Protein AF-0000000076613599 (afdb_homodimer)

pLDDT: mean 86.73, std 16.21, range [24.34, 98.69]

Solvent-accessible surface area (backbone atoms only — not comparable to full-atom values): 26512 Å² total; per-residue (Å²): 117,64,63,64,49,51,55,52,66,65,51,54,57,51,92,56,50,59,56,46,56,51,48,60,63,42,9,60,60,39,42,51,48,50,55,50,49,52,50,52,46,51,45,44,41,64,72,54,43,46,64,71,45,45,89,42,59,68,59,34,51,50,51,47,54,52,49,53,49,36,51,47,37,26,52,50,19,43,52,46,28,48,69,38,67,20,45,59,61,67,59,78,52,81,51,58,34,89,84,76,66,28,18,43,46,77,58,40,42,74,36,78,70,77,68,45,51,23,22,45,34,36,49,77,37,42,67,46,56,38,55,36,10,53,66,16,40,43,27,45,53,48,19,40,50,32,44,27,49,42,20,44,51,50,30,62,67,36,49,64,48,64,75,69,44,79,79,47,70,67,52,48,39,42,38,46,52,23,46,52,47,23,56,51,31,50,56,55,35,45,48,54,50,50,32,38,31,34,25,29,39,62,42,33,51,69,48,54,76,43,68,56,31,44,78,37,37,54,47,17,37,18,63,47,42,41,44,67,47,64,68,63,66,71,44,82,68,89,68,63,61,77,58,88,56,76,64,71,70,57,49,79,68,74,114,120,64,62,62,50,52,56,51,66,65,50,54,56,51,91,56,50,60,56,45,57,52,49,61,63,44,9,61,60,38,41,51,48,49,53,51,50,51,49,51,46,50,46,41,40,63,73,53,43,45,65,72,46,45,90,41,60,66,59,34,51,51,51,48,52,51,51,51,49,38,50,48,37,26,52,50,20,44,52,46,29,47,69,38,66,20,47,59,61,67,59,79,52,82,51,59,34,88,84,77,66,27,18,42,46,77,61,39,42,74,36,79,70,78,67,44,51,23,21,46,35,34,49,76,36,42,68,46,54,40,56,37,11,53,65,16,40,41,26,46,54,48,18,39,52,33,43,28,51,42,20,44,49,50,30,62,67,35,50,64,48,64,74,70,43,79,79,45,71,68,53,47,39,43,40,45,51,23,46,52,47,24,56,51,31,50,54,56,37,44,48,55,51,51,30,38,31,34,25,32,39,61,42,32,50,69,48,54,76,43,68,56,32,44,78,38,37,54,47,16,38,19,63,46,43,41,45,68,48,64,69,62,67,71,44,80,67,89,69,61,61,76,56,87,56,76,63,71,69,57,50,77,74,67,126

InterPro domains:
  IPR001594 Palmitoyltransferase, DHHC domain [PF01529] (95-206)
  IPR039859 Palmitoyltransferase PFA4/ZDHHC16/ZDHHC20/ERF2-like [PTHR12246] (20-251)

Foldseek 3Di:
DVVVVVVVVVCPDPVPHPPLVVLLVLQVVLLVVVVVLLVLLLCCCPVQLLVVVPVDVVVSVVLVVLLVQLSCQQVLLLVLLLPDAQDADAAQDPPADPQPNGHAAPLWDADPNVRGIGQNWQAQDSNSSHTHHQFSLLSVLSNLVSLLVNLVSSLVSLVVVCVPDPHDPSSVVSNVVSVVSNVVSCVVSVVSLVCLLQQHGNCCVPPVVDTQGLPGSLVSVCQRQVHSDPVVSNRSDHGDHDDNSNDGNRVPPPD/DPVVVVVVVVQPDPVPHPPLVVLLVLQVVLQVVVVVLLVLLLCCCPVALLVVVPVDVVVSVVLVVLLVQLSCQQVLLLVLLLPDAQDADAAQDPPADPQPNGHAAPLWDADPNVRGIGQNWQAQDSNSSHTHHQFSLLSVLSNLVSLLVNLVSSLVSLVVVCVPDPHDPSSVVSNVVSVVSNVVSCVVSVVSLVCLLQQHGNCCVPPVVDTQGLPGSLVSVCQRQVHSDPVVSNRSDHGDHDDNSRDGNRVPPPD

Nearest PDB structures (foldseek):
  6bms-assembly2_D  TM=8.655E-01  e=2.707E-13  Danio rerio
  6bmn-assembly1_A  TM=8.556E-01  e=4.936E-13  Homo sapiens
  6bmm-assembly1_B  TM=8.509E-01  e=6.340E-13  Homo sapiens
  7khm-assembly1_B  TM=8.683E-01  e=2.848E-12  Homo sapiens
  8hfc-assembly1_A  TM=8.370E-01  e=4.261E-08  Saccharomyces cerevisiae S288C

Sequence (510 aa):
MTLAIYIAGLIPSPKNFPTKELMQSLGIPLIILFYLLVGFITYSYFAIVLPWHIENKILSGTMTSIGIFILYAIVFSYTKCITTQPGSPSGTNEPLCNKCKVSKPSRSHHCSVCDKCVLKMDHHCPWINNCLGMRNHCYFLLFLLYLDIGCFFFTTVSFPVVLSIPKNGILITSLTLCGVFSIVLLGFGGWHWFLAFRGTTTIEYFCEDKTFSAGSWRKNLEVIFGTSSLTKILIPTSYKLLSDGTYWPNTLHSIMTLAIYIAGLIPSPKNFPTKELMQSLGIPLIILFYLLVGFITYSYFAIVLPWHIENKILSGTMTSIGIFILYAIVFSYTKCITTQPGSPSGTNEPLCNKCKVSKPSRSHHCSVCDKCVLKMDHHCPWINNCLGMRNHCYFLLFLLYLDIGCFFFTTVSFPVVLSIPKNGILITSLTLCGVFSIVLLGFGGWHWFLAFRGTTTIEYFCEDKTFSAGSWRKNLEVIFGTSSLTKILIPTSYKLLSDGTYWPNTLHSI

Organism: NCBI:txid5963

Radius of gyration: 24.56 Å; Cα contacts (8 Å, |Δi|>4): 738; chains: 2; bounding box: 58×70×48 Å

Secondary structure (DSSP, 8-state):
-HHHHHHHHHS--GGG--HHHHHHHHHHHHHHHHHHHHHHHHHHIIIIIHHHTTTSHHHHHHHHHHHHHHHHHHHHHHHHHHHS------S-PSSB-TTT-SB--TT-EEETTTTEEETT--EEETTTTEEE-TTTHHHHHHHHHHHHHHHHHHHHHHHHHHHHSS--HHHHHHHHHHHHHHHHHHHHHHHHHHHHHHT--HHIIIII------SSHHHHHHHHHS---HHHHHS------S--SS----STT--/-HHHHHHHHTS--GGG--HHHHHHHHHHHHHHHHHHHHHHHHHHIIIIIHHHTTTSHHHHHHHHHHHHHHHHHHHHHHHHHHHS------S-PSSBPTTT-SB--TT-EEETTTTEEETT--EEETTTTEEE-TTTHHHHHHHHHHHHHHHHHHHHHHHHHHHHSS--HHHHHHHHHHHHHHHHHHHHHHHHHHHHHHT--HHIIIII------SSHHHHHHHHHS---HHHHHS------S--SS----SS---

Structure (mmCIF, N/CA/C/O backbone):
data_AF-0000000076613599-model_v1
#
loop_
_entity.id
_entity.type
_entity.pdbx_description
1 polymer Palmitoyltransferase
#
loop_
_atom_site.group_PDB
_atom_site.id
_atom_site.type_symbol
_atom_site.label_atom_id
_atom_site.label_alt_id
_atom_site.label_comp_id
_atom_site.label_asym_id
_atom_site.label_entity_id
_atom_site.label_seq_id
_atom_site.pdbx_PDB_ins_code
_atom_site.Cartn_x
_atom_site.Cartn_y
_atom_site.Cartn_z
_atom_site.occupancy
_atom_site.B_iso_or_equiv
_atom_site.auth_seq_id
_atom_site.auth_comp_id
_atom_site.auth_asym_id
_atom_site.auth_atom_id
_atom_site.pdbx_PDB_model_num
ATOM 1 N N . MET A 1 1 ? -28.828 -10.727 16.156 1 29.11 1 MET A N 1
ATOM 2 C CA . MET A 1 1 ? -28.875 -9.406 16.781 1 29.11 1 MET A CA 1
ATOM 3 C C . MET A 1 1 ? -27.828 -9.281 17.875 1 29.11 1 MET A C 1
ATOM 5 O O . MET A 1 1 ? -27.156 -8.25 18 1 29.11 1 MET A O 1
ATOM 9 N N . THR A 1 2 ? -27.641 -10.328 18.625 1 35.12 2 THR A N 1
ATOM 10 C CA . THR A 1 2 ? -26.812 -10.383 19.828 1 35.12 2 THR A CA 1
ATOM 11 C C . THR A 1 2 ? -25.328 -10.438 19.484 1 35.12 2 THR A C 1
ATOM 13 O O . THR A 1 2 ? -24.516 -9.766 20.109 1 35.12 2 THR A O 1
ATOM 16 N N . LEU A 1 3 ? -25.031 -11.195 18.438 1 31.7 3 LEU A N 1
ATOM 17 C CA . LEU A 1 3 ? -23.609 -11.375 18.172 1 31.7 3 LEU A CA 1
ATOM 18 C C . LEU A 1 3 ? -23 -10.094 17.609 1 31.7 3 LEU A C 1
ATOM 20 O O . LEU A 1 3 ? -21.891 -9.719 17.969 1 31.7 3 LEU A O 1
ATOM 24 N N . ALA A 1 4 ? -23.641 -9.398 16.734 1 33.19 4 ALA A N 1
ATOM 25 C CA . ALA A 1 4 ? -23.219 -8.117 16.188 1 33.19 4 ALA A CA 1
ATOM 26 C C . ALA A 1 4 ? -23.031 -7.086 17.312 1 33.19 4 ALA A C 1
ATOM 28 O O . ALA A 1 4 ? -22.062 -6.324 17.312 1 33.19 4 ALA A O 1
ATOM 29 N N . ILE A 1 5 ? -24.016 -7.109 18.203 1 33.12 5 ILE A N 1
ATOM 30 C CA . ILE A 1 5 ? -23.922 -6.223 19.359 1 33.12 5 ILE A CA 1
ATOM 31 C C . ILE A 1 5 ? -22.719 -6.602 20.203 1 33.12 5 ILE A C 1
ATOM 33 O O . ILE A 1 5 ? -21.984 -5.73 20.703 1 33.12 5 ILE A O 1
ATOM 37 N N . TYR A 1 6 ? -22.5 -7.895 20.391 1 33.78 6 TYR A N 1
ATOM 38 C CA . TYR A 1 6 ? -21.375 -8.352 21.188 1 33.78 6 TYR A CA 1
ATOM 39 C C . TYR A 1 6 ? -20.047 -7.953 20.562 1 33.78 6 TYR A C 1
ATOM 41 O O . TYR A 1 6 ? -19.125 -7.508 21.25 1 33.78 6 TYR A O 1
ATOM 49 N N . ILE A 1 7 ? -19.906 -8.117 19.281 1 35.12 7 ILE A N 1
ATOM 50 C CA . ILE A 1 7 ? -18.641 -7.738 18.641 1 35.12 7 ILE A CA 1
ATOM 51 C C . ILE A 1 7 ? -18.5 -6.215 18.641 1 35.12 7 ILE A C 1
ATOM 53 O O . ILE A 1 7 ? -17.406 -5.688 18.859 1 35.12 7 ILE A O 1
ATOM 57 N N . ALA A 1 8 ? -19.609 -5.625 18.484 1 37.59 8 ALA A N 1
ATOM 58 C CA . ALA A 1 8 ? -19.609 -4.164 18.562 1 37.59 8 ALA A CA 1
ATOM 59 C C . ALA A 1 8 ? -19.156 -3.688 19.938 1 37.59 8 ALA A C 1
ATOM 61 O O . ALA A 1 8 ? -18.484 -2.66 20.047 1 37.59 8 ALA A O 1
ATOM 62 N N . GLY A 1 9 ? -19.719 -4.316 20.922 1 38.69 9 GLY A N 1
ATOM 63 C CA . GLY A 1 9 ? -19.312 -4.004 22.281 1 38.69 9 GLY A CA 1
ATOM 64 C C . GLY A 1 9 ? -17.828 -4.191 22.516 1 38.69 9 GLY A C 1
ATOM 65 O O . GLY A 1 9 ? -17.281 -3.709 23.516 1 38.69 9 GLY A O 1
ATOM 66 N N . LEU A 1 10 ? -17.234 -5.094 21.844 1 38.81 10 LEU A N 1
ATOM 67 C CA . LEU A 1 10 ? -15.805 -5.336 22.031 1 38.81 10 LEU A CA 1
ATOM 68 C C . LEU A 1 10 ? -14.977 -4.262 21.344 1 38.81 10 LEU A C 1
ATOM 70 O O . LEU A 1 10 ? -13.75 -4.234 21.484 1 38.81 10 LEU A O 1
ATOM 74 N N . ILE A 1 11 ? -15.586 -3.607 20.516 1 42.84 11 ILE A N 1
ATOM 75 C CA . ILE A 1 11 ? -14.828 -2.566 19.828 1 42.84 11 ILE A CA 1
ATOM 76 C C . ILE A 1 11 ? -14.648 -1.366 20.766 1 42.84 11 ILE A C 1
ATOM 78 O O . ILE A 1 11 ? -15.625 -0.738 21.172 1 42.84 11 ILE A O 1
ATOM 82 N N . PRO A 1 12 ? -13.594 -1.316 21.422 1 44.25 12 PRO A N 1
ATOM 83 C CA . PRO A 1 12 ? -13.359 -0.19 22.328 1 44.25 12 PRO A CA 1
ATOM 84 C C . PRO A 1 12 ? -13.727 1.155 21.703 1 44.25 12 PRO A C 1
ATOM 86 O O . PRO A 1 12 ? -13.773 1.276 20.484 1 44.25 12 PRO A O 1
ATOM 89 N N . SER A 1 13 ? -14.086 2.162 22.453 1 44.62 13 SER A N 1
ATOM 90 C CA . SER A 1 13 ? -14.281 3.549 22.047 1 44.62 13 SER A CA 1
ATOM 91 C C . SER A 1 13 ? -13.133 4.027 21.172 1 44.62 13 SER A C 1
ATOM 93 O O . SER A 1 13 ? -11.992 3.576 21.328 1 44.62 13 SER A O 1
ATOM 95 N N . PRO A 1 14 ? -13.453 4.594 20.062 1 48.38 14 PRO A N 1
ATOM 96 C CA . PRO A 1 14 ? -12.43 5.035 19.109 1 48.38 14 PRO A CA 1
ATOM 97 C C . PRO A 1 14 ? -11.203 5.633 19.812 1 48.38 14 PRO A C 1
ATOM 99 O O . PRO A 1 14 ? -10.078 5.457 19.328 1 48.38 14 PRO A O 1
ATOM 102 N N . LYS A 1 15 ? -11.367 6.398 20.906 1 52.22 15 LYS A N 1
ATOM 103 C CA . LYS A 1 15 ? -10.234 6.902 21.672 1 52.22 15 LYS A CA 1
ATOM 104 C C . LYS A 1 15 ? -9.383 5.758 22.219 1 52.22 15 LYS A C 1
ATOM 106 O O . LYS A 1 15 ? -8.172 5.91 22.406 1 52.22 15 LYS A O 1
ATOM 111 N N . ASN A 1 16 ? -10.023 4.598 22.344 1 53.66 16 ASN A N 1
ATOM 112 C CA . ASN A 1 16 ? -9.359 3.494 23.016 1 53.66 16 ASN A CA 1
ATOM 113 C C . ASN A 1 16 ? -8.883 2.434 22.016 1 53.66 16 ASN A C 1
ATOM 115 O O . ASN A 1 16 ? -8.562 1.312 22.422 1 53.66 16 ASN A O 1
ATOM 119 N N . PHE A 1 17 ? -9.078 2.67 20.828 1 56.84 17 PHE A N 1
ATOM 120 C CA . PHE A 1 17 ? -8.578 1.617 19.953 1 56.84 17 PHE A CA 1
ATOM 121 C C . PHE A 1 17 ? -7.062 1.486 20.078 1 56.84 17 PHE A C 1
ATOM 123 O O . PHE A 1 17 ? -6.34 2.486 20.047 1 56.84 17 PHE A O 1
ATOM 130 N N . PRO A 1 18 ? -6.66 0.261 20.422 1 63.84 18 PRO A N 1
ATOM 131 C CA . PRO A 1 18 ? -5.238 0.04 20.703 1 63.84 18 PRO A CA 1
ATOM 132 C C . PRO A 1 18 ? -4.383 0.048 19.438 1 63.84 18 PRO A C 1
ATOM 134 O O . PRO A 1 18 ? -3.717 -0.945 19.125 1 63.84 18 PRO A O 1
ATOM 137 N N . THR A 1 19 ? -4.449 1.207 18.734 1 69.12 19 THR A N 1
ATOM 138 C CA . THR A 1 19 ? -3.684 1.334 17.5 1 69.12 19 THR A CA 1
ATOM 139 C C . THR A 1 19 ? -2.195 1.128 17.75 1 69.12 19 THR A C 1
ATOM 141 O O . THR A 1 19 ? -1.515 0.439 16.984 1 69.12 19 THR A O 1
ATOM 144 N N . LYS A 1 20 ? -1.799 1.67 18.828 1 77.81 20 LYS A N 1
ATOM 145 C CA . LYS A 1 20 ? -0.392 1.547 19.203 1 77.81 20 LYS A CA 1
ATOM 146 C C . LYS A 1 20 ? 0 0.085 19.391 1 77.81 20 LYS A C 1
ATOM 148 O O . LYS A 1 20 ? 0.98 -0.382 18.797 1 77.81 20 LYS A O 1
ATOM 153 N N . GLU A 1 21 ? -0.836 -0.616 20.047 1 79.75 21 GLU A N 1
ATOM 154 C CA . GLU A 1 21 ? -0.534 -2.012 20.344 1 79.75 21 GLU A CA 1
ATOM 155 C C . GLU A 1 21 ? -0.613 -2.877 19.094 1 79.75 21 GLU A C 1
ATOM 157 O O . GLU A 1 21 ? 0.191 -3.793 18.922 1 79.75 21 GLU A O 1
ATOM 162 N N . LEU A 1 22 ? -1.528 -2.576 18.312 1 75.88 22 LEU A N 1
ATOM 163 C CA . LEU A 1 22 ? -1.686 -3.33 17.078 1 75.88 22 LEU A CA 1
ATOM 164 C C . LEU A 1 22 ? -0.482 -3.131 16.172 1 75.88 22 LEU A C 1
ATOM 166 O O . LEU A 1 22 ? 0.075 -4.102 15.641 1 75.88 22 LEU A O 1
ATOM 170 N N . MET A 1 23 ? -0.123 -1.884 16.016 1 78.88 23 MET A N 1
ATOM 171 C CA . MET A 1 23 ? 1.016 -1.575 15.148 1 78.88 23 MET A CA 1
ATOM 172 C C . MET A 1 23 ? 2.295 -2.205 15.688 1 78.88 23 MET A C 1
ATOM 174 O O . MET A 1 23 ? 3.107 -2.727 14.93 1 78.88 23 MET A O 1
ATOM 178 N N . GLN A 1 24 ? 2.426 -2.201 16.953 1 84 24 GLN A N 1
ATOM 179 C CA . GLN A 1 24 ? 3.613 -2.764 17.594 1 84 24 GLN A CA 1
ATOM 180 C C . GLN A 1 24 ? 3.631 -4.285 17.484 1 84 24 GLN A C 1
ATOM 182 O O . GLN A 1 24 ? 4.691 -4.887 17.312 1 84 24 GLN A O 1
ATOM 187 N N . SER A 1 25 ? 2.486 -4.879 17.547 1 85.5 25 SER A N 1
ATOM 188 C CA . SER A 1 25 ? 2.408 -6.336 17.5 1 85.5 25 SER A CA 1
ATOM 189 C C . SER A 1 25 ? 2.648 -6.859 16.078 1 85.5 25 SER A C 1
ATOM 191 O O . SER A 1 25 ? 3.061 -8.008 15.906 1 85.5 25 SER A O 1
ATOM 193 N N . LEU A 1 26 ? 2.457 -6.086 15.062 1 86.56 26 LEU A N 1
ATOM 194 C CA . LEU A 1 26 ? 2.592 -6.504 13.672 1 86.56 26 LEU A CA 1
ATOM 195 C C . LEU A 1 26 ? 4.047 -6.441 13.219 1 86.56 26 LEU A C 1
ATOM 197 O O . LEU A 1 26 ? 4.438 -7.121 12.266 1 86.56 26 LEU A O 1
ATOM 201 N N . GLY A 1 27 ? 4.848 -5.66 13.914 1 89.88 27 GLY A N 1
ATOM 202 C CA . GLY A 1 27 ? 6.199 -5.367 13.461 1 89.88 27 GLY A CA 1
ATOM 203 C C . GLY A 1 27 ? 7.062 -6.605 13.312 1 89.88 27 GLY A C 1
ATOM 204 O O . GLY A 1 27 ? 7.5 -6.93 12.203 1 89.88 27 GLY A O 1
ATOM 205 N N . ILE A 1 28 ? 7.172 -7.375 14.289 1 92.88 28 ILE A N 1
ATOM 206 C CA . ILE A 1 28 ? 8.086 -8.508 14.312 1 92.88 28 ILE A CA 1
ATOM 207 C C . ILE A 1 28 ? 7.59 -9.594 13.359 1 92.88 28 ILE A C 1
ATOM 209 O O . ILE A 1 28 ? 8.352 -10.094 12.531 1 92.88 28 ILE A O 1
ATOM 213 N N . PRO A 1 29 ? 6.289 -9.969 13.352 1 92.75 29 PRO A N 1
ATOM 214 C CA . PRO A 1 29 ? 5.797 -10.953 12.391 1 92.75 29 PRO A CA 1
ATOM 215 C C . PRO A 1 29 ? 6.031 -10.531 10.938 1 92.75 29 PRO A C 1
ATOM 217 O O . PRO A 1 29 ? 6.344 -11.367 10.094 1 92.75 29 PRO A O 1
ATOM 220 N N . LEU A 1 30 ? 5.941 -9.273 10.688 1 91.69 30 LEU A N 1
ATOM 221 C CA . LEU A 1 30 ? 6.113 -8.805 9.312 1 91.69 30 LEU A CA 1
ATOM 222 C C . LEU A 1 30 ? 7.586 -8.852 8.906 1 91.69 30 LEU A C 1
ATOM 224 O O . LEU A 1 30 ? 7.902 -9.117 7.75 1 91.69 30 LEU A O 1
ATOM 228 N N . ILE A 1 31 ? 8.477 -8.633 9.859 1 95.62 31 ILE A N 1
ATOM 229 C CA . ILE A 1 31 ? 9.906 -8.773 9.602 1 95.62 31 ILE A CA 1
ATOM 230 C C . ILE A 1 31 ? 10.234 -10.234 9.305 1 95.62 31 ILE A C 1
ATOM 232 O O . ILE A 1 31 ? 10.961 -10.539 8.352 1 95.62 31 ILE A O 1
ATOM 236 N N . ILE A 1 32 ? 9.648 -11.133 10.047 1 96.25 32 ILE A N 1
ATOM 237 C CA . ILE A 1 32 ? 9.859 -12.555 9.844 1 96.25 32 ILE A CA 1
ATOM 238 C C . ILE A 1 32 ? 9.32 -12.969 8.477 1 96.25 32 ILE A C 1
ATOM 240 O O . ILE A 1 32 ? 9.977 -13.695 7.727 1 96.25 32 ILE A O 1
ATOM 244 N N . LEU A 1 33 ? 8.156 -12.477 8.172 1 93.88 33 LEU A N 1
ATOM 245 C CA . LEU A 1 33 ? 7.547 -12.766 6.883 1 93.88 33 LEU A CA 1
ATOM 246 C C . LEU A 1 33 ? 8.43 -12.281 5.738 1 93.88 33 LEU A C 1
ATOM 248 O O . LEU A 1 33 ? 8.594 -12.977 4.734 1 93.88 33 LEU A O 1
ATOM 252 N N . PHE A 1 34 ? 9.031 -11.125 5.898 1 96.12 34 PHE A N 1
ATOM 253 C CA . PHE A 1 34 ? 9.906 -10.578 4.867 1 96.12 34 PHE A CA 1
ATOM 254 C C . PHE A 1 34 ? 11.07 -11.523 4.594 1 96.12 34 PHE A C 1
ATOM 256 O O . PHE A 1 34 ? 11.32 -11.898 3.445 1 96.12 34 PHE A O 1
ATOM 263 N N . TYR A 1 35 ? 11.688 -11.93 5.648 1 97.62 35 TYR A N 1
ATOM 264 C CA . TYR A 1 35 ? 12.867 -12.773 5.473 1 97.62 35 TYR A CA 1
ATOM 265 C C . TYR A 1 35 ? 12.477 -14.141 4.93 1 97.62 35 TYR A C 1
ATOM 267 O O . TYR A 1 35 ? 13.219 -14.734 4.137 1 97.62 35 TYR A O 1
ATOM 275 N N . LEU A 1 36 ? 11.328 -14.633 5.336 1 97.25 36 LEU A N 1
ATOM 276 C CA . LEU A 1 36 ? 10.844 -15.906 4.812 1 97.25 36 LEU A CA 1
ATOM 277 C C . LEU A 1 36 ? 10.539 -15.797 3.324 1 97.25 36 LEU A C 1
ATOM 279 O O . LEU A 1 36 ? 10.852 -16.703 2.555 1 97.25 36 LEU A O 1
ATOM 283 N N . LEU A 1 37 ? 9.945 -14.68 2.943 1 96.94 37 LEU A N 1
ATOM 284 C CA . LEU A 1 37 ? 9.625 -14.477 1.536 1 96.94 37 LEU A CA 1
ATOM 285 C C . LEU A 1 37 ? 10.891 -14.344 0.7 1 96.94 37 LEU A C 1
ATOM 287 O O . LEU A 1 37 ? 10.977 -14.898 -0.396 1 96.94 37 LEU A O 1
ATOM 291 N N . VAL A 1 38 ? 11.859 -13.602 1.23 1 98.12 38 VAL A N 1
ATOM 292 C CA . VAL A 1 38 ? 13.133 -13.461 0.536 1 98.12 38 VAL A CA 1
ATOM 293 C C . VAL A 1 38 ? 13.797 -14.836 0.381 1 98.12 38 VAL A C 1
ATOM 295 O O . VAL A 1 38 ? 14.312 -15.164 -0.689 1 98.12 38 VAL A O 1
ATOM 298 N N . GLY A 1 39 ? 13.75 -15.609 1.451 1 98.25 39 GLY A N 1
ATOM 299 C CA . GLY A 1 39 ? 14.289 -16.953 1.381 1 98.25 39 GLY A CA 1
ATOM 300 C C . GLY A 1 39 ? 13.57 -17.828 0.365 1 98.25 39 GLY A C 1
ATOM 301 O O . GLY A 1 39 ? 14.211 -18.578 -0.38 1 98.25 39 GLY A O 1
ATOM 302 N N . PHE A 1 40 ? 12.273 -17.734 0.337 1 98.25 40 PHE A N 1
ATOM 303 C CA . PHE A 1 40 ? 11.445 -18.516 -0.568 1 98.25 40 PHE A CA 1
ATOM 304 C C . PHE A 1 40 ? 11.766 -18.188 -2.021 1 98.25 40 PHE A C 1
ATOM 306 O O . PHE A 1 40 ? 11.945 -19.094 -2.842 1 98.25 40 PHE A O 1
ATOM 313 N N . ILE A 1 41 ? 11.891 -16.906 -2.307 1 98.44 41 ILE A N 1
ATOM 314 C CA . ILE A 1 41 ? 12.172 -16.469 -3.67 1 98.44 41 ILE A CA 1
ATOM 315 C C . ILE A 1 41 ? 13.602 -16.859 -4.047 1 98.44 41 ILE A C 1
ATOM 317 O O . ILE A 1 41 ? 13.859 -17.281 -5.176 1 98.44 41 ILE A O 1
ATOM 321 N N . THR A 1 42 ? 14.492 -16.688 -3.082 1 98.06 42 THR A N 1
ATOM 322 C CA . THR A 1 42 ? 15.891 -17.047 -3.318 1 98.06 42 THR A CA 1
ATOM 323 C C . THR A 1 42 ? 16.016 -18.547 -3.621 1 98.06 42 THR A C 1
ATOM 325 O O . THR A 1 42 ? 16.734 -18.938 -4.539 1 98.06 42 THR A O 1
ATOM 328 N N . TYR A 1 43 ? 15.297 -19.359 -2.9 1 98.06 43 TYR A N 1
ATOM 329 C CA . TYR A 1 43 ? 15.281 -20.797 -3.154 1 98.06 43 TYR A CA 1
ATOM 330 C C . TYR A 1 43 ? 14.75 -21.094 -4.551 1 98.06 43 TYR A C 1
ATOM 332 O O . TYR A 1 43 ? 15.336 -21.875 -5.293 1 98.06 43 TYR A O 1
ATOM 340 N N . SER A 1 44 ? 13.633 -20.5 -4.883 1 97.75 44 SER A N 1
ATOM 341 C CA . SER A 1 44 ? 13.031 -20.703 -6.195 1 97.75 44 SER A CA 1
ATOM 342 C C . SER A 1 44 ? 14.008 -20.328 -7.309 1 97.75 44 SER A C 1
ATOM 344 O O . SER A 1 44 ? 14.102 -21.016 -8.32 1 97.75 44 SER A O 1
ATOM 346 N N . TYR A 1 45 ? 14.742 -19.25 -7.082 1 97.38 45 TYR A N 1
ATOM 347 C CA . TYR A 1 45 ? 15.68 -18.766 -8.086 1 97.38 45 TYR A CA 1
ATOM 348 C C . TYR A 1 45 ? 16.844 -19.734 -8.273 1 97.38 45 TYR A C 1
ATOM 350 O O . TYR A 1 45 ? 17.125 -20.156 -9.391 1 97.38 45 TYR A O 1
ATOM 358 N N . PHE A 1 46 ? 17.438 -20.203 -7.219 1 95.62 46 PHE A N 1
ATOM 359 C CA . PHE A 1 46 ? 18.672 -20.969 -7.32 1 95.62 46 PHE A CA 1
ATOM 360 C C . PHE A 1 46 ? 18.375 -22.453 -7.559 1 95.62 46 PHE A C 1
ATOM 362 O O . PHE A 1 46 ? 19.125 -23.141 -8.242 1 95.62 46 PHE A O 1
ATOM 369 N N . ALA A 1 47 ? 17.219 -22.953 -7.098 1 95.31 47 ALA A N 1
ATOM 370 C CA . ALA A 1 47 ? 16.906 -24.375 -7.199 1 95.31 47 ALA A CA 1
ATOM 371 C C . ALA A 1 47 ? 16.156 -24.672 -8.484 1 95.31 47 ALA A C 1
ATOM 373 O O . ALA A 1 47 ? 16.219 -25.797 -9 1 95.31 47 ALA A O 1
ATOM 374 N N . ILE A 1 48 ? 15.461 -23.672 -9.008 1 95.38 48 ILE A N 1
ATOM 375 C CA . ILE A 1 48 ? 14.555 -24.016 -10.109 1 95.38 48 ILE A CA 1
ATOM 376 C C . ILE A 1 48 ? 14.922 -23.188 -11.344 1 95.38 48 ILE A C 1
ATOM 378 O O . ILE A 1 48 ? 15.133 -23.75 -12.422 1 95.38 48 ILE A O 1
ATOM 382 N N . VAL A 1 49 ? 15.109 -21.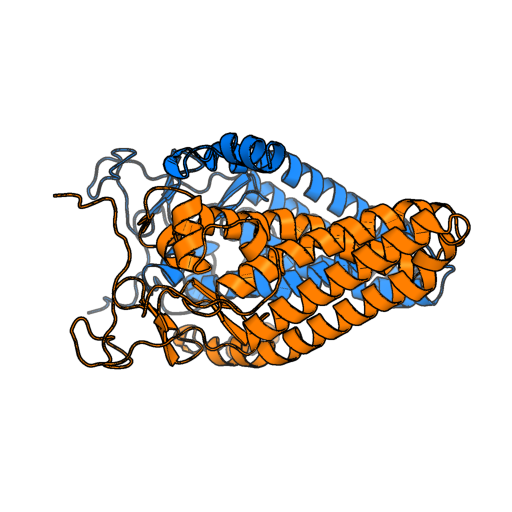875 -11.219 1 95.94 49 VAL A N 1
ATOM 383 C CA . VAL A 1 49 ? 15.242 -20.984 -12.367 1 95.94 49 VAL A CA 1
ATOM 384 C C . VAL A 1 49 ? 16.656 -21.078 -12.938 1 95.94 49 VAL A C 1
ATOM 386 O O . VAL A 1 49 ? 16.844 -21.312 -14.133 1 95.94 49 VAL A O 1
ATOM 389 N N . LEU A 1 50 ? 17.625 -20.969 -12.047 1 94.25 50 LEU A N 1
ATOM 390 C CA . LEU A 1 50 ? 19.016 -20.875 -12.484 1 94.25 50 LEU A CA 1
ATOM 391 C C . LEU A 1 50 ? 19.453 -22.156 -13.188 1 94.25 50 LEU A C 1
ATOM 393 O O . LEU A 1 50 ? 20.094 -22.094 -14.242 1 94.25 50 LEU A O 1
ATOM 397 N N . PRO A 1 51 ? 19.094 -23.359 -12.734 1 92.19 51 PRO A N 1
ATOM 398 C CA . PRO A 1 51 ? 19.516 -24.594 -13.43 1 92.19 51 PRO A CA 1
ATOM 399 C C . PRO A 1 51 ? 18.938 -24.688 -14.844 1 92.19 51 PRO A C 1
ATOM 401 O O . PRO A 1 51 ? 19.547 -25.344 -15.703 1 92.19 51 PRO A O 1
ATOM 404 N N . TRP A 1 52 ? 17.859 -24.047 -15.062 1 89.75 52 TRP A N 1
ATOM 405 C CA . TRP A 1 52 ? 17.25 -24.078 -16.391 1 89.75 52 TRP A CA 1
ATOM 406 C C . TRP A 1 52 ? 18.062 -23.25 -17.375 1 89.75 52 TRP A C 1
ATOM 408 O O . TRP A 1 52 ? 18.031 -23.5 -18.578 1 89.75 52 TRP A O 1
ATOM 418 N N . HIS A 1 53 ? 18.844 -22.234 -16.891 1 87.81 53 HIS A N 1
ATOM 419 C CA . HIS A 1 53 ? 19.641 -21.359 -17.75 1 87.81 53 HIS A CA 1
ATOM 420 C C . HIS A 1 53 ? 21.094 -21.797 -17.781 1 87.81 53 HIS A C 1
ATOM 422 O O . HIS A 1 53 ? 21.953 -21.078 -18.297 1 87.81 53 HIS A O 1
ATOM 428 N N . ILE A 1 54 ? 21.453 -22.969 -17.375 1 83.38 54 ILE A N 1
ATOM 429 C CA . ILE A 1 54 ? 22.828 -23.422 -17.125 1 83.38 54 ILE A CA 1
ATOM 430 C C . ILE A 1 54 ? 23.516 -23.734 -18.453 1 83.38 54 ILE A C 1
ATOM 432 O O . ILE A 1 54 ? 24.75 -23.672 -18.547 1 83.38 54 ILE A O 1
ATOM 436 N N . GLU A 1 55 ? 22.781 -24.062 -19.484 1 85.88 55 GLU A N 1
ATOM 437 C CA . GLU A 1 55 ? 23.422 -24.453 -20.734 1 85.88 55 GLU A CA 1
ATOM 438 C C . GLU A 1 55 ? 24.375 -23.375 -21.234 1 85.88 55 GLU A C 1
ATOM 440 O O . GLU A 1 55 ? 25.438 -23.688 -21.781 1 85.88 55 GLU A O 1
ATOM 445 N N . ASN A 1 56 ? 24.141 -22.125 -20.969 1 88.44 56 ASN A N 1
ATOM 446 C CA . ASN A 1 56 ? 25 -21 -21.297 1 88.44 56 ASN A CA 1
ATOM 447 C C . ASN A 1 56 ? 25.797 -20.516 -20.078 1 88.44 56 ASN A C 1
ATOM 449 O O . ASN A 1 56 ? 25.25 -19.781 -19.25 1 88.44 56 ASN A O 1
ATOM 453 N N . LYS A 1 57 ? 27.062 -20.906 -20 1 88.69 57 LYS A N 1
ATOM 454 C CA . LYS A 1 57 ? 27.906 -20.656 -18.844 1 88.69 57 LYS A CA 1
ATOM 455 C C . LYS A 1 57 ? 28.047 -19.156 -18.578 1 88.69 57 LYS A C 1
ATOM 457 O O . LYS A 1 57 ? 28.016 -18.719 -17.422 1 88.69 57 LYS A O 1
ATOM 462 N N . ILE A 1 58 ? 28.219 -18.391 -19.594 1 89.38 58 ILE A N 1
ATOM 463 C CA . ILE A 1 58 ? 28.375 -16.953 -19.438 1 89.38 58 ILE A CA 1
ATOM 464 C C . ILE A 1 58 ? 27.078 -16.359 -18.891 1 89.38 58 ILE A C 1
ATOM 466 O O . ILE A 1 58 ? 27.094 -15.562 -17.938 1 89.38 58 ILE A O 1
ATOM 470 N N . LEU A 1 59 ? 25.984 -16.75 -19.5 1 88.69 59 LEU A N 1
ATOM 471 C CA . LEU A 1 59 ? 24.688 -16.25 -19.062 1 88.69 59 LEU A CA 1
ATOM 472 C C . LEU A 1 59 ? 24.406 -16.672 -17.625 1 88.69 59 LEU A C 1
ATOM 474 O O . LEU A 1 59 ? 23.969 -15.844 -16.812 1 88.69 59 LEU A O 1
ATOM 478 N N . SER A 1 60 ? 24.656 -17.906 -17.344 1 90.5 60 SER A N 1
ATOM 479 C CA . SER A 1 60 ? 24.422 -18.422 -15.992 1 90.5 60 SER A CA 1
ATOM 480 C C . SER A 1 60 ? 25.297 -17.703 -14.969 1 90.5 60 SER A C 1
ATOM 482 O O . SER A 1 60 ? 24.828 -17.375 -13.875 1 90.5 60 SER A O 1
ATOM 484 N N . GLY A 1 61 ? 26.562 -17.531 -15.32 1 92.56 61 GLY A N 1
ATOM 485 C CA . GLY A 1 61 ? 27.453 -16.797 -14.438 1 92.56 61 GLY A CA 1
ATOM 486 C C . GLY A 1 61 ? 27.016 -15.367 -14.188 1 92.56 61 GLY A C 1
ATOM 487 O O . GLY A 1 61 ? 27.031 -14.891 -13.047 1 92.56 61 GLY A O 1
ATOM 488 N N . THR A 1 62 ? 26.641 -14.695 -15.227 1 94.19 62 THR A N 1
ATOM 489 C CA . THR A 1 62 ? 26.172 -13.312 -15.117 1 94.19 62 THR A CA 1
ATOM 490 C C . THR A 1 62 ? 24.906 -13.242 -14.281 1 94.19 62 THR A C 1
ATOM 492 O O . THR A 1 62 ? 24.78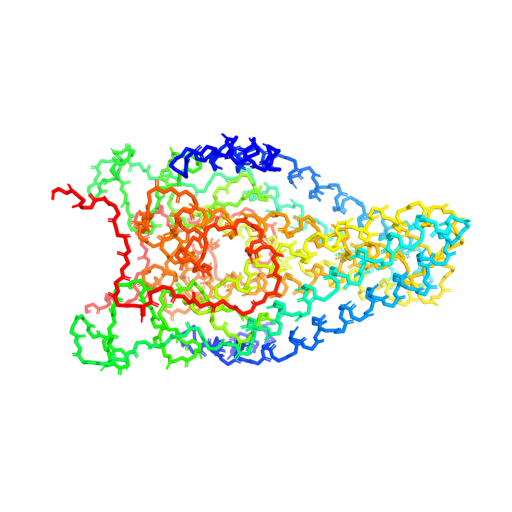1 -12.398 -13.398 1 94.19 62 THR A O 1
ATOM 495 N N . MET A 1 63 ? 23.969 -14.141 -14.523 1 94.38 63 MET A N 1
ATOM 496 C CA . MET A 1 63 ? 22.719 -14.172 -13.773 1 94.38 63 MET A CA 1
ATOM 497 C C . MET A 1 63 ? 22.969 -14.453 -12.297 1 94.38 63 MET A C 1
ATOM 499 O O . MET A 1 63 ? 22.312 -13.891 -11.43 1 94.38 63 MET A O 1
ATOM 503 N N . THR A 1 64 ? 23.906 -15.344 -12.094 1 94 64 THR A N 1
ATOM 504 C CA . THR A 1 64 ? 24.266 -15.664 -10.719 1 94 64 THR A CA 1
ATOM 505 C C . THR A 1 64 ? 24.844 -14.438 -10.016 1 94 64 THR A C 1
ATOM 507 O O . THR A 1 64 ? 24.438 -14.102 -8.898 1 94 64 THR A O 1
ATOM 510 N N . SER A 1 65 ? 25.766 -13.781 -10.688 1 96.06 65 SER A N 1
ATOM 511 C CA . SER A 1 65 ? 26.406 -12.609 -10.102 1 96.06 65 SER A CA 1
ATOM 512 C C . SER A 1 65 ? 25.391 -11.5 -9.836 1 96.06 65 SER A C 1
ATOM 514 O O . SER A 1 65 ? 25.391 -10.906 -8.758 1 96.06 65 SER A O 1
ATOM 516 N N . ILE A 1 66 ? 24.531 -11.258 -10.711 1 96.19 66 ILE A N 1
ATOM 517 C CA . ILE A 1 66 ? 23.5 -10.234 -10.578 1 96.19 66 ILE A CA 1
ATOM 518 C C . ILE A 1 66 ? 22.531 -10.609 -9.445 1 96.19 66 ILE A C 1
ATOM 520 O O . ILE A 1 66 ? 22.203 -9.773 -8.609 1 96.19 66 ILE A O 1
ATOM 524 N N . GLY A 1 67 ? 22.141 -11.891 -9.438 1 97.06 67 GLY A N 1
ATOM 525 C CA . GLY A 1 67 ? 21.25 -12.367 -8.398 1 97.06 67 GLY A CA 1
ATOM 526 C C . GLY A 1 67 ? 21.828 -12.227 -7.004 1 97.06 67 GLY A C 1
ATOM 527 O O . GLY A 1 67 ? 21.141 -11.805 -6.074 1 97.06 67 GLY A O 1
ATOM 528 N N . ILE A 1 68 ? 23.094 -12.547 -6.867 1 97.62 68 ILE A N 1
ATOM 529 C CA . ILE A 1 68 ? 23.75 -12.477 -5.574 1 97.62 68 ILE A CA 1
ATOM 530 C C . ILE A 1 68 ? 23.859 -11.016 -5.133 1 97.62 68 ILE A C 1
ATOM 532 O O . ILE A 1 68 ? 23.641 -10.695 -3.963 1 97.62 68 ILE A O 1
ATOM 536 N N . PHE A 1 69 ? 24.188 -10.172 -6.043 1 97.88 69 PHE A N 1
ATOM 537 C CA . PHE A 1 69 ? 24.297 -8.75 -5.715 1 97.88 69 PHE A CA 1
ATOM 538 C C . PHE A 1 69 ? 22.938 -8.195 -5.281 1 97.88 69 PHE A C 1
ATOM 540 O O . PHE A 1 69 ? 22.859 -7.469 -4.285 1 97.88 69 PHE A O 1
ATOM 547 N N . ILE A 1 70 ? 21.938 -8.5 -6.043 1 98.31 70 ILE A N 1
ATOM 548 C CA . ILE A 1 70 ? 20.594 -8.016 -5.734 1 98.31 70 ILE A CA 1
ATOM 549 C C . ILE A 1 70 ? 20.172 -8.516 -4.355 1 98.31 70 ILE A C 1
ATOM 551 O O . ILE A 1 70 ? 19.641 -7.75 -3.549 1 98.31 70 ILE A O 1
ATOM 555 N N . LEU A 1 71 ? 20.422 -9.797 -4.109 1 98.56 71 LEU A N 1
ATOM 556 C CA . LEU A 1 71 ? 20.094 -10.375 -2.809 1 98.56 71 LEU A CA 1
ATOM 557 C C . LEU A 1 71 ? 20.828 -9.648 -1.688 1 98.56 71 LEU A C 1
ATOM 559 O O . LEU A 1 71 ? 20.234 -9.305 -0.665 1 98.56 71 LEU A O 1
ATOM 563 N N . TYR A 1 72 ? 22.062 -9.422 -1.897 1 98.38 72 TYR A N 1
ATOM 564 C CA . TYR A 1 72 ? 22.859 -8.688 -0.921 1 98.38 72 TYR A CA 1
ATOM 565 C C . TYR A 1 72 ? 22.297 -7.297 -0.678 1 98.38 72 TYR A C 1
ATOM 567 O O . TYR A 1 72 ? 22.141 -6.871 0.47 1 98.38 72 TYR A O 1
ATOM 575 N N . ALA A 1 73 ? 22.031 -6.609 -1.737 1 98.62 73 ALA A N 1
ATOM 576 C CA . ALA A 1 73 ? 21.531 -5.238 -1.65 1 98.62 73 ALA A CA 1
ATOM 577 C C . ALA A 1 73 ? 20.203 -5.18 -0.904 1 98.62 73 ALA A C 1
ATOM 579 O O . ALA A 1 73 ? 19.984 -4.293 -0.077 1 98.62 73 ALA A O 1
ATOM 580 N N . ILE A 1 74 ? 19.312 -6.145 -1.173 1 98.69 74 ILE A N 1
ATOM 581 C CA . ILE A 1 74 ? 18 -6.199 -0.537 1 98.69 74 ILE A CA 1
ATOM 582 C C . ILE A 1 74 ? 18.172 -6.461 0.958 1 98.69 74 ILE A C 1
ATOM 584 O O . ILE A 1 74 ? 17.656 -5.711 1.787 1 98.69 74 ILE A O 1
ATOM 588 N N . VAL A 1 75 ? 18.922 -7.477 1.291 1 98.62 75 VAL A N 1
ATOM 589 C CA . VAL A 1 75 ? 19.062 -7.906 2.678 1 98.62 75 VAL A CA 1
ATOM 590 C C . VAL A 1 75 ? 19.828 -6.852 3.477 1 98.62 75 VAL A C 1
ATOM 592 O O . VAL A 1 75 ? 19.453 -6.531 4.605 1 98.62 75 VAL A O 1
ATOM 595 N N . PHE A 1 76 ? 20.828 -6.309 2.904 1 98.5 76 PHE A N 1
ATOM 596 C CA . PHE A 1 76 ? 21.609 -5.285 3.576 1 98.5 76 PHE A CA 1
ATOM 597 C C . PHE A 1 76 ? 20.766 -4.055 3.873 1 98.5 76 PHE A C 1
ATOM 599 O O . PHE A 1 76 ? 20.719 -3.584 5.012 1 98.5 76 PHE A O 1
ATOM 606 N N . SER A 1 77 ? 20.141 -3.549 2.846 1 98.44 77 SER A N 1
ATOM 607 C CA . SER A 1 77 ? 19.375 -2.314 2.996 1 98.44 77 SER A CA 1
ATOM 608 C C . SER A 1 77 ? 18.203 -2.5 3.961 1 98.44 77 SER A C 1
ATOM 610 O O . SER A 1 77 ? 17.922 -1.626 4.785 1 98.44 77 SER A O 1
ATOM 612 N N . TYR A 1 78 ? 17.562 -3.639 3.852 1 98.5 78 TYR A N 1
ATOM 613 C CA . TYR A 1 78 ? 16.453 -3.912 4.762 1 98.5 78 TYR A CA 1
ATOM 614 C C . TYR A 1 78 ? 16.953 -4.023 6.199 1 98.5 78 TYR A C 1
ATOM 616 O O . TYR A 1 78 ? 16.391 -3.408 7.109 1 98.5 78 TYR A O 1
ATOM 624 N N . THR A 1 79 ? 17.984 -4.777 6.414 1 98.31 79 THR A N 1
ATOM 625 C CA . THR A 1 79 ? 18.516 -4.996 7.754 1 98.31 79 THR A CA 1
ATOM 626 C C . THR A 1 79 ? 19.016 -3.686 8.359 1 98.31 79 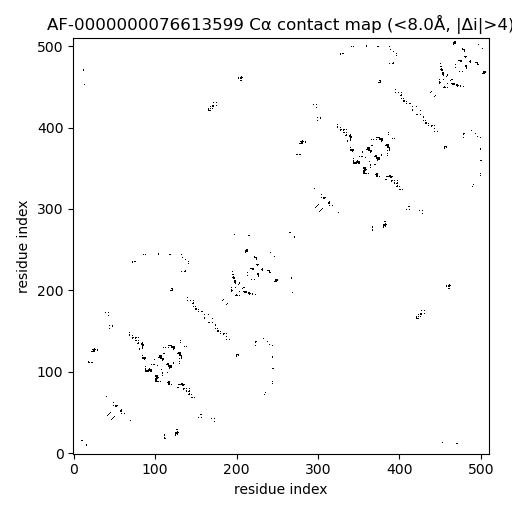THR A C 1
ATOM 628 O O . THR A 1 79 ? 18.766 -3.402 9.531 1 98.31 79 THR A O 1
ATOM 631 N N . LYS A 1 80 ? 19.641 -2.895 7.543 1 98.25 80 LYS A N 1
ATOM 632 C CA . LYS A 1 80 ? 20.094 -1.593 8.023 1 98.25 80 LYS A CA 1
ATOM 633 C C . LYS A 1 80 ? 18.922 -0.688 8.359 1 98.25 80 LYS A C 1
ATOM 635 O O . LYS A 1 80 ? 18.969 0.085 9.32 1 98.25 80 LYS A O 1
ATOM 640 N N . CYS A 1 81 ? 17.891 -0.812 7.574 1 97.75 81 CYS A N 1
ATOM 641 C CA . CYS A 1 81 ? 16.719 0.023 7.781 1 97.75 81 CYS A CA 1
ATOM 642 C C . CYS A 1 81 ? 16.047 -0.307 9.109 1 97.75 81 CYS A C 1
ATOM 644 O O . CYS A 1 81 ? 15.625 0.594 9.844 1 97.75 81 CYS A O 1
ATOM 646 N N . ILE A 1 82 ? 15.961 -1.604 9.445 1 97.62 82 ILE A N 1
ATOM 647 C CA . ILE A 1 82 ? 15.211 -2.006 10.633 1 97.62 82 ILE A CA 1
ATOM 648 C C . ILE A 1 82 ? 16.094 -1.854 11.875 1 97.62 82 ILE A C 1
ATOM 650 O O . ILE A 1 82 ? 15.578 -1.672 12.984 1 97.62 82 ILE A O 1
ATOM 654 N N . THR A 1 83 ? 17.438 -1.827 11.742 1 97.31 83 THR A N 1
ATOM 655 C CA . THR A 1 83 ? 18.297 -1.828 12.914 1 97.31 83 THR A CA 1
ATOM 656 C C . THR A 1 83 ? 18.812 -0.421 13.211 1 97.31 83 THR A C 1
ATOM 658 O O . THR A 1 83 ? 19.297 -0.148 14.312 1 97.31 83 THR A O 1
ATOM 661 N N . THR A 1 84 ? 18.75 0.448 12.258 1 97.38 84 THR A N 1
ATOM 662 C CA . THR A 1 84 ? 19.219 1.815 12.469 1 97.38 84 THR A CA 1
ATOM 663 C C . THR A 1 84 ? 18.125 2.666 13.109 1 97.38 84 THR A C 1
ATOM 665 O O . THR A 1 84 ? 17 2.713 12.609 1 97.38 84 THR A O 1
ATOM 668 N N . GLN A 1 85 ? 18.469 3.291 14.172 1 96.25 85 GLN A N 1
ATOM 669 C CA . GLN A 1 85 ? 17.531 4.238 14.766 1 96.25 85 GLN A CA 1
ATOM 670 C C . GLN A 1 85 ? 17.344 5.457 13.867 1 96.25 85 GLN A C 1
ATOM 672 O O . GLN A 1 85 ? 18.312 5.965 13.289 1 96.25 85 GLN A O 1
ATOM 677 N N . PRO A 1 86 ? 16.156 5.895 13.719 1 96.75 86 PRO A N 1
ATOM 678 C CA . PRO A 1 86 ? 15.891 6.984 12.773 1 96.75 86 PRO A CA 1
ATOM 679 C C . PRO A 1 86 ? 16.484 8.312 13.219 1 96.75 86 PRO A C 1
ATOM 681 O O . PRO A 1 86 ? 16.75 9.188 12.391 1 96.75 86 PRO A O 1
ATOM 684 N N . GLY A 1 87 ? 16.766 8.57 14.438 1 94.81 87 GLY A N 1
ATOM 685 C CA . GLY A 1 87 ? 17.219 9.82 15.023 1 94.81 87 GLY A CA 1
ATOM 686 C C . GLY A 1 87 ? 16.156 10.492 15.867 1 94.81 87 GLY A C 1
ATOM 687 O O . GLY A 1 87 ? 14.984 10.516 15.5 1 94.81 87 GLY A O 1
ATOM 688 N N . SER A 1 88 ? 16.547 10.93 17.016 1 94.12 88 SER A N 1
ATOM 689 C CA . SER A 1 88 ? 15.656 11.641 17.922 1 94.12 88 SER A CA 1
ATOM 690 C C . SER A 1 88 ? 16.266 12.961 18.375 1 94.12 88 SER A C 1
ATOM 692 O O . SER A 1 88 ? 17.484 13.039 18.625 1 94.12 88 SER A O 1
ATOM 694 N N . PRO A 1 89 ? 15.383 13.93 18.328 1 92.06 89 PRO A N 1
ATOM 695 C CA . PRO A 1 89 ? 15.922 15.188 18.875 1 92.06 89 PRO A CA 1
ATOM 696 C C . PRO A 1 89 ? 16.219 15.109 20.359 1 92.06 89 PRO A C 1
ATOM 698 O O . PRO A 1 89 ? 15.703 14.234 21.062 1 92.06 89 PRO A O 1
ATOM 701 N N . SER A 1 90 ? 17.188 15.875 20.547 1 84.25 90 SER A N 1
ATOM 702 C CA . SER A 1 90 ? 17.547 16.047 21.938 1 84.25 90 SER A CA 1
ATOM 703 C C . SER A 1 90 ? 17.688 17.531 22.297 1 84.25 90 SER A C 1
ATOM 705 O O . SER A 1 90 ? 17.578 18.391 21.422 1 84.25 90 SER A O 1
ATOM 707 N N . GLY A 1 91 ? 17.641 17.875 23.422 1 85.31 91 GLY A N 1
ATOM 708 C CA . GLY A 1 91 ? 17.828 19.266 23.844 1 85.31 91 GLY A CA 1
ATOM 709 C C . GLY A 1 91 ? 16.578 19.891 24.406 1 85.31 91 GLY A C 1
ATOM 710 O O . GLY A 1 91 ? 15.57 19.219 24.594 1 85.31 91 GLY A O 1
ATOM 711 N N . THR A 1 92 ? 16.734 21.156 24.703 1 86.19 92 THR A N 1
ATOM 712 C CA . THR A 1 92 ? 15.656 21.859 25.391 1 86.19 92 THR A CA 1
ATOM 713 C C . THR A 1 92 ? 15.281 23.141 24.656 1 86.19 92 THR A C 1
ATOM 715 O O . THR A 1 92 ? 14.492 23.938 25.172 1 86.19 92 THR A O 1
ATOM 718 N N . ASN A 1 93 ? 15.844 23.219 23.438 1 86.88 93 ASN A N 1
ATOM 719 C CA . ASN A 1 93 ? 15.516 24.422 22.672 1 86.88 93 ASN A CA 1
ATOM 720 C C . ASN A 1 93 ? 14.086 24.391 22.156 1 86.88 93 ASN A C 1
ATOM 722 O O . ASN A 1 93 ? 13.586 23.344 21.75 1 86.88 93 ASN A O 1
ATOM 726 N N . GLU A 1 94 ? 13.461 25.578 22.094 1 87.94 94 GLU A N 1
ATOM 727 C CA . GLU A 1 94 ? 12.117 25.688 21.531 1 87.94 94 GLU A CA 1
ATOM 728 C C . GLU A 1 94 ? 12.148 25.578 20 1 87.94 94 GLU A C 1
ATOM 730 O O . GLU A 1 94 ? 13.148 25.922 19.375 1 87.94 94 GLU A O 1
ATOM 735 N N . PRO A 1 95 ? 11.18 25.062 19.469 1 90.06 95 PRO A N 1
ATOM 736 C CA . PRO A 1 95 ? 9.93 24.625 20.094 1 90.06 95 PRO A CA 1
ATOM 737 C C . PRO A 1 95 ? 10.062 23.25 20.75 1 90.06 95 PRO A C 1
ATOM 739 O O . PRO A 1 95 ? 10.883 22.422 20.312 1 90.06 95 PRO A O 1
ATOM 742 N N . LEU A 1 96 ? 9.164 23.062 21.828 1 92.5 96 LEU A N 1
ATOM 743 C CA . LEU A 1 96 ? 9.172 21.781 22.547 1 92.5 96 LEU A CA 1
ATOM 744 C C . LEU A 1 96 ? 7.977 20.938 22.141 1 92.5 96 LEU A C 1
ATOM 746 O O . LEU A 1 96 ? 6.887 21.453 21.891 1 92.5 96 LEU A O 1
ATOM 750 N N . CYS A 1 97 ? 8.195 19.688 22.031 1 89.94 97 CYS A N 1
ATOM 751 C CA . CYS A 1 97 ? 7.098 18.75 21.828 1 89.94 97 CYS A CA 1
ATOM 752 C C . CYS A 1 97 ? 6.168 18.719 23.031 1 89.94 97 CYS A C 1
ATOM 754 O O . CYS A 1 97 ? 6.629 18.641 24.172 1 89.94 97 CYS A O 1
ATOM 756 N N . ASN A 1 98 ? 4.988 18.797 22.844 1 87.62 98 ASN A N 1
ATOM 757 C CA . ASN A 1 98 ? 3.998 18.844 23.906 1 87.62 98 ASN A CA 1
ATOM 758 C C . ASN A 1 98 ? 3.939 17.516 24.656 1 87.62 98 ASN A C 1
ATOM 760 O O . ASN A 1 98 ? 3.553 17.469 25.828 1 87.62 98 ASN A O 1
ATOM 764 N N . LYS A 1 99 ? 4.348 16.484 24.016 1 87.56 99 LYS A N 1
ATOM 765 C CA . LYS A 1 99 ? 4.262 15.156 24.609 1 87.56 99 LYS A CA 1
ATOM 766 C C . LYS A 1 99 ? 5.574 14.766 25.281 1 87.56 99 LYS A C 1
ATOM 768 O O . LYS A 1 99 ? 5.578 14.328 26.438 1 87.56 99 LYS A O 1
ATOM 773 N N . CYS A 1 100 ? 6.688 14.945 24.625 1 89.12 100 CYS A N 1
ATOM 774 C CA . CYS A 1 100 ? 7.996 14.516 25.094 1 89.12 100 CYS A CA 1
ATOM 775 C C . CYS A 1 100 ? 8.68 15.609 25.906 1 89.12 100 CYS A C 1
ATOM 777 O O . CYS A 1 100 ? 9.625 15.344 26.641 1 89.12 100 CYS A O 1
ATOM 779 N N . LYS A 1 101 ? 8.273 16.797 25.688 1 91.62 101 LYS A N 1
ATOM 780 C CA . LYS A 1 101 ? 8.867 17.969 26.344 1 91.62 101 LYS A CA 1
ATOM 781 C C . LYS A 1 101 ? 10.336 18.125 25.953 1 91.62 101 LYS A C 1
ATOM 783 O O . LYS A 1 101 ? 11.156 18.531 26.781 1 91.62 101 LYS A O 1
ATOM 788 N N . VAL A 1 102 ? 10.703 17.703 24.766 1 91.25 102 VAL A N 1
ATOM 789 C CA . VAL A 1 102 ? 12.031 17.891 24.188 1 91.25 102 VAL A CA 1
ATOM 790 C C . VAL A 1 102 ? 11.938 18.797 22.969 1 91.25 102 VAL A C 1
ATOM 792 O O . VAL A 1 102 ? 10.852 19.062 22.469 1 91.25 102 VAL A O 1
ATOM 795 N N . SER A 1 103 ? 13.172 19.312 22.656 1 91.06 103 SER A N 1
ATOM 796 C CA . SER A 1 103 ? 13.234 20.156 21.469 1 91.06 103 SER A CA 1
ATOM 797 C C . SER A 1 103 ? 12.641 19.453 20.25 1 91.06 103 SER A C 1
ATOM 799 O O . SER A 1 103 ? 12.867 18.266 20.047 1 91.06 103 SER A O 1
ATOM 801 N N . LYS A 1 104 ? 11.883 20.109 19.531 1 89.81 104 LYS A N 1
ATOM 802 C CA . LYS A 1 104 ? 11.305 19.609 18.297 1 89.81 104 LYS A CA 1
ATOM 803 C C . LYS A 1 104 ? 11.719 20.453 17.109 1 89.81 104 LYS A C 1
ATOM 805 O O . LYS A 1 104 ? 10.945 21.297 16.641 1 89.81 104 LYS A O 1
ATOM 810 N N . PRO A 1 105 ? 12.977 20.234 16.641 1 88.88 105 PRO A N 1
ATOM 811 C CA . PRO A 1 105 ? 13.43 21.016 15.477 1 88.88 105 PRO A CA 1
ATOM 812 C C . PRO A 1 105 ? 12.547 20.797 14.242 1 88.88 105 PRO A C 1
ATOM 814 O O . PRO A 1 105 ? 11.656 19.938 14.258 1 88.88 105 PRO A O 1
ATOM 817 N N . SER A 1 106 ? 12.812 21.609 13.234 1 87.75 106 SER A N 1
ATOM 818 C CA . SER A 1 106 ? 12.055 21.516 11.992 1 87.75 106 SER A CA 1
ATOM 819 C C . SER A 1 106 ? 12.117 20.094 11.422 1 87.75 106 SER A C 1
ATOM 821 O O . SER A 1 106 ? 13.133 19.422 11.555 1 87.75 106 SER A O 1
ATOM 823 N N . ARG A 1 107 ? 11.008 19.625 10.906 1 90.69 107 ARG A N 1
ATOM 824 C CA . ARG A 1 107 ? 10.844 18.375 10.18 1 90.69 107 ARG A CA 1
ATOM 825 C C . ARG A 1 107 ? 10.75 17.188 11.148 1 90.69 107 ARG A C 1
ATOM 827 O O . ARG A 1 107 ? 10.805 16.031 10.727 1 90.69 107 ARG A O 1
ATOM 834 N N . SER A 1 108 ? 10.742 17.5 12.43 1 91.38 108 SER A N 1
ATOM 835 C CA . SER A 1 108 ? 10.57 16.438 13.422 1 91.38 108 SER A CA 1
ATOM 836 C C . SER A 1 108 ? 9.109 16.266 13.805 1 91.38 108 SER A C 1
ATOM 838 O O . SER A 1 108 ? 8.352 17.25 13.852 1 91.38 108 SER A O 1
ATOM 840 N N . HIS A 1 109 ? 8.773 15.07 14.141 1 90.19 109 HIS A N 1
ATOM 841 C CA . HIS A 1 109 ? 7.418 14.773 14.57 1 90.19 109 HIS A CA 1
ATOM 842 C C . HIS A 1 109 ? 7.406 13.688 15.648 1 90.19 109 HIS A C 1
ATOM 844 O O . HIS A 1 109 ? 8.305 12.844 15.688 1 90.19 109 HIS A O 1
ATOM 850 N N . HIS A 1 110 ? 6.434 13.828 16.562 1 90.38 110 HIS A N 1
ATOM 851 C CA . HIS A 1 110 ? 6.242 12.797 17.578 1 90.38 110 HIS A CA 1
ATOM 852 C C . HIS A 1 110 ? 5.48 11.602 17.031 1 90.38 110 HIS A C 1
ATOM 854 O O . HIS A 1 110 ? 4.418 11.766 16.422 1 90.38 110 HIS A O 1
ATOM 860 N N . CYS A 1 111 ? 6.016 10.477 17.141 1 88.81 111 CYS A N 1
ATOM 861 C CA . CYS A 1 111 ? 5.352 9.242 16.734 1 88.81 111 CYS A CA 1
ATOM 862 C C . CYS A 1 111 ? 4.555 8.641 17.875 1 88.81 111 CYS A C 1
ATOM 864 O O . CYS A 1 111 ? 5.125 8.281 18.906 1 88.81 111 CYS A O 1
ATOM 866 N N . SER A 1 112 ? 3.361 8.445 17.719 1 84.12 112 SER A N 1
ATOM 867 C CA . SER A 1 112 ? 2.496 7.938 18.766 1 84.12 112 SER A CA 1
ATOM 868 C C . SER A 1 112 ? 2.727 6.445 19 1 84.12 112 SER A C 1
ATOM 870 O O . SER A 1 112 ? 2.447 5.93 20.094 1 84.12 112 SER A O 1
ATOM 872 N N . VAL A 1 113 ? 3.205 5.77 17.984 1 85.25 113 VAL A N 1
ATOM 873 C CA . VAL A 1 113 ? 3.449 4.336 18.109 1 85.25 113 VAL A CA 1
ATOM 874 C C . VAL A 1 113 ? 4.699 4.102 18.969 1 85.25 113 VAL A C 1
ATOM 876 O O . VAL A 1 113 ? 4.688 3.27 19.875 1 85.25 113 VAL A O 1
ATOM 879 N N . CYS A 1 114 ? 5.691 4.848 18.688 1 90.75 114 CYS A N 1
ATOM 880 C CA . CYS A 1 114 ? 6.961 4.688 19.406 1 90.75 114 CYS A CA 1
ATOM 881 C C . CYS A 1 114 ? 7.016 5.586 20.625 1 90.75 114 CYS A C 1
ATOM 883 O O . CYS A 1 114 ? 7.879 5.41 21.484 1 90.75 114 CYS A O 1
ATOM 885 N N . ASP A 1 115 ? 6.184 6.48 20.719 1 91.5 115 ASP A N 1
ATOM 886 C CA . ASP A 1 115 ? 6.102 7.449 21.797 1 91.5 115 ASP A CA 1
ATOM 887 C C . ASP A 1 115 ? 7.41 8.219 21.953 1 91.5 115 ASP A C 1
ATOM 889 O O . ASP A 1 115 ? 7.977 8.297 23.047 1 91.5 115 ASP A O 1
ATOM 893 N N . LYS A 1 116 ? 7.863 8.742 20.875 1 93.94 116 LYS A N 1
ATOM 894 C CA . LYS A 1 116 ? 9.062 9.578 20.844 1 93.94 116 LYS A CA 1
ATOM 895 C C . LYS A 1 116 ? 9.078 10.461 19.594 1 93.94 116 LYS A C 1
ATOM 897 O O . LYS A 1 116 ? 8.438 10.141 18.594 1 93.94 116 LYS A O 1
ATOM 902 N N . CYS A 1 117 ? 9.789 11.562 19.734 1 93.94 117 CYS A N 1
ATOM 903 C CA . CYS A 1 117 ? 9.984 12.438 18.594 1 93.94 117 CYS A CA 1
ATOM 904 C C . CYS A 1 117 ? 11.062 11.891 17.656 1 93.94 117 CYS A C 1
ATOM 906 O O . CYS A 1 117 ? 12.07 11.359 18.125 1 93.94 117 CYS A O 1
ATOM 908 N N . VAL A 1 118 ? 10.844 12.008 16.406 1 95.69 118 VAL A N 1
ATOM 909 C CA . VAL A 1 118 ? 11.742 11.484 15.391 1 95.69 118 VAL A CA 1
ATOM 910 C C . VAL A 1 118 ? 12.188 12.609 14.461 1 95.69 118 VAL A C 1
ATOM 912 O O . VAL A 1 118 ? 11.359 13.391 13.984 1 95.69 118 VAL A O 1
ATOM 915 N N . LEU A 1 119 ? 13.508 12.719 14.25 1 94.44 119 LEU A N 1
ATOM 916 C CA . LEU A 1 119 ? 14.07 13.727 13.352 1 94.44 119 LEU A CA 1
ATOM 917 C C . LEU A 1 119 ? 13.711 13.422 11.898 1 94.44 119 LEU A C 1
ATOM 919 O O . LEU A 1 119 ? 13.938 12.305 11.422 1 94.44 119 LEU A O 1
ATOM 923 N N . LYS A 1 120 ? 13.148 14.422 11.203 1 93.75 120 LYS A N 1
ATOM 924 C CA . LYS A 1 120 ? 12.758 14.273 9.805 1 93.75 120 LYS A CA 1
ATOM 925 C C . LYS A 1 120 ? 11.883 13.039 9.602 1 93.75 120 LYS A C 1
ATOM 927 O O . LYS A 1 120 ? 12.172 12.211 8.742 1 93.75 120 LYS A O 1
ATOM 932 N N . MET A 1 121 ? 10.93 12.93 10.453 1 94.06 121 MET A N 1
ATOM 933 C CA . MET A 1 121 ? 10.094 11.734 10.445 1 94.06 121 MET A CA 1
ATOM 934 C C . MET A 1 121 ? 9.289 11.648 9.148 1 94.06 121 MET A C 1
ATOM 936 O O . MET A 1 121 ? 8.656 12.625 8.742 1 94.06 121 MET A O 1
ATOM 940 N N . ASP A 1 122 ? 9.461 10.547 8.555 1 93.56 122 ASP A N 1
ATOM 941 C CA . ASP A 1 122 ? 8.594 10.289 7.41 1 93.56 122 ASP A CA 1
ATOM 942 C C . ASP A 1 122 ? 7.293 9.617 7.84 1 93.56 122 ASP A C 1
ATOM 944 O O . ASP A 1 122 ? 6.207 10.141 7.582 1 93.56 122 ASP A O 1
ATOM 948 N N . HIS A 1 123 ? 7.324 8.438 8.383 1 89.75 123 HIS A N 1
ATOM 949 C CA . HIS A 1 123 ? 6.191 7.715 8.945 1 89.75 123 HIS A CA 1
ATOM 950 C C . HIS A 1 123 ? 6.66 6.492 9.734 1 89.75 123 HIS A C 1
ATOM 952 O O . HIS A 1 123 ? 7.828 6.109 9.656 1 89.75 123 HIS A O 1
ATOM 958 N N . HIS A 1 124 ? 5.805 6.066 10.586 1 90.12 124 HIS A N 1
ATOM 959 C CA . HIS A 1 124 ? 6.059 4.762 11.195 1 90.12 124 HIS A CA 1
ATOM 960 C C . HIS A 1 124 ? 5.66 3.633 10.25 1 90.12 124 HIS A C 1
ATOM 962 O O . HIS A 1 124 ? 4.574 3.656 9.672 1 90.12 124 HIS A O 1
ATOM 968 N N . CYS A 1 125 ? 6.461 2.678 10.078 1 91.44 125 CYS A N 1
ATOM 969 C CA . CYS A 1 125 ? 6.207 1.562 9.18 1 91.44 125 CYS A CA 1
ATOM 970 C C . CYS A 1 125 ? 6.227 0.237 9.93 1 91.44 125 CYS A C 1
ATOM 972 O O . CYS A 1 125 ? 7.277 -0.189 10.414 1 91.44 125 CYS A O 1
ATOM 974 N N . PRO A 1 126 ? 5.129 -0.487 9.922 1 87.06 126 PRO A N 1
ATOM 975 C CA . PRO A 1 126 ? 5.109 -1.777 10.617 1 87.06 126 PRO A CA 1
ATOM 976 C C . PRO A 1 126 ? 5.984 -2.828 9.93 1 87.06 126 PRO A C 1
ATOM 978 O O . PRO A 1 126 ? 6.48 -3.742 10.594 1 87.06 126 PRO A O 1
ATOM 981 N N . TRP A 1 127 ? 6.199 -2.623 8.633 1 90.75 127 TRP A N 1
ATOM 982 C CA . TRP A 1 127 ? 6.992 -3.592 7.887 1 90.75 127 TRP A CA 1
ATOM 983 C C . TRP A 1 127 ? 8.453 -3.557 8.32 1 90.75 127 TRP A C 1
ATOM 985 O O . TRP A 1 127 ? 9.211 -4.488 8.039 1 90.75 127 TRP A O 1
ATOM 995 N N . ILE A 1 128 ? 8.859 -2.449 8.898 1 94.88 128 ILE A N 1
ATOM 996 C CA . ILE A 1 128 ? 10.242 -2.385 9.359 1 94.88 128 ILE A CA 1
ATOM 997 C C . ILE A 1 128 ? 10.266 -2.23 10.883 1 94.88 128 ILE A C 1
ATOM 999 O O . ILE A 1 128 ? 11.336 -2.082 11.477 1 94.88 128 ILE A O 1
ATOM 1003 N N . ASN A 1 129 ? 9.109 -2.291 11.523 1 93.94 129 ASN A N 1
ATOM 1004 C CA . ASN A 1 129 ? 8.984 -2.127 12.969 1 93.94 129 ASN A CA 1
ATOM 1005 C C . ASN A 1 129 ? 9.828 -0.964 13.477 1 93.94 129 ASN A C 1
ATOM 1007 O O . ASN A 1 129 ? 10.594 -1.116 14.438 1 93.94 129 ASN A O 1
ATOM 1011 N N . ASN A 1 130 ? 9.703 0.15 12.789 1 95.12 130 ASN A N 1
ATOM 1012 C CA . ASN A 1 130 ? 10.508 1.34 13.031 1 95.12 130 ASN A CA 1
ATOM 1013 C C . ASN A 1 130 ? 9.922 2.568 12.344 1 95.12 130 ASN A C 1
ATOM 1015 O O . ASN A 1 130 ? 9.062 2.443 11.477 1 95.12 130 ASN A O 1
ATOM 1019 N N . CYS A 1 131 ? 10.25 3.711 12.844 1 95.31 131 CYS A N 1
ATOM 1020 C CA . CYS A 1 131 ? 9.977 4.93 12.086 1 95.31 131 CYS A CA 1
ATOM 1021 C C . CYS A 1 131 ? 11.047 5.16 11.023 1 95.31 131 CYS A C 1
ATOM 1023 O O . CYS A 1 131 ? 12.203 4.793 11.219 1 95.31 131 CYS A O 1
ATOM 1025 N N . LEU A 1 132 ? 10.578 5.676 9.969 1 97.19 132 LEU A N 1
ATOM 1026 C CA . LEU A 1 132 ? 11.5 6.207 8.977 1 97.19 132 LEU A CA 1
ATOM 1027 C C . LEU A 1 132 ? 11.852 7.66 9.281 1 97.19 132 LEU A C 1
ATOM 1029 O O . LEU A 1 132 ? 10.961 8.516 9.352 1 97.19 132 LEU A O 1
ATOM 1033 N N . GLY A 1 133 ? 13.125 7.914 9.516 1 96.75 133 GLY A N 1
ATOM 1034 C CA . GLY A 1 133 ? 13.602 9.25 9.844 1 96.75 133 GLY A CA 1
ATOM 1035 C C . GLY A 1 133 ? 14.938 9.578 9.203 1 96.75 133 GLY A C 1
ATOM 1036 O O . GLY A 1 133 ? 15.305 8.984 8.188 1 96.75 133 GLY A O 1
ATOM 1037 N N . MET A 1 134 ? 15.609 10.445 9.82 1 95.75 134 MET A N 1
ATOM 1038 C CA . MET A 1 134 ? 16.797 11.055 9.234 1 95.75 134 MET A CA 1
ATOM 1039 C C . MET A 1 134 ? 17.859 10.008 8.945 1 95.75 134 MET A C 1
ATOM 1041 O O . MET A 1 134 ? 18.453 10 7.859 1 95.75 134 MET A O 1
ATOM 1045 N N . ARG A 1 135 ? 18.062 9.086 9.758 1 96.81 135 ARG A N 1
ATOM 1046 C CA . ARG A 1 135 ? 19.25 8.258 9.695 1 96.81 135 ARG A CA 1
ATOM 1047 C C . ARG A 1 135 ? 19 6.984 8.898 1 96.81 135 ARG A C 1
ATOM 1049 O O . ARG A 1 135 ? 19.953 6.34 8.438 1 96.81 135 ARG A O 1
ATOM 1056 N N . ASN A 1 136 ? 17.797 6.59 8.781 1 97.56 136 ASN A N 1
ATOM 1057 C CA . ASN A 1 136 ? 17.562 5.312 8.109 1 97.56 136 ASN A CA 1
ATOM 1058 C C . ASN A 1 136 ? 16.766 5.488 6.824 1 97.56 136 ASN A C 1
ATOM 1060 O O . ASN A 1 136 ? 16.453 4.512 6.145 1 97.56 136 ASN A O 1
ATOM 1064 N N . HIS A 1 137 ? 16.484 6.695 6.48 1 97.44 137 HIS A N 1
ATOM 1065 C CA . HIS A 1 137 ? 15.727 7 5.266 1 97.44 137 HIS A CA 1
ATOM 1066 C C . HIS A 1 137 ? 16.453 6.473 4.027 1 97.44 137 HIS A C 1
ATOM 1068 O O . HIS A 1 137 ? 15.812 5.945 3.115 1 97.44 137 HIS A O 1
ATOM 1074 N N . CYS A 1 138 ? 17.75 6.617 4.004 1 97.19 138 CYS A N 1
ATOM 1075 C CA . CYS A 1 138 ? 18.547 6.184 2.863 1 97.19 138 CYS A CA 1
ATOM 1076 C C . CYS A 1 138 ? 18.438 4.68 2.656 1 97.19 138 CYS A C 1
ATOM 1078 O O . CYS A 1 138 ? 18.297 4.215 1.523 1 97.19 138 CYS A O 1
ATOM 1080 N N . TYR A 1 139 ? 18.422 3.951 3.691 1 98.06 139 TYR A N 1
ATOM 1081 C CA . TYR A 1 139 ? 18.344 2.498 3.598 1 98.06 139 TYR A CA 1
ATOM 1082 C C . TYR A 1 139 ? 16.969 2.051 3.117 1 98.06 139 TYR A C 1
ATOM 1084 O O . TYR A 1 139 ? 16.844 1.07 2.379 1 98.06 139 TYR A O 1
ATOM 1092 N N . PHE A 1 140 ? 15.984 2.768 3.555 1 98.38 140 PHE A N 1
ATOM 1093 C CA . PHE A 1 140 ? 14.625 2.455 3.115 1 98.38 140 PHE A CA 1
ATOM 1094 C C . PHE A 1 140 ? 14.492 2.631 1.608 1 98.38 140 PHE A C 1
ATOM 1096 O O . PHE A 1 140 ? 13.945 1.765 0.924 1 98.38 140 PHE A O 1
ATOM 1103 N N . LEU A 1 141 ? 15.016 3.703 1.115 1 97.69 141 LEU A N 1
ATOM 1104 C CA . LEU A 1 141 ? 14.945 3.98 -0.315 1 97.69 141 LEU A CA 1
ATOM 1105 C C . LEU A 1 141 ? 15.711 2.928 -1.11 1 97.69 141 LEU A C 1
ATOM 1107 O O . LEU A 1 141 ? 15.227 2.455 -2.143 1 97.69 141 LEU A O 1
ATOM 1111 N N . LEU A 1 142 ? 16.844 2.621 -0.636 1 98 142 LEU A N 1
ATOM 1112 C CA . LEU A 1 142 ? 17.641 1.6 -1.309 1 98 142 LEU A CA 1
ATOM 1113 C C . LEU A 1 142 ? 16.938 0.25 -1.281 1 98 142 LEU A C 1
ATOM 1115 O O . LEU A 1 142 ? 16.938 -0.481 -2.273 1 98 142 LEU A O 1
ATOM 1119 N N . PHE A 1 143 ? 16.391 -0.027 -0.146 1 98.38 143 PHE A N 1
ATOM 1120 C CA . PHE A 1 143 ? 15.633 -1.267 0.006 1 98.38 143 PHE A CA 1
ATOM 1121 C C . PHE A 1 143 ? 14.516 -1.351 -1.026 1 98.38 143 PHE A C 1
ATOM 1123 O O . PHE A 1 143 ? 14.383 -2.357 -1.726 1 98.38 143 PHE A O 1
ATOM 1130 N N . LEU A 1 144 ? 13.719 -0.309 -1.119 1 97.88 144 LEU A N 1
ATOM 1131 C CA . LEU A 1 144 ? 12.609 -0.29 -2.072 1 97.88 144 LEU A CA 1
ATOM 1132 C C . LEU A 1 144 ? 13.125 -0.465 -3.498 1 97.88 144 LEU A C 1
ATOM 1134 O O . LEU A 1 144 ? 12.523 -1.195 -4.293 1 97.88 144 LEU A O 1
ATOM 1138 N N . LEU A 1 145 ? 14.203 0.162 -3.807 1 97.94 145 LEU A N 1
ATOM 1139 C CA . LEU A 1 145 ? 14.766 0.117 -5.152 1 97.94 145 LEU A CA 1
ATOM 1140 C C . LEU A 1 145 ? 15.227 -1.293 -5.504 1 97.94 145 LEU A C 1
ATOM 1142 O O . LEU A 1 145 ? 14.812 -1.85 -6.523 1 97.94 145 LEU A O 1
ATOM 1146 N N . TYR A 1 146 ? 15.984 -1.831 -4.676 1 98.5 146 TYR A N 1
ATOM 1147 C CA . TYR A 1 146 ? 16.578 -3.125 -4.996 1 98.5 146 TYR A CA 1
ATOM 1148 C C . TYR A 1 146 ? 15.539 -4.242 -4.875 1 98.5 146 TYR A C 1
ATOM 1150 O O . TYR A 1 146 ? 15.602 -5.234 -5.602 1 98.5 146 TYR A O 1
ATOM 1158 N N . LEU A 1 147 ? 14.602 -4.09 -3.951 1 98.56 147 LEU A N 1
ATOM 1159 C CA . LEU A 1 147 ? 13.516 -5.07 -3.895 1 98.56 147 LEU A CA 1
ATOM 1160 C C . LEU A 1 147 ? 12.742 -5.094 -5.203 1 98.56 147 LEU A C 1
ATOM 1162 O O . LEU A 1 147 ? 12.406 -6.168 -5.711 1 98.56 147 LEU A O 1
ATOM 1166 N N . ASP A 1 148 ? 12.469 -3.934 -5.68 1 98.12 148 ASP A N 1
ATOM 1167 C CA . ASP A 1 148 ? 11.75 -3.865 -6.945 1 98.12 148 ASP A CA 1
ATOM 1168 C C . ASP A 1 148 ? 12.586 -4.445 -8.086 1 98.12 148 ASP A C 1
ATOM 1170 O O . ASP A 1 148 ? 12.086 -5.234 -8.891 1 98.12 148 ASP A O 1
ATOM 1174 N N . ILE A 1 149 ? 13.836 -4.074 -8.156 1 98.19 149 ILE A N 1
ATOM 1175 C CA . ILE A 1 149 ? 14.734 -4.609 -9.172 1 98.19 149 ILE A CA 1
ATOM 1176 C C . ILE A 1 149 ? 14.789 -6.133 -9.062 1 98.19 149 ILE A C 1
ATOM 1178 O O . ILE A 1 149 ? 14.766 -6.836 -10.07 1 98.19 149 ILE A O 1
ATOM 1182 N N . GLY A 1 150 ? 14.859 -6.566 -7.848 1 98.56 150 GLY A N 1
ATOM 1183 C CA . GLY A 1 150 ? 14.898 -8 -7.621 1 98.56 150 GLY A CA 1
ATOM 1184 C C . GLY A 1 150 ? 13.641 -8.711 -8.086 1 98.56 150 GLY A C 1
ATOM 1185 O O . GLY A 1 150 ? 13.719 -9.75 -8.75 1 98.56 150 GLY A O 1
ATOM 1186 N N . CYS A 1 151 ? 12.484 -8.188 -7.719 1 98.12 151 CYS A N 1
ATOM 1187 C CA . CYS A 1 151 ? 11.219 -8.781 -8.141 1 98.12 151 CYS A CA 1
ATOM 1188 C C . CYS A 1 151 ? 11.086 -8.758 -9.656 1 98.12 151 CYS A C 1
ATOM 1190 O O . CYS A 1 151 ? 10.648 -9.734 -10.266 1 98.12 151 CYS A O 1
ATOM 1192 N N . PHE A 1 152 ? 11.484 -7.684 -10.242 1 97.81 152 PHE A N 1
ATOM 1193 C CA . PHE A 1 152 ? 11.43 -7.559 -11.695 1 97.81 152 PHE A CA 1
ATOM 1194 C C . PHE A 1 152 ? 12.391 -8.547 -12.359 1 97.81 152 PHE A C 1
ATOM 1196 O O . PHE A 1 152 ? 12.023 -9.211 -13.328 1 97.81 152 PHE A O 1
ATOM 1203 N N . PHE A 1 153 ? 13.562 -8.609 -11.875 1 98 153 PHE A N 1
ATOM 1204 C CA . PHE A 1 153 ? 14.578 -9.531 -12.375 1 98 153 PHE A CA 1
ATOM 1205 C C . PHE A 1 153 ? 14.078 -10.969 -12.312 1 98 153 PHE A C 1
ATOM 1207 O O . PHE A 1 153 ? 14.125 -11.695 -13.305 1 98 153 PHE A O 1
ATOM 1214 N N . PHE A 1 154 ? 13.555 -11.367 -11.172 1 98.31 154 PHE A N 1
ATOM 1215 C CA . PHE A 1 154 ? 13.055 -12.727 -10.992 1 98.31 154 PHE A CA 1
ATOM 1216 C C . PHE A 1 154 ? 11.93 -13.016 -11.977 1 98.31 154 PHE A C 1
ATOM 1218 O O . PHE A 1 154 ? 11.914 -14.07 -12.617 1 98.31 154 PHE A O 1
ATOM 1225 N N . THR A 1 155 ? 10.992 -12.055 -12.07 1 97.81 155 THR A N 1
ATOM 1226 C CA . THR A 1 155 ? 9.844 -12.242 -12.953 1 97.81 155 THR A CA 1
ATOM 1227 C C . THR A 1 155 ? 10.297 -12.422 -14.398 1 97.81 155 THR A C 1
ATOM 1229 O O . THR A 1 155 ? 9.812 -13.312 -15.102 1 97.81 155 THR A O 1
ATOM 1232 N N . THR A 1 156 ? 11.258 -11.68 -14.805 1 96.31 156 THR A N 1
ATOM 1233 C CA . THR A 1 156 ? 11.711 -11.688 -16.188 1 96.31 156 THR A CA 1
ATOM 1234 C C . THR A 1 156 ? 12.445 -12.984 -16.516 1 96.31 156 THR A C 1
ATOM 1236 O O . THR A 1 156 ? 12.203 -13.602 -17.562 1 96.31 156 THR A O 1
ATOM 1239 N N . VAL A 1 157 ? 13.25 -13.453 -15.633 1 95.62 157 VAL A N 1
ATOM 1240 C CA . VAL A 1 157 ? 14.078 -14.609 -15.938 1 95.62 157 VAL A CA 1
ATOM 1241 C C . VAL A 1 157 ? 13.281 -15.891 -15.703 1 95.62 157 VAL A C 1
ATOM 1243 O O . VAL A 1 157 ? 13.625 -16.953 -16.234 1 95.62 157 VAL A O 1
ATOM 1246 N N . SER A 1 158 ? 12.258 -15.836 -14.875 1 96.5 158 SER A N 1
ATOM 1247 C CA . SER A 1 158 ? 11.477 -17.016 -14.531 1 96.5 158 SER A CA 1
ATOM 1248 C C . SER A 1 158 ? 10.352 -17.25 -15.539 1 96.5 158 SER A C 1
ATOM 1250 O O . SER A 1 158 ? 9.852 -18.359 -15.664 1 96.5 158 SER A O 1
ATOM 1252 N N . PHE A 1 159 ? 9.945 -16.203 -16.25 1 95.75 159 PHE A N 1
ATOM 1253 C CA . PHE A 1 159 ? 8.773 -16.281 -17.109 1 95.75 159 PHE A CA 1
ATOM 1254 C C . PHE A 1 159 ? 8.953 -17.344 -18.188 1 95.75 159 PHE A C 1
ATOM 1256 O O . PHE A 1 159 ? 8.102 -18.219 -18.359 1 95.75 159 PHE A O 1
ATOM 1263 N N . PRO A 1 160 ? 10.086 -17.422 -18.953 1 93.88 160 PRO A N 1
ATOM 1264 C CA . PRO A 1 160 ? 10.266 -18.484 -19.938 1 93.88 160 PRO A CA 1
ATOM 1265 C C . PRO A 1 160 ? 10.328 -19.875 -19.312 1 93.88 160 PRO A C 1
ATOM 1267 O O . PRO A 1 160 ? 9.922 -20.859 -19.938 1 93.88 160 PRO A O 1
ATOM 1270 N N . VAL A 1 161 ? 10.797 -19.938 -18.109 1 94.38 161 VAL A N 1
ATOM 1271 C CA . VAL A 1 161 ? 10.938 -21.219 -17.422 1 94.38 161 VAL A CA 1
ATOM 1272 C C . VAL A 1 161 ? 9.562 -21.797 -17.109 1 94.38 161 VAL A C 1
ATOM 1274 O O . VAL A 1 161 ? 9.305 -22.984 -17.344 1 94.38 161 VAL A O 1
ATOM 1277 N N . VAL A 1 162 ? 8.711 -20.953 -16.594 1 94 162 VAL A N 1
ATOM 1278 C CA . VAL A 1 162 ? 7.379 -21.391 -16.219 1 94 162 VAL A CA 1
ATOM 1279 C C . VAL A 1 162 ? 6.633 -21.922 -17.438 1 94 162 VAL A C 1
ATOM 1281 O O . VAL A 1 162 ? 5.82 -22.844 -17.328 1 94 162 VAL A O 1
ATOM 1284 N N . LEU A 1 163 ? 6.938 -21.438 -18.625 1 92.44 163 LEU A N 1
ATOM 1285 C CA . LEU A 1 163 ? 6.285 -21.844 -19.875 1 92.44 163 LEU A CA 1
ATOM 1286 C C . LEU A 1 163 ? 6.906 -23.125 -20.422 1 92.44 163 LEU A C 1
ATOM 1288 O O . LEU A 1 163 ? 6.309 -23.797 -21.266 1 92.44 163 LEU A O 1
ATOM 1292 N N . SER A 1 164 ? 8.094 -23.484 -19.969 1 92.25 164 SER A N 1
ATOM 1293 C CA . SER A 1 164 ? 8.875 -24.516 -20.625 1 92.25 164 SER A CA 1
ATOM 1294 C C . SER A 1 164 ? 8.898 -25.797 -19.797 1 92.25 164 SER A C 1
ATOM 1296 O O . SER A 1 164 ? 9.125 -26.891 -20.328 1 92.25 164 SER A O 1
ATOM 1298 N N . ILE A 1 165 ? 8.68 -25.672 -18.578 1 89.06 165 ILE A N 1
ATOM 1299 C CA . ILE A 1 165 ? 8.773 -26.844 -17.719 1 89.06 165 ILE A CA 1
ATOM 1300 C C . ILE A 1 165 ? 7.383 -27.266 -17.25 1 89.06 165 ILE A C 1
ATOM 1302 O O . ILE A 1 165 ? 6.426 -26.484 -17.375 1 89.06 165 ILE A O 1
ATOM 1306 N N . PRO A 1 166 ? 7.312 -28.547 -16.781 1 88.5 166 PRO A N 1
ATOM 1307 C CA . PRO A 1 166 ? 6.039 -28.922 -16.172 1 88.5 166 PRO A CA 1
ATOM 1308 C C . PRO A 1 166 ? 5.621 -27.969 -15.047 1 88.5 166 PRO A C 1
ATOM 1310 O O . PRO A 1 166 ? 6.477 -27.391 -14.375 1 88.5 166 PRO A O 1
ATOM 1313 N N . LYS A 1 167 ? 4.316 -27.891 -14.914 1 89.38 167 LYS A N 1
ATOM 1314 C CA . LYS A 1 167 ? 3.791 -26.969 -13.906 1 89.38 167 LYS A CA 1
ATOM 1315 C C . LYS A 1 167 ? 4.391 -27.25 -12.531 1 89.38 167 LYS A C 1
ATOM 1317 O O . LYS A 1 167 ? 4.312 -28.375 -12.039 1 89.38 167 LYS A O 1
ATOM 1322 N N . ASN A 1 168 ? 5.078 -26.203 -12.039 1 93.19 168 ASN A N 1
ATOM 1323 C CA . ASN A 1 168 ? 5.723 -26.203 -10.734 1 93.19 168 ASN A CA 1
ATOM 1324 C C . ASN A 1 168 ? 5.102 -25.156 -9.805 1 93.19 168 ASN A C 1
ATOM 1326 O O . ASN A 1 168 ? 5.211 -23.953 -10.047 1 93.19 168 ASN A O 1
ATOM 1330 N N . GLY A 1 169 ? 4.473 -25.609 -8.719 1 94.25 169 GLY A N 1
ATOM 1331 C CA . GLY A 1 169 ? 3.738 -24.75 -7.805 1 94.25 169 GLY A CA 1
ATOM 1332 C C . GLY A 1 169 ? 4.609 -23.688 -7.152 1 94.25 169 GLY A C 1
ATOM 1333 O O . GLY A 1 169 ? 4.176 -22.562 -6.961 1 94.25 169 GLY A O 1
ATOM 1334 N N . ILE A 1 170 ? 5.809 -24.094 -6.805 1 95.5 170 ILE A N 1
ATOM 1335 C CA . ILE A 1 170 ? 6.742 -23.172 -6.164 1 95.5 170 ILE A CA 1
ATOM 1336 C C . ILE A 1 170 ? 7.102 -22.047 -7.133 1 95.5 170 ILE A C 1
ATOM 1338 O O . ILE A 1 170 ? 7.062 -20.859 -6.766 1 95.5 170 ILE A O 1
ATOM 1342 N N . LEU A 1 171 ? 7.336 -22.406 -8.344 1 97.06 171 LEU A N 1
ATOM 1343 C CA . LEU A 1 171 ? 7.754 -21.422 -9.344 1 97.06 171 LEU A CA 1
ATOM 1344 C C . LEU A 1 171 ? 6.598 -20.5 -9.719 1 97.06 171 LEU A C 1
ATOM 1346 O O . LEU A 1 171 ? 6.785 -19.281 -9.828 1 97.06 171 LEU A O 1
ATOM 1350 N N . ILE A 1 172 ? 5.453 -21.094 -9.914 1 97 172 ILE A N 1
ATOM 1351 C CA . ILE A 1 172 ? 4.289 -20.297 -10.281 1 97 172 ILE A CA 1
ATOM 1352 C C . ILE A 1 172 ? 3.949 -19.328 -9.148 1 97 172 ILE A C 1
ATOM 1354 O O . ILE A 1 172 ? 3.652 -18.156 -9.391 1 97 172 ILE A O 1
ATOM 1358 N N . THR A 1 173 ? 4.031 -19.812 -7.926 1 96.75 173 THR A N 1
ATOM 1359 C CA . THR A 1 173 ? 3.785 -18.969 -6.762 1 96.75 173 THR A CA 1
ATOM 1360 C C . THR A 1 173 ? 4.816 -17.844 -6.68 1 96.75 173 THR A C 1
ATOM 1362 O O . THR A 1 173 ? 4.461 -16.672 -6.477 1 96.75 173 THR A O 1
ATOM 1365 N N . SER A 1 174 ? 6.059 -18.172 -6.883 1 98.25 174 SER A N 1
ATOM 1366 C CA . SER A 1 174 ? 7.137 -17.188 -6.816 1 98.25 174 SER A CA 1
ATOM 1367 C C . SER A 1 174 ? 6.996 -16.141 -7.91 1 98.25 174 SER A C 1
ATOM 1369 O O . SER A 1 174 ? 7.156 -14.945 -7.656 1 98.25 174 SER A O 1
ATOM 1371 N N . LEU A 1 175 ? 6.707 -16.609 -9.062 1 97.81 175 LEU A N 1
ATOM 1372 C CA . LEU A 1 175 ? 6.531 -15.695 -10.195 1 97.81 175 LEU A CA 1
ATOM 1373 C C . LEU A 1 175 ? 5.363 -14.742 -9.945 1 97.81 175 LEU A C 1
ATOM 1375 O O . LEU A 1 175 ? 5.469 -13.547 -10.203 1 97.81 175 LEU A O 1
ATOM 1379 N N . THR A 1 176 ? 4.266 -15.281 -9.43 1 96.69 176 THR A N 1
ATOM 1380 C CA . THR A 1 176 ? 3.088 -14.477 -9.141 1 96.69 176 THR A CA 1
ATOM 1381 C C . THR A 1 176 ? 3.398 -13.438 -8.062 1 96.69 176 THR A C 1
ATOM 1383 O O . THR A 1 176 ? 3.078 -12.258 -8.219 1 96.69 176 THR A O 1
ATOM 1386 N N . LEU A 1 177 ? 4.047 -13.883 -7.02 1 96.88 177 LEU A N 1
ATOM 1387 C CA . LEU A 1 177 ? 4.414 -12.992 -5.926 1 96.88 177 LEU A CA 1
ATOM 1388 C C . LEU A 1 177 ? 5.316 -11.867 -6.418 1 96.88 177 LEU A C 1
ATOM 1390 O O . LEU A 1 177 ? 5.027 -10.688 -6.184 1 96.88 177 LEU A O 1
ATOM 1394 N N . CYS A 1 178 ? 6.34 -12.211 -7.125 1 97.94 178 CYS A N 1
ATOM 1395 C CA . CYS A 1 178 ? 7.305 -11.219 -7.586 1 97.94 178 CYS A CA 1
ATOM 1396 C C . CYS A 1 178 ? 6.684 -10.297 -8.625 1 97.94 178 CYS A C 1
ATOM 1398 O O . CYS A 1 178 ? 7.004 -9.109 -8.672 1 97.94 178 CYS A O 1
ATOM 1400 N N . GLY A 1 179 ? 5.84 -10.859 -9.461 1 95.75 179 GLY A N 1
ATOM 1401 C CA . GLY A 1 179 ? 5.133 -10.016 -10.414 1 95.75 179 GLY A CA 1
ATOM 1402 C C . GLY A 1 179 ? 4.258 -8.969 -9.758 1 95.75 179 GLY A C 1
ATOM 1403 O O . GLY A 1 179 ? 4.309 -7.789 -10.125 1 95.75 179 GLY A O 1
ATOM 1404 N N . VAL A 1 180 ? 3.49 -9.391 -8.789 1 91.69 180 VAL A N 1
ATOM 1405 C CA . VAL A 1 180 ? 2.602 -8.492 -8.07 1 91.69 180 VAL A CA 1
ATOM 1406 C C . VAL A 1 180 ? 3.424 -7.457 -7.305 1 91.69 180 VAL A C 1
ATOM 1408 O O . VAL A 1 180 ? 3.148 -6.258 -7.375 1 91.69 180 VAL A O 1
ATOM 1411 N N . PHE A 1 181 ? 4.434 -7.93 -6.633 1 94.19 181 PHE A N 1
ATOM 1412 C CA . PHE A 1 181 ? 5.25 -7.035 -5.824 1 94.19 181 PHE A CA 1
ATOM 1413 C C . PHE A 1 181 ? 5.984 -6.027 -6.703 1 94.19 181 PHE A C 1
ATOM 1415 O O . PHE A 1 181 ? 6.191 -4.883 -6.301 1 94.19 181 PHE A O 1
ATOM 1422 N N . SER A 1 182 ? 6.402 -6.434 -7.867 1 95.31 182 SER A N 1
ATOM 1423 C CA . SER A 1 182 ? 7.09 -5.516 -8.773 1 95.31 182 SER A CA 1
ATOM 1424 C C . SER A 1 182 ? 6.191 -4.344 -9.156 1 95.31 182 SER A C 1
ATOM 1426 O O . SER A 1 182 ? 6.625 -3.191 -9.141 1 95.31 182 SER A O 1
ATOM 1428 N N . ILE A 1 183 ? 4.969 -4.625 -9.406 1 87.56 183 ILE A N 1
ATOM 1429 C CA . ILE A 1 183 ? 4.023 -3.592 -9.812 1 87.56 183 ILE A CA 1
ATOM 1430 C C . ILE A 1 183 ? 3.705 -2.686 -8.625 1 87.56 183 ILE A C 1
ATOM 1432 O O . ILE A 1 183 ? 3.719 -1.46 -8.75 1 87.56 183 ILE A O 1
ATOM 1436 N N . VAL A 1 184 ? 3.43 -3.312 -7.488 1 85.62 184 VAL A N 1
ATOM 1437 C CA . VAL A 1 184 ? 3.094 -2.557 -6.285 1 85.62 184 VAL A CA 1
ATOM 1438 C C . VAL A 1 184 ? 4.273 -1.672 -5.883 1 85.62 184 VAL A C 1
ATOM 1440 O O . VAL A 1 184 ? 4.09 -0.504 -5.531 1 85.62 184 VAL A O 1
ATOM 1443 N N . LEU A 1 185 ? 5.484 -2.182 -5.984 1 91.88 185 LEU A N 1
ATOM 1444 C CA . LEU A 1 185 ? 6.684 -1.459 -5.574 1 91.88 185 LEU A CA 1
ATOM 1445 C C . LEU A 1 185 ? 7.016 -0.351 -6.57 1 91.88 185 LEU A C 1
ATOM 1447 O O . LEU A 1 185 ? 7.605 0.666 -6.199 1 91.88 185 LEU A O 1
ATOM 1451 N N . LEU A 1 186 ? 6.633 -0.586 -7.793 1 89.31 186 LEU A N 1
ATOM 1452 C CA . LEU A 1 186 ? 6.809 0.499 -8.75 1 89.31 186 LEU A CA 1
ATOM 1453 C C . LEU A 1 186 ? 6.016 1.731 -8.328 1 89.31 186 LEU A C 1
ATOM 1455 O O . LEU A 1 186 ? 6.52 2.854 -8.406 1 89.31 186 LEU A O 1
ATOM 1459 N N . GLY A 1 187 ? 4.801 1.521 -7.887 1 83.12 187 GLY A N 1
ATOM 1460 C CA . GLY A 1 187 ? 3.996 2.637 -7.41 1 83.12 187 GLY A CA 1
ATOM 1461 C C . GLY A 1 187 ? 4.441 3.162 -6.059 1 83.12 187 GLY A C 1
ATOM 1462 O O . GLY A 1 187 ? 4.711 4.355 -5.91 1 83.12 187 GLY A O 1
ATOM 1463 N N . PHE A 1 188 ? 4.574 2.232 -5.094 1 86.56 188 PHE A N 1
ATOM 1464 C CA . PHE A 1 188 ? 4.938 2.602 -3.732 1 86.56 188 PHE A CA 1
ATOM 1465 C C . PHE A 1 188 ? 6.371 3.123 -3.68 1 86.56 188 PHE A C 1
ATOM 1467 O O . PHE A 1 188 ? 6.621 4.215 -3.162 1 86.56 188 PHE A O 1
ATOM 1474 N N . GLY A 1 189 ? 7.312 2.312 -4.211 1 91.56 189 GLY A N 1
ATOM 1475 C CA . GLY A 1 189 ? 8.703 2.727 -4.242 1 91.56 189 GLY A CA 1
ATOM 1476 C C . GLY A 1 189 ? 8.938 3.969 -5.082 1 91.56 189 GLY A C 1
ATOM 1477 O O . GLY A 1 189 ? 9.703 4.852 -4.695 1 91.56 189 GLY A O 1
ATOM 1478 N N . GLY A 1 190 ? 8.25 4.023 -6.148 1 89.38 190 GLY A N 1
ATOM 1479 C CA . GLY A 1 190 ? 8.336 5.211 -6.988 1 89.38 190 GLY A CA 1
ATOM 1480 C C . GLY A 1 190 ? 7.887 6.477 -6.281 1 89.38 190 GLY A C 1
ATOM 1481 O O . GLY A 1 190 ? 8.5 7.531 -6.441 1 89.38 190 GLY A O 1
ATOM 1482 N N . TRP A 1 191 ? 6.848 6.355 -5.469 1 84.06 191 TRP A N 1
ATOM 1483 C CA . TRP A 1 191 ? 6.344 7.496 -4.707 1 84.06 191 TRP A CA 1
ATOM 1484 C C . TRP A 1 191 ? 7.379 7.977 -3.695 1 84.06 191 TRP A C 1
ATOM 1486 O O . TRP A 1 191 ? 7.641 9.18 -3.59 1 84.06 191 TRP A O 1
ATOM 1496 N N . HIS A 1 192 ? 8 7.07 -3.021 1 91.69 192 HIS A N 1
ATOM 1497 C CA . HIS A 1 192 ? 8.977 7.449 -2.008 1 91.69 192 HIS A CA 1
ATOM 1498 C C . HIS A 1 192 ? 10.234 8.047 -2.645 1 91.69 192 HIS A C 1
ATOM 1500 O O . HIS A 1 192 ? 10.836 8.969 -2.092 1 91.69 192 HIS A O 1
ATOM 1506 N N . TRP A 1 193 ? 10.625 7.512 -3.748 1 92.75 193 TRP A N 1
ATOM 1507 C CA . TRP A 1 193 ? 11.75 8.109 -4.465 1 92.75 193 TRP A CA 1
ATOM 1508 C C . TRP A 1 193 ? 11.375 9.477 -5.016 1 92.75 193 TRP A C 1
ATOM 1510 O O . TRP A 1 193 ? 12.211 10.391 -5.051 1 92.75 193 TRP A O 1
ATOM 1520 N N . PHE A 1 194 ? 10.188 9.633 -5.434 1 87.56 194 PHE A N 1
ATOM 1521 C CA . PHE A 1 194 ? 9.68 10.922 -5.871 1 87.56 194 PHE A CA 1
ATOM 1522 C C . PHE A 1 194 ? 9.773 11.953 -4.754 1 87.56 194 PHE A C 1
ATOM 1524 O O . PHE A 1 194 ? 10.266 13.062 -4.965 1 87.56 194 PHE A O 1
ATOM 1531 N N . LEU A 1 195 ? 9.305 11.586 -3.602 1 89.62 195 LEU A N 1
ATOM 1532 C CA . LEU A 1 195 ? 9.398 12.461 -2.441 1 89.62 195 LEU A CA 1
ATOM 1533 C C . LEU A 1 195 ? 10.852 12.789 -2.127 1 89.62 195 LEU A C 1
ATOM 1535 O O . LEU A 1 195 ? 11.18 13.945 -1.824 1 89.62 195 LEU A O 1
ATOM 1539 N N . ALA A 1 196 ? 11.688 11.82 -2.207 1 92.44 196 ALA A N 1
ATOM 1540 C CA . ALA A 1 196 ? 13.109 12.008 -1.935 1 92.44 196 ALA A CA 1
ATOM 1541 C C . ALA A 1 196 ? 13.727 13.008 -2.912 1 92.44 196 ALA A C 1
ATOM 1543 O O . ALA A 1 196 ? 14.508 13.875 -2.514 1 92.44 196 ALA A O 1
ATOM 1544 N N . PHE A 1 197 ? 13.383 12.938 -4.137 1 90.25 197 PHE A N 1
ATOM 1545 C CA . PHE A 1 197 ? 13.891 13.844 -5.16 1 90.25 197 PHE A CA 1
ATOM 1546 C C . PHE A 1 197 ? 13.445 15.273 -4.887 1 90.25 197 PHE A C 1
ATOM 1548 O O . PHE A 1 197 ? 14.125 16.234 -5.273 1 90.25 197 PHE A O 1
ATOM 1555 N N . ARG A 1 198 ? 12.391 15.406 -4.133 1 87.69 198 ARG A N 1
ATOM 1556 C CA . ARG A 1 198 ? 11.82 16.719 -3.859 1 87.69 198 ARG A CA 1
ATOM 1557 C C . ARG A 1 198 ? 12.227 17.219 -2.477 1 87.69 198 ARG A C 1
ATOM 1559 O O . ARG A 1 198 ? 11.898 18.344 -2.094 1 87.69 198 ARG A O 1
ATOM 1566 N N . GLY A 1 199 ? 12.859 16.438 -1.814 1 90.88 199 GLY A N 1
ATOM 1567 C CA . GLY A 1 199 ? 13.297 16.812 -0.48 1 90.88 199 GLY A CA 1
ATOM 1568 C C . GLY A 1 199 ? 12.148 16.969 0.5 1 90.88 199 GLY A C 1
ATOM 1569 O O . GLY A 1 199 ? 12.141 17.891 1.314 1 90.88 199 GLY A O 1
ATOM 1570 N N . THR A 1 200 ? 11.164 16.109 0.337 1 90.81 200 THR A N 1
ATOM 1571 C CA . THR A 1 200 ? 9.977 16.156 1.188 1 90.81 200 THR A CA 1
ATOM 1572 C C . THR A 1 200 ? 9.656 14.789 1.766 1 90.81 200 THR A C 1
ATOM 1574 O O . THR A 1 200 ? 9.984 13.766 1.164 1 90.81 200 THR A O 1
ATOM 1577 N N . THR A 1 201 ? 9.164 14.742 2.992 1 91.25 201 THR A N 1
ATOM 1578 C CA . THR A 1 201 ? 8.695 13.5 3.602 1 91.25 201 THR A CA 1
ATOM 1579 C C . THR A 1 201 ? 7.195 13.32 3.361 1 91.25 201 THR A C 1
ATOM 1581 O O . THR A 1 201 ? 6.523 14.227 2.875 1 91.25 201 THR A O 1
ATOM 1584 N N . THR A 1 202 ? 6.676 12.148 3.695 1 86.75 202 THR A N 1
ATOM 1585 C CA . THR A 1 202 ? 5.25 11.875 3.549 1 86.75 202 THR A CA 1
ATOM 1586 C C . THR A 1 202 ? 4.422 12.836 4.391 1 86.75 202 THR A C 1
ATOM 1588 O O . THR A 1 202 ? 3.434 13.398 3.912 1 86.75 202 THR A O 1
ATOM 1591 N N . ILE A 1 203 ? 4.84 13.062 5.613 1 84.94 203 ILE A N 1
ATOM 1592 C CA . ILE A 1 203 ? 4.129 13.977 6.508 1 84.94 203 ILE A CA 1
ATOM 1593 C C . ILE A 1 203 ? 4.16 15.391 5.938 1 84.94 203 ILE A C 1
ATOM 1595 O O . ILE A 1 203 ? 3.133 16.078 5.895 1 84.94 203 ILE A O 1
ATOM 1599 N N . GLU A 1 204 ? 5.309 15.82 5.457 1 84.44 204 GLU A N 1
ATOM 1600 C CA . GLU A 1 204 ? 5.453 17.156 4.895 1 84.44 204 GLU A CA 1
ATOM 1601 C C . GLU A 1 204 ? 4.59 17.328 3.646 1 84.44 204 GLU A C 1
ATOM 1603 O O . GLU A 1 204 ? 4.031 18.406 3.414 1 84.44 204 GLU A O 1
ATOM 1608 N N . TYR A 1 205 ? 4.578 16.359 2.859 1 79.62 205 TYR A N 1
ATOM 1609 C CA . TYR A 1 205 ? 3.781 16.391 1.637 1 79.62 205 TYR A CA 1
ATOM 1610 C C . TYR A 1 205 ? 2.301 16.562 1.956 1 79.62 205 TYR A C 1
ATOM 1612 O O . TYR A 1 205 ? 1.623 17.406 1.368 1 79.62 205 TYR A O 1
ATOM 1620 N N . PHE A 1 206 ? 1.783 15.805 2.92 1 72.94 206 PHE A N 1
ATOM 1621 C CA . PHE A 1 206 ? 0.349 15.781 3.184 1 72.94 206 PHE A CA 1
ATOM 1622 C C . PHE A 1 206 ? -0.052 16.938 4.098 1 72.94 206 PHE A C 1
ATOM 1624 O O . PHE A 1 206 ? -1.144 17.484 3.959 1 72.94 206 PHE A O 1
ATOM 1631 N N . CYS A 1 207 ? 0.704 17.266 5.016 1 72.25 207 CYS A N 1
ATOM 1632 C CA . CYS A 1 207 ? 0.305 18.219 6.051 1 72.25 207 CYS A CA 1
ATOM 1633 C C . CYS A 1 207 ? 0.759 19.625 5.699 1 72.25 207 CYS A C 1
ATOM 1635 O O . CYS A 1 207 ? 0.109 20.609 6.078 1 72.25 207 CYS A O 1
ATOM 1637 N N . GLU A 1 208 ? 1.858 19.781 5.199 1 63.78 208 GLU A N 1
ATOM 1638 C CA . GLU A 1 208 ? 2.455 21.109 5.172 1 63.78 208 GLU A CA 1
ATOM 1639 C C . GLU A 1 208 ? 2.555 21.641 3.744 1 63.78 208 GLU A C 1
ATOM 1641 O O . GLU A 1 208 ? 2.859 22.812 3.533 1 63.78 208 GLU A O 1
ATOM 1646 N N . ASP A 1 209 ? 2.01 20.734 2.875 1 59.88 209 ASP A N 1
ATOM 1647 C CA . ASP A 1 209 ? 2.252 21.125 1.491 1 59.88 209 ASP A CA 1
ATOM 1648 C C . ASP A 1 209 ? 3.551 21.922 1.364 1 59.88 209 ASP A C 1
ATOM 1650 O O . ASP A 1 209 ? 3.576 22.984 0.744 1 59.88 209 ASP A O 1
ATOM 1654 N N . LYS A 1 210 ? 4.547 21.547 2.33 1 65.56 210 LYS A N 1
ATOM 1655 C CA . LYS A 1 210 ? 5.848 22.219 2.414 1 65.56 210 LYS A CA 1
ATOM 1656 C C . LYS A 1 210 ? 6.949 21.344 1.828 1 65.56 210 LYS A C 1
ATOM 1658 O O . LYS A 1 210 ? 6.844 20.109 1.842 1 65.56 210 LYS A O 1
ATOM 1663 N N . THR A 1 211 ? 7.863 21.984 1.122 1 72.69 211 THR A N 1
ATOM 1664 C CA . THR A 1 211 ? 9.055 21.297 0.65 1 72.69 211 THR A CA 1
ATOM 1665 C C . THR A 1 211 ? 10.312 21.875 1.291 1 72.69 211 THR A C 1
ATOM 1667 O O . THR A 1 211 ? 10.344 23.062 1.619 1 72.69 211 THR A O 1
ATOM 1670 N N . PHE A 1 212 ? 11.148 21.016 1.725 1 84.56 212 PHE A N 1
ATOM 1671 C CA . PHE A 1 212 ? 12.477 21.359 2.205 1 84.56 212 PHE A CA 1
ATOM 1672 C C . PHE A 1 212 ? 13.539 21.047 1.153 1 84.56 212 PHE A C 1
ATOM 1674 O O . PHE A 1 212 ? 14.578 20.484 1.469 1 84.56 212 PHE A O 1
ATOM 1681 N N . SER A 1 213 ? 13.172 21.359 -0.038 1 86.5 213 SER A N 1
ATOM 1682 C CA . SER A 1 213 ? 14.055 21.062 -1.16 1 86.5 213 SER A CA 1
ATOM 1683 C C . SER A 1 213 ? 15.391 21.781 -1.019 1 86.5 213 SER A C 1
ATOM 1685 O O . SER A 1 213 ? 15.438 22.938 -0.62 1 86.5 213 SER A O 1
ATOM 1687 N N . ALA A 1 214 ? 16.406 21.172 -1.296 1 87.31 214 ALA A N 1
ATOM 1688 C CA . ALA A 1 214 ? 17.766 21.734 -1.296 1 87.31 214 ALA A CA 1
ATOM 1689 C C . ALA A 1 214 ? 18.094 22.359 -2.65 1 87.31 214 ALA A C 1
ATOM 1691 O O . ALA A 1 214 ? 19.25 22.75 -2.893 1 87.31 214 ALA A O 1
ATOM 1692 N N . GLY A 1 215 ? 17.141 22.422 -3.561 1 84.62 215 GLY A N 1
ATOM 1693 C CA . GLY A 1 215 ? 17.328 23.156 -4.793 1 84.62 215 GLY A CA 1
ATOM 1694 C C . GLY A 1 215 ? 17.375 22.281 -6.023 1 84.62 215 GLY A C 1
ATOM 1695 O O . GLY A 1 215 ? 17.141 22.75 -7.141 1 84.62 215 GLY A O 1
ATOM 1696 N N . SER A 1 216 ? 17.828 21.047 -5.836 1 86.56 216 SER A N 1
ATOM 1697 C CA . SER A 1 216 ? 17.844 20.078 -6.93 1 86.56 216 SER A CA 1
ATOM 1698 C C . SER A 1 216 ? 17.609 18.656 -6.418 1 86.56 216 SER A C 1
ATOM 1700 O O . SER A 1 216 ? 17.766 18.391 -5.223 1 86.56 216 SER A O 1
ATOM 1702 N N . TRP A 1 217 ? 17.266 17.812 -7.312 1 87.88 217 TRP A N 1
ATOM 1703 C CA . TRP A 1 217 ? 17.031 16.422 -6.914 1 87.88 217 TRP A CA 1
ATOM 1704 C C . TRP A 1 217 ? 18.328 15.797 -6.391 1 87.88 217 TRP A C 1
ATOM 1706 O O . TRP A 1 217 ? 18.297 14.992 -5.457 1 87.88 217 TRP A O 1
ATOM 1716 N N . ARG A 1 218 ? 19.438 16.141 -6.949 1 90.25 218 ARG A N 1
ATOM 1717 C CA . ARG A 1 218 ? 20.719 15.609 -6.508 1 90.25 218 ARG A CA 1
ATOM 1718 C C . ARG A 1 218 ? 21.062 16.094 -5.102 1 90.25 218 ARG A C 1
ATOM 1720 O O . ARG A 1 218 ? 21.547 15.312 -4.277 1 90.25 218 ARG A O 1
ATOM 1727 N N . LYS A 1 219 ? 20.781 17.312 -4.926 1 90.69 219 LYS A N 1
ATOM 1728 C CA . LYS A 1 219 ? 21.062 17.875 -3.611 1 90.69 219 LYS A CA 1
ATOM 1729 C C . LYS A 1 219 ? 20.125 17.297 -2.549 1 90.69 219 LYS A C 1
ATOM 1731 O O . LYS A 1 219 ? 20.531 17.109 -1.4 1 90.69 219 LYS A O 1
ATOM 1736 N N . ASN A 1 220 ? 18.953 17.062 -2.943 1 92 220 ASN A N 1
ATOM 1737 C CA . ASN A 1 220 ? 18.016 16.406 -2.027 1 92 220 ASN A CA 1
ATOM 1738 C C . ASN A 1 220 ? 18.484 15.008 -1.653 1 92 220 ASN A C 1
ATOM 1740 O O . ASN A 1 220 ? 18.375 14.609 -0.492 1 92 220 ASN A O 1
ATOM 1744 N N . LEU A 1 221 ? 19.016 14.273 -2.635 1 93.38 221 LEU A N 1
ATOM 1745 C CA . LEU A 1 221 ? 19.547 12.945 -2.348 1 93.38 221 LEU A CA 1
ATOM 1746 C C . LEU A 1 221 ? 20.797 13.047 -1.463 1 93.38 221 LEU A C 1
ATOM 1748 O O . LEU A 1 221 ? 21.031 12.172 -0.627 1 93.38 221 LEU A O 1
ATOM 1752 N N . GLU A 1 222 ? 21.469 14.109 -1.69 1 93.62 222 GLU A N 1
ATOM 1753 C CA . GLU A 1 222 ? 22.641 14.32 -0.857 1 93.62 222 GLU A CA 1
ATOM 1754 C C . GLU A 1 222 ? 22.266 14.508 0.607 1 93.62 222 GLU A C 1
ATOM 1756 O O . GLU A 1 222 ? 22.984 14.062 1.505 1 93.62 222 GLU A O 1
ATOM 1761 N N . VAL A 1 223 ? 21.203 15.148 0.853 1 92.31 223 VAL A N 1
ATOM 1762 C CA . VAL A 1 223 ? 20.719 15.344 2.211 1 92.31 223 VAL A CA 1
ATOM 1763 C C . VAL A 1 223 ? 20.359 14 2.834 1 92.31 223 VAL A C 1
ATOM 1765 O O . VAL A 1 223 ? 20.594 13.781 4.027 1 92.31 223 VAL A O 1
ATOM 1768 N N . ILE A 1 224 ? 19.891 13.055 2.002 1 94.81 224 ILE A N 1
ATOM 1769 C CA . ILE A 1 224 ? 19.391 11.773 2.49 1 94.81 224 ILE A CA 1
ATOM 1770 C C . ILE A 1 224 ? 20.547 10.773 2.607 1 94.81 224 ILE A C 1
ATOM 1772 O O . ILE A 1 224 ? 20.625 10.023 3.58 1 94.81 224 ILE A O 1
ATOM 1776 N N . PHE A 1 225 ? 21.469 10.82 1.643 1 95.75 225 PHE A N 1
ATOM 1777 C CA . PHE A 1 225 ? 22.484 9.766 1.558 1 95.75 225 PHE A CA 1
ATOM 1778 C C . PHE A 1 225 ? 23.844 10.281 2.016 1 95.75 225 PHE A C 1
ATOM 1780 O O . PHE A 1 225 ? 24.75 9.492 2.268 1 95.75 225 PHE A O 1
ATOM 1787 N N . GLY A 1 226 ? 24 11.617 2.133 1 92.69 226 GLY A N 1
ATOM 1788 C CA . GLY A 1 226 ? 25.281 12.18 2.502 1 92.69 226 GLY A CA 1
ATOM 1789 C C . GLY A 1 226 ? 26.25 12.305 1.332 1 92.69 226 GLY A C 1
ATOM 1790 O O . GLY A 1 226 ? 27.422 12.633 1.515 1 92.69 226 GLY A O 1
ATOM 1791 N N . THR A 1 227 ? 25.766 11.891 0.163 1 91.38 227 THR A N 1
ATOM 1792 C CA . THR A 1 227 ? 26.562 11.977 -1.058 1 91.38 227 THR A CA 1
ATOM 1793 C C . THR A 1 227 ? 25.656 12.234 -2.268 1 91.38 227 THR A C 1
ATOM 1795 O O . THR A 1 227 ? 24.484 11.898 -2.254 1 91.38 227 THR A O 1
ATOM 1798 N N . SER A 1 228 ? 26.281 12.898 -3.271 1 86 228 SER A N 1
ATOM 1799 C CA . SER A 1 228 ? 25.547 13.156 -4.504 1 86 228 SER A CA 1
ATOM 1800 C C . SER A 1 228 ? 25.953 12.18 -5.605 1 86 228 SER A C 1
ATOM 1802 O O . SER A 1 228 ? 25.391 12.211 -6.703 1 86 228 SER A O 1
ATOM 1804 N N . SER A 1 229 ? 26.922 11.391 -5.27 1 90.75 229 SER A N 1
ATOM 1805 C CA . SER A 1 229 ? 27.375 10.398 -6.242 1 90.75 229 SER A CA 1
ATOM 1806 C C . SER A 1 229 ? 26.359 9.273 -6.398 1 90.75 229 SER A C 1
ATOM 1808 O O . SER A 1 229 ? 26.109 8.516 -5.461 1 90.75 229 SER A O 1
ATOM 1810 N N . LEU A 1 230 ? 25.875 9.133 -7.535 1 90.5 230 LEU A N 1
ATOM 1811 C CA . LEU A 1 230 ? 24.875 8.102 -7.801 1 90.5 230 LEU A CA 1
ATOM 1812 C C . LEU A 1 230 ? 25.469 6.715 -7.617 1 90.5 230 LEU A C 1
ATOM 1814 O O . LEU A 1 230 ? 24.781 5.793 -7.16 1 90.5 230 LEU A O 1
ATOM 1818 N N . THR A 1 231 ? 26.703 6.621 -7.953 1 92.56 231 THR A N 1
ATOM 1819 C CA . THR A 1 231 ? 27.359 5.332 -7.793 1 92.56 231 THR A CA 1
ATOM 1820 C C . THR A 1 231 ? 27.484 4.973 -6.312 1 92.56 231 THR A C 1
ATOM 1822 O O . THR A 1 231 ? 27.25 3.824 -5.93 1 92.56 231 THR A O 1
ATOM 1825 N N . LYS A 1 232 ? 27.797 5.969 -5.551 1 92.88 232 LYS A N 1
ATOM 1826 C CA . LYS A 1 232 ? 27.906 5.715 -4.117 1 92.88 232 LYS A CA 1
ATOM 1827 C C . LYS A 1 232 ? 26.547 5.449 -3.49 1 92.88 232 LYS A C 1
ATOM 1829 O O . LYS A 1 232 ? 26.422 4.637 -2.572 1 92.88 232 LYS A O 1
ATOM 1834 N N . ILE A 1 233 ? 25.562 6.047 -4.02 1 94.31 233 ILE A N 1
ATOM 1835 C CA . ILE A 1 233 ? 24.203 5.883 -3.521 1 94.31 233 ILE A CA 1
ATOM 1836 C C . ILE A 1 233 ? 23.719 4.465 -3.816 1 94.31 233 ILE A C 1
ATOM 1838 O O . ILE A 1 233 ? 23.062 3.84 -2.977 1 94.31 233 ILE A O 1
ATOM 1842 N N . LEU A 1 234 ? 24.109 3.936 -4.934 1 94.25 234 LEU A N 1
ATOM 1843 C CA . LEU A 1 234 ? 23.547 2.67 -5.391 1 94.25 234 LEU A CA 1
ATOM 1844 C C . LEU A 1 234 ? 24.344 1.489 -4.84 1 94.25 234 LEU A C 1
ATOM 1846 O O . LEU A 1 234 ? 23.922 0.337 -4.977 1 94.25 234 LEU A O 1
ATOM 1850 N N . ILE A 1 235 ? 25.469 1.792 -4.176 1 93.44 235 ILE A N 1
ATOM 1851 C CA . ILE A 1 235 ? 26.203 0.727 -3.512 1 93.44 235 ILE A CA 1
ATOM 1852 C C . ILE A 1 235 ? 25.75 0.606 -2.061 1 93.44 235 ILE A C 1
ATOM 1854 O O . ILE A 1 235 ? 25.938 1.523 -1.261 1 93.44 235 ILE A O 1
ATOM 1858 N N . PRO A 1 236 ? 25.078 -0.518 -1.816 1 93.75 236 PRO A N 1
ATOM 1859 C CA . PRO A 1 236 ? 24.594 -0.679 -0.446 1 93.75 236 PRO A CA 1
ATOM 1860 C C . PRO A 1 236 ? 25.719 -0.674 0.588 1 93.75 236 PRO A C 1
ATOM 1862 O O . PRO A 1 236 ? 26.484 -1.633 0.669 1 93.75 236 PRO A O 1
ATOM 1865 N N . THR A 1 237 ? 25.875 0.394 1.237 1 92.81 237 THR A N 1
ATOM 1866 C CA . THR A 1 237 ? 26.844 0.58 2.324 1 92.81 237 THR A CA 1
ATOM 1867 C C . THR A 1 237 ? 26.266 1.495 3.4 1 92.81 237 THR A C 1
ATOM 1869 O O . THR A 1 237 ? 25.094 1.895 3.324 1 92.81 237 THR A O 1
ATOM 1872 N N . SER A 1 238 ? 27 1.664 4.449 1 92.94 238 SER A N 1
ATOM 1873 C CA . SER A 1 238 ? 26.578 2.619 5.473 1 92.94 238 SER A CA 1
ATOM 1874 C C . SER A 1 238 ? 26.875 4.055 5.039 1 92.94 238 SER A C 1
ATOM 1876 O O . SER A 1 238 ? 27.922 4.324 4.434 1 92.94 238 SER A O 1
ATOM 1878 N N . TYR A 1 239 ? 25.953 4.887 5.332 1 89.88 239 TYR A N 1
ATOM 1879 C CA . TYR A 1 239 ? 26.078 6.277 4.902 1 89.88 239 TYR A CA 1
ATOM 1880 C C . TYR A 1 239 ? 26.312 7.199 6.09 1 89.88 239 TYR A C 1
ATOM 1882 O O . TYR A 1 239 ? 25.75 6.992 7.168 1 89.88 239 TYR A O 1
ATOM 1890 N N . LYS A 1 240 ? 27.141 8.148 5.855 1 86 240 LYS A N 1
ATOM 1891 C CA . LYS A 1 240 ? 27.344 9.234 6.812 1 86 240 LYS A CA 1
ATOM 1892 C C . LYS A 1 240 ? 26.578 10.484 6.406 1 86 240 LYS A C 1
ATOM 1894 O O . LYS A 1 240 ? 26.797 11.031 5.32 1 86 240 LYS A O 1
ATOM 1899 N N . LEU A 1 241 ? 25.734 10.898 7.285 1 86.44 241 LEU A N 1
ATOM 1900 C CA . LEU A 1 241 ? 24.859 12.023 6.941 1 86.44 241 LEU A CA 1
ATOM 1901 C C . LEU A 1 241 ? 25.547 13.352 7.23 1 86.44 241 LEU A C 1
ATOM 1903 O O . LEU A 1 241 ? 26.375 13.438 8.141 1 86.44 241 LEU A O 1
ATOM 1907 N N . LEU A 1 242 ? 25.109 14.297 6.484 1 78.19 242 LEU A N 1
ATOM 1908 C CA . LEU A 1 242 ? 25.672 15.641 6.598 1 78.19 242 LEU A CA 1
ATOM 1909 C C . LEU A 1 242 ? 25 16.406 7.73 1 78.19 242 LEU A C 1
ATOM 1911 O O . LEU A 1 242 ? 25.656 17.156 8.461 1 78.19 242 LEU A O 1
ATOM 1915 N N . SER A 1 243 ? 23.719 16.188 7.926 1 77.94 243 SER A N 1
ATOM 1916 C CA . SER A 1 243 ? 22.953 16.953 8.898 1 77.94 243 SER A CA 1
ATOM 1917 C C . SER A 1 243 ? 22.859 16.203 10.234 1 77.94 243 SER A C 1
ATOM 1919 O O . SER A 1 243 ? 22.828 14.977 10.266 1 77.94 243 SER A O 1
ATOM 1921 N N . ASP A 1 244 ? 22.875 17.016 11.258 1 81 244 ASP A N 1
ATOM 1922 C CA . ASP A 1 244 ? 22.656 16.453 12.586 1 81 244 ASP A CA 1
ATOM 1923 C C . ASP A 1 244 ? 21.172 16.547 12.984 1 81 244 ASP A C 1
ATOM 1925 O O . ASP A 1 244 ? 20.812 16.219 14.117 1 81 244 ASP A O 1
ATOM 1929 N N . GLY A 1 245 ? 20.391 17 12.047 1 81.38 245 GLY A N 1
ATOM 1930 C CA . GLY A 1 245 ? 18.969 17.047 12.289 1 81.38 245 GLY A CA 1
ATOM 1931 C C . GLY A 1 245 ? 18.5 18.391 12.82 1 81.38 245 GLY A C 1
ATOM 1932 O O . GLY A 1 245 ? 17.297 18.609 13 1 81.38 245 GLY A O 1
ATOM 1933 N N . THR A 1 246 ? 19.438 19.297 13.016 1 78.81 246 THR A N 1
ATOM 1934 C CA . THR A 1 246 ? 19.094 20.609 13.562 1 78.81 246 THR A CA 1
ATOM 1935 C C . THR A 1 246 ? 19 21.656 12.453 1 78.81 246 THR A C 1
ATOM 1937 O O . THR A 1 246 ? 18.297 22.656 12.602 1 78.81 246 THR A O 1
ATOM 1940 N N . TYR A 1 247 ? 19.688 21.453 11.352 1 78.31 247 TYR A N 1
ATOM 1941 C CA . TYR A 1 247 ? 19.672 22.391 10.234 1 78.31 247 TYR A CA 1
ATOM 1942 C C . TYR A 1 247 ? 19.531 21.656 8.906 1 78.31 247 TYR A C 1
ATOM 1944 O O . TYR A 1 247 ? 20.094 20.578 8.719 1 78.31 247 TYR A O 1
ATOM 1952 N N . TRP A 1 248 ? 18.672 22.266 8.086 1 82 248 TRP A N 1
ATOM 1953 C CA . TRP A 1 248 ? 18.469 21.719 6.75 1 82 248 TRP A CA 1
ATOM 1954 C C . TRP A 1 248 ? 18.797 22.75 5.676 1 82 248 TRP A C 1
ATOM 1956 O O . TRP A 1 248 ? 18.531 23.938 5.848 1 82 248 TRP A O 1
ATOM 1966 N N . PRO A 1 249 ? 19.5 22.375 4.691 1 71.88 249 PRO A N 1
ATOM 1967 C CA . PRO A 1 249 ? 19.891 23.312 3.625 1 71.88 249 PRO A CA 1
ATOM 1968 C C . PRO A 1 249 ? 18.672 23.922 2.916 1 71.88 249 PRO A C 1
ATOM 1970 O O . PRO A 1 249 ? 17.672 23.234 2.703 1 71.88 249 PRO A O 1
ATOM 1973 N N . ASN A 1 250 ? 17.984 25 3.342 1 62.38 250 ASN A N 1
ATOM 1974 C CA . ASN A 1 250 ? 16.812 25.594 2.678 1 62.38 250 ASN A CA 1
ATOM 1975 C C . ASN A 1 250 ? 17.234 26.484 1.519 1 62.38 250 ASN A C 1
ATOM 1977 O O . ASN A 1 250 ? 18.172 27.281 1.647 1 62.38 250 ASN A O 1
ATOM 1981 N N . THR A 1 251 ? 17.25 26.188 0.235 1 51.91 251 THR A N 1
ATOM 1982 C CA . THR A 1 251 ? 17.438 27.25 -0.732 1 51.91 251 THR A CA 1
ATOM 1983 C C . THR A 1 251 ? 16.312 28.281 -0.621 1 51.91 251 THR A C 1
ATOM 1985 O O . THR A 1 251 ? 16.359 29.344 -1.24 1 51.91 251 THR A O 1
ATOM 1988 N N . LEU A 1 252 ? 15.062 28.094 -0.239 1 42.41 252 LEU A N 1
ATOM 1989 C CA . LEU A 1 252 ? 14.188 29.219 -0.563 1 42.41 252 LEU A CA 1
ATOM 1990 C C . LEU A 1 252 ? 14.641 30.484 0.161 1 42.41 252 LEU A C 1
ATOM 1992 O O . LEU A 1 252 ? 14.352 31.594 -0.284 1 42.41 252 LEU A O 1
ATOM 1996 N N . HIS A 1 253 ? 15.062 30.547 1.441 1 34.66 253 HIS A N 1
ATOM 1997 C CA . HIS A 1 253 ? 15.32 31.891 1.963 1 34.66 253 HIS A CA 1
ATOM 1998 C C . HIS A 1 253 ? 16.656 32.406 1.464 1 34.66 253 HIS A C 1
ATOM 2000 O O . HIS A 1 253 ? 17.266 33.281 2.1 1 34.66 253 HIS A O 1
ATOM 2006 N N . SER A 1 254 ? 17.297 32.062 0.447 1 29.91 254 SER A N 1
ATOM 2007 C CA . SER A 1 254 ? 18.203 33.094 -0.016 1 29.91 254 SER A CA 1
ATOM 2008 C C . SER A 1 254 ? 17.469 34.375 -0.316 1 29.91 254 SER A C 1
ATOM 2010 O O . SER A 1 254 ? 17.969 35.219 -1.063 1 29.91 254 SER A O 1
ATOM 2012 N N . ILE A 1 255 ? 16.578 35 0.566 1 24.34 255 ILE A N 1
ATOM 2013 C CA . ILE A 1 255 ? 16.609 36.438 0.449 1 24.34 255 ILE A CA 1
ATOM 2014 C C . ILE A 1 255 ? 17.953 36.969 0.941 1 24.34 255 ILE A C 1
ATOM 2016 O O . ILE A 1 255 ? 18.406 36.594 2.025 1 24.34 255 ILE A O 1
ATOM 2020 N N . MET B 1 1 ? 29.344 6.957 -17.656 1 28.84 1 MET B N 1
ATOM 2021 C CA . MET B 1 1 ? 29.25 8.305 -17.094 1 28.84 1 MET B CA 1
ATOM 2022 C C . MET B 1 1 ? 28.156 9.109 -17.797 1 28.84 1 MET B C 1
ATOM 2024 O O . MET B 1 1 ? 27.406 9.828 -17.141 1 28.84 1 MET B O 1
ATOM 2028 N N . THR B 1 2 ? 28 8.953 -19.078 1 35.66 2 THR B N 1
ATOM 2029 C CA . THR B 1 2 ? 27.172 9.75 -19.969 1 35.66 2 THR B CA 1
ATOM 2030 C C . THR B 1 2 ? 25.703 9.336 -19.844 1 35.66 2 THR B C 1
ATOM 2032 O O . THR B 1 2 ? 24.812 10.188 -19.797 1 35.66 2 THR B O 1
ATOM 2035 N N . LEU B 1 3 ? 25.5 8.062 -19.703 1 31.58 3 LEU B N 1
ATOM 2036 C CA . LEU B 1 3 ? 24.109 7.645 -19.719 1 31.58 3 LEU B CA 1
ATOM 2037 C C . LEU B 1 3 ? 23.406 8.039 -18.422 1 31.58 3 LEU B C 1
ATOM 2039 O O . LEU B 1 3 ? 22.25 8.469 -18.438 1 31.58 3 LEU B O 1
ATOM 2043 N N . ALA B 1 4 ? 23.953 7.914 -17.297 1 34.56 4 ALA B N 1
ATOM 2044 C CA . ALA B 1 4 ? 23.422 8.344 -16.016 1 34.56 4 ALA B CA 1
ATOM 2045 C C . ALA B 1 4 ? 23.125 9.844 -16.016 1 34.56 4 ALA B C 1
ATOM 2047 O O . ALA B 1 4 ? 22.094 10.281 -15.5 1 34.56 4 ALA B O 1
ATOM 2048 N N . ILE B 1 5 ? 24.109 10.547 -16.562 1 33.91 5 ILE B N 1
ATOM 2049 C CA . ILE B 1 5 ? 23.906 11.984 -16.719 1 33.91 5 ILE B CA 1
ATOM 2050 C C . ILE B 1 5 ? 22.719 12.25 -17.625 1 33.91 5 ILE B C 1
ATOM 2052 O O . ILE B 1 5 ? 21.906 13.141 -17.344 1 33.91 5 ILE B O 1
ATOM 2056 N N . TYR B 1 6 ? 22.641 11.477 -18.719 1 34.69 6 TYR B N 1
ATOM 2057 C CA . TYR B 1 6 ? 21.531 11.664 -19.656 1 34.69 6 TYR B CA 1
ATOM 2058 C C . TYR B 1 6 ? 20.203 11.352 -18.984 1 34.69 6 TYR B C 1
ATOM 2060 O O . TYR B 1 6 ? 19.219 12.086 -19.156 1 34.69 6 TYR B O 1
ATOM 2068 N N . ILE B 1 7 ? 20.094 10.289 -18.266 1 35.97 7 ILE B N 1
ATOM 2069 C CA . ILE B 1 7 ? 18.828 9.977 -17.594 1 35.97 7 ILE B CA 1
ATOM 2070 C C . ILE B 1 7 ? 18.562 10.984 -16.484 1 35.97 7 ILE B C 1
ATOM 2072 O O . ILE B 1 7 ? 17.422 11.406 -16.266 1 35.97 7 ILE B O 1
ATOM 2076 N N . ALA B 1 8 ? 19.625 11.336 -15.906 1 38.41 8 ALA B N 1
ATOM 2077 C CA . ALA B 1 8 ? 19.516 12.375 -14.891 1 38.41 8 ALA B CA 1
ATOM 2078 C C . ALA B 1 8 ? 18.984 13.672 -15.484 1 38.41 8 ALA B C 1
ATOM 2080 O O . ALA B 1 8 ? 18.219 14.398 -14.828 1 38.41 8 ALA B O 1
ATOM 2081 N N . GLY B 1 9 ? 19.547 14.008 -16.578 1 39.41 9 GLY B N 1
ATOM 2082 C CA . GLY B 1 9 ? 19.094 15.188 -17.281 1 39.41 9 GLY B CA 1
ATOM 2083 C C . GLY B 1 9 ? 17.609 15.133 -17.641 1 39.41 9 GLY B C 1
ATOM 2084 O O . GLY B 1 9 ? 17 16.156 -17.953 1 39.41 9 GLY B O 1
ATOM 2085 N N . LEU B 1 10 ? 17.125 13.992 -17.875 1 39.59 10 LEU B N 1
ATOM 2086 C CA . LEU B 1 10 ? 15.719 13.859 -18.234 1 39.59 10 LEU B CA 1
ATOM 2087 C C . LEU B 1 10 ? 14.828 14 -17.016 1 39.59 10 LEU B C 1
ATOM 2089 O O . LEU B 1 10 ? 13.602 14.031 -17.125 1 39.59 10 LEU B O 1
ATOM 2093 N N . ILE B 1 11 ? 15.406 13.891 -15.945 1 43.25 11 ILE B N 1
ATOM 2094 C CA . ILE B 1 11 ? 14.586 14.031 -14.742 1 43.25 11 ILE B CA 1
ATOM 2095 C C . ILE B 1 11 ? 14.281 15.508 -14.492 1 43.25 11 ILE B C 1
ATOM 2097 O O . ILE B 1 11 ? 15.195 16.312 -14.273 1 43.25 11 ILE B O 1
ATOM 2101 N N . PRO B 1 12 ? 13.203 15.953 -14.938 1 44.69 12 PRO B N 1
ATOM 2102 C CA . PRO B 1 12 ? 12.852 17.359 -14.719 1 44.69 12 PRO B CA 1
ATOM 2103 C C . PRO B 1 12 ? 13.133 17.828 -13.297 1 44.69 12 PRO B C 1
ATOM 2105 O O . PRO B 1 12 ? 13.211 17 -12.375 1 44.69 12 PRO B O 1
ATOM 2108 N N . SER B 1 13 ? 13.391 19.078 -13.055 1 45.19 13 SER B N 1
ATOM 2109 C CA . SER B 1 13 ? 13.484 19.719 -11.75 1 45.19 13 SER B CA 1
ATOM 2110 C C . SER B 1 13 ? 12.336 19.312 -10.844 1 45.19 13 SER B C 1
ATOM 2112 O O . SER B 1 13 ? 11.227 19.031 -11.32 1 45.19 13 SER B O 1
ATOM 2114 N N . PRO B 1 14 ? 12.633 18.906 -9.656 1 48.81 14 PRO B N 1
ATOM 2115 C CA . PRO B 1 14 ? 11.602 18.422 -8.734 1 48.81 14 PRO B CA 1
ATOM 2116 C C . PRO B 1 14 ? 10.312 19.25 -8.805 1 48.81 14 PRO B C 1
ATOM 2118 O O . PRO B 1 14 ? 9.219 18.688 -8.656 1 48.81 14 PRO B O 1
ATOM 2121 N N . LYS B 1 15 ? 10.383 20.578 -8.977 1 52.56 15 LYS B N 1
ATOM 2122 C CA . LYS B 1 15 ? 9.195 21.391 -9.156 1 52.56 15 LYS B CA 1
ATOM 2123 C C . LYS B 1 15 ? 8.414 20.969 -10.398 1 52.56 15 LYS B C 1
ATOM 2125 O O . LYS B 1 15 ? 7.191 21.109 -10.445 1 52.56 15 LYS B O 1
ATOM 2130 N N . ASN B 1 16 ? 9.156 20.344 -11.305 1 54.38 16 ASN B N 1
ATOM 2131 C CA . ASN B 1 16 ? 8.547 20.047 -12.602 1 54.38 16 ASN B CA 1
ATOM 2132 C C . ASN B 1 16 ? 8.195 18.578 -12.734 1 54.38 16 ASN B C 1
ATOM 2134 O O . ASN B 1 16 ? 7.941 18.078 -13.836 1 54.38 16 ASN B O 1
ATOM 2138 N N . PHE B 1 17 ? 8.414 17.859 -11.734 1 56.88 17 PHE B N 1
ATOM 2139 C CA . PHE B 1 17 ? 8.023 16.469 -11.938 1 56.88 17 PHE B CA 1
ATOM 2140 C C . PHE B 1 17 ? 6.523 16.359 -12.18 1 56.88 17 PHE B C 1
ATOM 2142 O O . PHE B 1 17 ? 5.727 16.938 -11.445 1 56.88 17 PHE B O 1
ATOM 2149 N N . PRO B 1 18 ? 6.223 15.75 -13.328 1 63.78 18 PRO B N 1
ATOM 2150 C CA . PRO B 1 18 ? 4.816 15.688 -13.734 1 63.78 18 PRO B CA 1
ATOM 2151 C C . PRO B 1 18 ? 4.004 14.695 -12.906 1 63.78 18 PRO B C 1
ATOM 2153 O O . PRO B 1 18 ? 3.432 13.758 -13.453 1 63.78 18 PRO B O 1
ATOM 2156 N N . THR B 1 19 ? 3.998 14.953 -11.57 1 69.06 19 THR B N 1
ATOM 2157 C CA . THR B 1 19 ? 3.268 14.07 -10.672 1 69.06 19 THR B CA 1
ATOM 2158 C C . THR B 1 19 ? 1.791 14.016 -11.047 1 69.06 19 THR B C 1
ATOM 2160 O O . THR B 1 19 ? 1.191 12.938 -11.07 1 69.06 19 THR B O 1
ATOM 2163 N N . LYS B 1 20 ? 1.32 15.141 -11.383 1 77.75 20 LYS B N 1
ATOM 2164 C CA . LYS B 1 20 ? -0.085 15.227 -11.773 1 77.75 20 LYS B CA 1
ATOM 2165 C C . LYS B 1 20 ? -0.374 14.352 -12.992 1 77.75 20 LYS B C 1
ATOM 2167 O O . LYS B 1 20 ? -1.295 13.539 -12.977 1 77.75 20 LYS B O 1
ATOM 2172 N N . GLU B 1 21 ? 0.488 14.445 -13.922 1 79.56 21 GLU B N 1
ATOM 2173 C CA . GLU B 1 21 ? 0.283 13.711 -15.164 1 79.56 21 GLU B CA 1
ATOM 2174 C C . GLU B 1 21 ? 0.466 12.211 -14.953 1 79.56 21 GLU B C 1
ATOM 2176 O O . GLU B 1 21 ? -0.26 11.406 -15.539 1 79.56 21 GLU B O 1
ATOM 2181 N N . LEU B 1 22 ? 1.392 11.906 -14.18 1 75.88 22 LEU B N 1
ATOM 2182 C CA . LEU B 1 22 ? 1.645 10.5 -13.898 1 75.88 22 LEU B CA 1
ATOM 2183 C C . LEU B 1 22 ? 0.459 9.867 -13.172 1 75.88 22 LEU B C 1
ATOM 2185 O O . LEU B 1 22 ? -0.003 8.789 -13.555 1 75.88 22 LEU B O 1
ATOM 2189 N N . MET B 1 23 ? 0.005 10.562 -12.164 1 78.75 23 MET B N 1
ATOM 2190 C CA . MET B 1 23 ? -1.125 10.047 -11.391 1 78.75 23 MET B CA 1
ATOM 2191 C C . MET B 1 23 ? -2.369 9.93 -12.266 1 78.75 23 MET B C 1
ATOM 2193 O O . MET B 1 23 ? -3.115 8.953 -12.164 1 78.75 23 MET B O 1
ATOM 2197 N N . GLN B 1 24 ? -2.547 10.859 -13.125 1 83.62 24 GLN B N 1
ATOM 2198 C CA . GLN B 1 24 ? -3.709 10.859 -14.008 1 83.62 24 GLN B CA 1
ATOM 2199 C C . GLN B 1 24 ? -3.605 9.75 -15.055 1 83.62 24 GLN B C 1
ATOM 2201 O O . GLN B 1 24 ? -4.613 9.148 -15.422 1 83.62 24 GLN B O 1
ATOM 2206 N N . SER B 1 25 ? -2.424 9.484 -15.492 1 85.25 25 SER B N 1
ATOM 2207 C CA . SER B 1 25 ? -2.232 8.484 -16.531 1 85.25 25 SER B CA 1
ATOM 2208 C C . SER B 1 25 ? -2.387 7.074 -15.984 1 85.25 25 SER B C 1
ATOM 2210 O O . SER B 1 25 ? -2.699 6.141 -16.734 1 85.25 25 SER B O 1
ATOM 2212 N N . LEU B 1 26 ? -2.219 6.852 -14.719 1 86.44 26 LEU B N 1
ATOM 2213 C CA . LEU B 1 26 ? -2.275 5.531 -14.094 1 86.44 26 LEU B CA 1
ATOM 2214 C C . LEU B 1 26 ? -3.717 5.133 -13.797 1 86.44 26 LEU B C 1
ATOM 2216 O O . LEU B 1 26 ? -4.023 3.945 -13.672 1 86.44 26 LEU B O 1
ATOM 2220 N N . GLY B 1 27 ? -4.598 6.109 -13.719 1 89.88 27 GLY B N 1
ATOM 2221 C CA . GLY B 1 27 ? -5.953 5.871 -13.242 1 89.88 27 GLY B CA 1
ATOM 2222 C C . GLY B 1 27 ? -6.711 4.863 -14.086 1 89.88 27 GLY B C 1
ATOM 2223 O O . GLY B 1 27 ? -7.09 3.797 -13.594 1 89.88 27 GLY B O 1
ATOM 2224 N N . ILE B 1 28 ? -6.793 5.062 -15.32 1 92.81 28 ILE B N 1
ATOM 2225 C CA . ILE B 1 28 ? -7.617 4.246 -16.203 1 92.81 28 ILE B CA 1
ATOM 2226 C C . ILE B 1 28 ? -7.004 2.854 -16.344 1 92.81 28 ILE B C 1
ATOM 2228 O O . ILE B 1 28 ? -7.695 1.846 -16.172 1 92.81 28 ILE B O 1
ATOM 2232 N N . PRO B 1 29 ? -5.688 2.699 -16.562 1 92.75 29 PRO B N 1
ATOM 2233 C CA . PRO B 1 29 ? -5.09 1.362 -16.625 1 92.75 29 PRO B CA 1
ATOM 2234 C C . PRO B 1 29 ? -5.309 0.562 -15.344 1 92.75 29 PRO B C 1
ATOM 2236 O O . PRO B 1 29 ? -5.523 -0.651 -15.398 1 92.75 29 PRO B O 1
ATOM 2239 N N . LEU B 1 30 ? -5.297 1.223 -14.242 1 91.69 30 LEU B N 1
ATOM 2240 C CA . LEU B 1 30 ? -5.461 0.51 -12.977 1 91.69 30 LEU B CA 1
ATOM 2241 C C . LEU B 1 30 ? -6.91 0.068 -12.789 1 91.69 30 LEU B C 1
ATOM 2243 O O . LEU B 1 30 ? -7.168 -0.992 -12.211 1 91.69 30 LEU B O 1
ATOM 2247 N N . ILE B 1 31 ? -7.855 0.843 -13.297 1 95.62 31 ILE B N 1
ATOM 2248 C CA . ILE B 1 31 ? -9.258 0.449 -13.281 1 95.62 31 ILE B CA 1
ATOM 2249 C C . ILE B 1 31 ? -9.461 -0.774 -14.172 1 95.62 31 ILE B C 1
ATOM 2251 O O . ILE B 1 31 ? -10.133 -1.734 -13.773 1 95.62 31 ILE B O 1
ATOM 2255 N N . ILE B 1 32 ? -8.836 -0.774 -15.305 1 96.25 32 ILE B N 1
ATOM 2256 C CA . ILE B 1 32 ? -8.93 -1.901 -16.219 1 96.25 32 ILE B CA 1
ATOM 2257 C C . ILE B 1 32 ? -8.305 -3.143 -15.586 1 96.25 32 ILE B C 1
ATOM 2259 O O . ILE B 1 32 ? -8.883 -4.23 -15.641 1 96.25 32 ILE B O 1
ATOM 2263 N N . LEU B 1 33 ? -7.18 -2.951 -14.984 1 93.81 33 LEU B N 1
ATOM 2264 C CA . LEU B 1 33 ? -6.508 -4.055 -14.312 1 93.81 33 LEU B CA 1
ATOM 2265 C C . LEU B 1 33 ? -7.391 -4.641 -13.211 1 93.81 33 LEU B C 1
ATOM 2267 O O . LEU B 1 33 ? -7.465 -5.863 -13.055 1 93.81 33 LEU B O 1
ATOM 2271 N N . PHE B 1 34 ? -8.07 -3.797 -12.492 1 96.12 34 PHE B N 1
ATOM 2272 C CA . PHE B 1 34 ? -8.945 -4.258 -11.422 1 96.12 34 PHE B CA 1
ATOM 2273 C C . PHE B 1 34 ? -10.031 -5.18 -11.969 1 96.12 34 PHE B C 1
ATOM 2275 O O . PHE B 1 34 ? -10.211 -6.297 -11.477 1 96.12 34 PHE B O 1
ATOM 2282 N N . TYR B 1 35 ? -10.656 -4.715 -13 1 97.62 35 TYR B N 1
ATOM 2283 C CA . TYR B 1 35 ? -11.766 -5.5 -13.547 1 97.62 35 TYR B CA 1
ATOM 2284 C C . TYR B 1 35 ? -11.258 -6.793 -14.172 1 97.62 35 TYR B C 1
ATOM 2286 O O . TYR B 1 35 ? -11.922 -7.828 -14.102 1 97.62 35 TYR B O 1
ATOM 2294 N N . LEU B 1 36 ? -10.086 -6.73 -14.781 1 97.31 36 LEU B N 1
ATOM 2295 C CA . LEU B 1 36 ? -9.484 -7.934 -15.352 1 97.31 36 LEU B CA 1
ATOM 2296 C C . LEU B 1 36 ? -9.133 -8.938 -14.258 1 97.31 36 LEU B C 1
ATOM 2298 O O . LEU B 1 36 ? -9.352 -10.141 -14.422 1 97.31 36 LEU B O 1
ATOM 2302 N N . LEU B 1 37 ? -8.625 -8.43 -13.148 1 96.88 37 LEU B N 1
ATOM 2303 C CA . LEU B 1 37 ? -8.266 -9.312 -12.039 1 96.88 37 LEU B CA 1
ATOM 2304 C C . LEU B 1 37 ? -9.516 -9.93 -11.422 1 96.88 37 LEU B C 1
ATOM 2306 O O . LEU B 1 37 ? -9.523 -11.117 -11.094 1 96.88 37 LEU B O 1
ATOM 2310 N N . VAL B 1 38 ? -10.555 -9.109 -11.273 1 98.12 38 VAL B N 1
ATOM 2311 C CA . VAL B 1 38 ? -11.812 -9.625 -10.742 1 98.12 38 VAL B CA 1
ATOM 2312 C C . VAL B 1 38 ? -12.359 -10.711 -11.672 1 98.12 38 VAL B C 1
ATOM 2314 O O . VAL B 1 38 ? -12.812 -11.758 -11.211 1 98.12 38 VAL B O 1
ATOM 2317 N N . GLY B 1 39 ? -12.289 -10.438 -12.969 1 98.25 39 GLY B N 1
ATOM 2318 C CA . GLY B 1 39 ? -12.719 -11.43 -13.93 1 98.25 39 GLY B CA 1
ATOM 2319 C C . GLY B 1 39 ? -11.906 -12.711 -13.867 1 98.25 39 GLY B C 1
ATOM 2320 O O . GLY B 1 39 ? -12.461 -13.812 -13.938 1 98.25 39 GLY B O 1
ATOM 2321 N N . PHE B 1 40 ? -10.617 -12.57 -13.734 1 98.19 40 PHE B N 1
ATOM 2322 C CA . PHE B 1 40 ? -9.703 -13.703 -13.68 1 98.19 40 PHE B CA 1
ATOM 2323 C C . PHE B 1 40 ? -9.992 -14.578 -12.469 1 98.19 40 PHE B C 1
ATOM 2325 O O . PHE B 1 40 ? -10.086 -15.805 -12.578 1 98.19 40 PHE B O 1
ATOM 2332 N N . ILE B 1 41 ? -10.211 -13.945 -11.328 1 98.44 41 ILE B N 1
ATOM 2333 C CA . ILE B 1 41 ? -10.477 -14.688 -10.102 1 98.44 41 ILE B CA 1
ATOM 2334 C C . ILE B 1 41 ? -11.859 -15.328 -10.172 1 98.44 41 ILE B C 1
ATOM 2336 O O . ILE B 1 41 ? -12.047 -16.469 -9.742 1 98.44 41 ILE B O 1
ATOM 2340 N N . THR B 1 42 ? -12.805 -14.57 -10.734 1 98.06 42 THR B N 1
ATOM 2341 C CA . THR B 1 42 ? -14.156 -15.094 -10.891 1 98.06 42 THR B CA 1
ATOM 2342 C C . THR B 1 42 ? -14.156 -16.328 -11.797 1 98.06 42 THR B C 1
ATOM 2344 O O . THR B 1 42 ? -14.82 -17.312 -11.492 1 98.06 42 THR B O 1
ATOM 2347 N N . TYR B 1 43 ? -13.406 -16.281 -12.859 1 98 43 TYR B N 1
ATOM 2348 C CA . TYR B 1 43 ? -13.273 -17.438 -13.75 1 98 43 TYR B CA 1
ATOM 2349 C C . TYR B 1 43 ? -12.672 -18.625 -13.016 1 98 43 TYR B C 1
ATOM 2351 O O . TYR B 1 43 ? -13.18 -19.75 -13.109 1 98 43 TYR B O 1
ATOM 2359 N N . SER B 1 44 ? -11.594 -18.391 -12.305 1 97.69 44 SER B N 1
ATOM 2360 C CA . SER B 1 44 ? -10.945 -19.438 -11.547 1 97.69 44 SER B CA 1
ATOM 2361 C C . SER B 1 44 ? -11.906 -20.094 -10.547 1 97.69 44 SER B C 1
ATOM 2363 O O . SER B 1 44 ? -11.914 -21.312 -10.391 1 97.69 44 SER B O 1
ATOM 2365 N N . TYR B 1 45 ? -12.711 -19.266 -9.945 1 97.25 45 TYR B N 1
ATOM 2366 C CA . TYR B 1 45 ? -13.656 -19.75 -8.938 1 97.25 45 TYR B CA 1
ATOM 2367 C C . TYR B 1 45 ? -14.727 -20.625 -9.57 1 97.25 45 TYR B C 1
ATOM 2369 O O . TYR B 1 45 ? -14.945 -21.75 -9.141 1 97.25 45 TYR B O 1
ATOM 2377 N N . PHE B 1 46 ? -15.344 -20.203 -10.656 1 95.56 46 PHE B N 1
ATOM 2378 C CA . PHE B 1 46 ? -16.5 -20.891 -11.203 1 95.56 46 PHE B CA 1
ATOM 2379 C C . PHE B 1 46 ? -16.078 -22.031 -12.109 1 95.56 46 PHE B C 1
ATOM 2381 O O . PHE B 1 46 ? -16.766 -23.047 -12.195 1 95.56 46 PHE B O 1
ATOM 2388 N N . ALA B 1 47 ? -14.906 -21.922 -12.75 1 95.25 47 ALA B N 1
ATOM 2389 C CA . ALA B 1 47 ? -14.484 -22.938 -13.727 1 95.25 47 ALA B CA 1
ATOM 2390 C C . ALA B 1 47 ? -13.664 -24.031 -13.055 1 95.25 47 ALA B C 1
ATOM 2392 O O . ALA B 1 47 ? -13.625 -25.172 -13.539 1 95.25 47 ALA B O 1
ATOM 2393 N N . ILE B 1 48 ? -13.039 -23.688 -11.938 1 95.31 48 ILE B N 1
ATOM 2394 C CA . ILE B 1 48 ? -12.078 -24.656 -11.414 1 95.31 48 ILE B CA 1
ATOM 2395 C C . ILE B 1 48 ? -12.469 -25.047 -9.992 1 95.31 48 ILE B C 1
ATOM 2397 O O . ILE B 1 48 ? -12.594 -26.234 -9.68 1 95.31 48 ILE B O 1
ATOM 2401 N N . VAL B 1 49 ? -12.758 -24.094 -9.109 1 95.88 49 VAL B N 1
ATOM 2402 C CA . VAL B 1 49 ? -12.93 -24.359 -7.684 1 95.88 49 VAL B CA 1
ATOM 2403 C C . VAL B 1 49 ? -14.312 -24.938 -7.422 1 95.88 49 VAL B C 1
ATOM 2405 O O . VAL B 1 49 ? -14.438 -25.984 -6.785 1 95.88 49 VAL B O 1
ATOM 2408 N N . LEU B 1 50 ? -15.312 -24.281 -7.977 1 94.31 50 LEU B N 1
ATOM 2409 C CA . LEU B 1 50 ? -16.688 -24.641 -7.66 1 94.31 50 LEU B CA 1
ATOM 2410 C C . LEU B 1 50 ? -17 -26.062 -8.141 1 94.31 50 LEU B C 1
ATOM 2412 O O . LEU B 1 50 ? -17.609 -26.844 -7.414 1 94.31 50 LEU B O 1
ATOM 2416 N N . PRO B 1 51 ? -16.578 -26.516 -9.328 1 92.12 51 PRO B N 1
ATOM 2417 C CA . PRO B 1 51 ? -16.859 -27.875 -9.781 1 92.12 51 PRO B CA 1
ATOM 2418 C C . PRO B 1 51 ? -16.25 -28.938 -8.883 1 92.12 51 PRO B C 1
ATOM 2420 O O . PRO B 1 51 ? -16.766 -30.047 -8.797 1 92.12 51 PRO B O 1
ATOM 2423 N N . TRP B 1 52 ? -15.195 -28.594 -8.219 1 89.62 52 TRP B N 1
ATOM 2424 C CA . TRP B 1 52 ? -14.547 -29.547 -7.324 1 89.62 52 TRP B CA 1
ATOM 2425 C C . TRP B 1 52 ? -15.398 -29.781 -6.078 1 89.62 52 TRP B C 1
ATOM 2427 O O . TRP B 1 52 ? -15.32 -30.844 -5.461 1 89.62 52 TRP B O 1
ATOM 2437 N N . HIS B 1 53 ? -16.25 -28.812 -5.684 1 87.62 53 HIS B N 1
ATOM 2438 C CA . HIS B 1 53 ? -17.078 -28.906 -4.492 1 87.62 53 HIS B CA 1
ATOM 2439 C C . HIS B 1 53 ? -18.5 -29.359 -4.844 1 87.62 53 HIS B C 1
ATOM 2441 O O . HIS B 1 53 ? -19.391 -29.328 -3.994 1 87.62 53 HIS B O 1
ATOM 2447 N N . ILE B 1 54 ? -18.781 -29.844 -6.016 1 83.38 54 ILE B N 1
ATOM 2448 C CA . ILE B 1 54 ? -20.125 -30.062 -6.559 1 83.38 54 ILE B CA 1
ATOM 2449 C C . ILE B 1 54 ? -20.734 -31.297 -5.922 1 83.38 54 ILE B C 1
ATOM 2451 O O . ILE B 1 54 ? -21.969 -31.438 -5.875 1 83.38 54 ILE B O 1
ATOM 2455 N N . GLU B 1 55 ? -19.953 -32.25 -5.43 1 85.75 55 GLU B N 1
ATOM 2456 C CA . GLU B 1 55 ? -20.516 -33.469 -4.902 1 85.75 55 GLU B CA 1
ATOM 2457 C C . GLU B 1 55 ? -21.531 -33.188 -3.793 1 85.75 55 GLU B C 1
ATOM 2459 O O . GLU B 1 55 ? -22.562 -33.875 -3.697 1 85.75 55 GLU B O 1
ATOM 2464 N N . ASN B 1 56 ? -21.406 -32.156 -3.053 1 88.31 56 ASN B N 1
ATOM 2465 C CA . ASN B 1 56 ? -22.328 -31.703 -2.021 1 88.31 56 ASN B CA 1
ATOM 2466 C C . ASN B 1 56 ? -23.203 -30.547 -2.512 1 88.31 56 ASN B C 1
ATOM 2468 O O . ASN B 1 56 ? -22.75 -29.391 -2.512 1 88.31 56 ASN B O 1
ATOM 2472 N N . LYS B 1 57 ? -24.438 -30.875 -2.887 1 88.69 57 LYS B N 1
ATOM 2473 C CA . LYS B 1 57 ? -25.328 -29.906 -3.516 1 88.69 57 LYS B CA 1
ATOM 2474 C C . LYS B 1 57 ? -25.594 -28.719 -2.594 1 88.69 57 LYS B C 1
ATOM 2476 O O . LYS B 1 57 ? -25.625 -27.562 -3.047 1 88.69 57 LYS B O 1
ATOM 2481 N N . ILE B 1 58 ? -25.781 -28.953 -1.355 1 88.94 58 ILE B N 1
ATOM 2482 C CA . ILE B 1 58 ? -26.047 -27.875 -0.402 1 88.94 58 ILE B CA 1
ATOM 2483 C C . ILE B 1 58 ? -24.828 -26.969 -0.281 1 88.94 58 ILE B C 1
ATOM 2485 O O . ILE B 1 58 ? -24.938 -25.75 -0.336 1 88.94 58 ILE B O 1
ATOM 2489 N N . LEU B 1 59 ? -23.688 -27.609 -0.116 1 88.62 59 LEU B N 1
ATOM 2490 C CA . LEU B 1 59 ? -22.453 -26.859 -0.004 1 88.62 59 LEU B CA 1
ATOM 2491 C C . LEU B 1 59 ? -22.188 -26.031 -1.268 1 88.62 59 LEU B C 1
ATOM 2493 O O . LEU B 1 59 ? -21.844 -24.859 -1.19 1 88.62 59 LEU B O 1
ATOM 2497 N N . SER B 1 60 ? -22.359 -26.672 -2.385 1 90.44 60 SER B N 1
ATOM 2498 C CA . SER B 1 60 ? -22.141 -26.016 -3.662 1 90.44 60 SER B CA 1
ATOM 2499 C C . SER B 1 60 ? -23.094 -24.844 -3.854 1 90.44 60 SER B C 1
ATOM 2501 O O . SER B 1 60 ? -22.703 -23.781 -4.328 1 90.44 60 SER B O 1
ATOM 2503 N N . GLY B 1 61 ? -24.359 -25.078 -3.521 1 92.5 61 GLY B N 1
ATOM 2504 C CA . GLY B 1 61 ? -25.344 -24 -3.607 1 92.5 61 GLY B CA 1
ATOM 2505 C C . GLY B 1 61 ? -25.016 -22.828 -2.701 1 92.5 61 GLY B C 1
ATOM 2506 O O . GLY B 1 61 ? -25.109 -21.672 -3.119 1 92.5 61 GLY B O 1
ATOM 2507 N N . THR B 1 62 ? -24.672 -23.109 -1.495 1 94.12 62 THR B N 1
ATOM 2508 C CA . THR B 1 62 ? -24.297 -22.078 -0.535 1 94.12 62 THR B CA 1
ATOM 2509 C C . THR B 1 62 ? -23.062 -21.312 -1.003 1 94.12 62 THR B C 1
ATOM 2511 O O . THR B 1 62 ? -23.031 -20.078 -0.965 1 94.12 62 THR B O 1
ATOM 2514 N N . MET B 1 63 ? -22.078 -22.031 -1.471 1 94.38 63 MET B N 1
ATOM 2515 C CA . MET B 1 63 ? -20.844 -21.406 -1.956 1 94.38 63 MET B CA 1
ATOM 2516 C C . MET B 1 63 ? -21.125 -20.516 -3.166 1 94.38 63 MET B C 1
ATOM 2518 O O . MET B 1 63 ? -20.531 -19.453 -3.309 1 94.38 63 MET B O 1
ATOM 2522 N N . THR B 1 64 ? -22 -21.031 -4.012 1 94 64 THR B N 1
ATOM 2523 C CA . THR B 1 64 ? -22.375 -20.25 -5.184 1 94 64 THR B CA 1
ATOM 2524 C C . THR B 1 64 ? -23.062 -18.953 -4.77 1 94 64 THR B C 1
ATOM 2526 O O . THR B 1 64 ? -22.719 -17.875 -5.262 1 94 64 THR B O 1
ATOM 2529 N N . SER B 1 65 ? -24.016 -19.094 -3.859 1 96 65 SER B N 1
ATOM 2530 C CA . SER B 1 65 ? -24.766 -17.922 -3.408 1 96 65 SER B CA 1
ATOM 2531 C C . SER B 1 65 ? -23.844 -16.906 -2.736 1 96 65 SER B C 1
ATOM 2533 O O . SER B 1 65 ? -23.922 -15.703 -3.021 1 96 65 SER B O 1
ATOM 2535 N N . ILE B 1 66 ? -22.969 -17.328 -1.932 1 96.19 66 ILE B N 1
ATOM 2536 C CA . ILE B 1 66 ? -22.016 -16.453 -1.232 1 96.19 66 ILE B CA 1
ATOM 2537 C C . ILE B 1 66 ? -21.078 -15.805 -2.24 1 96.19 66 ILE B C 1
ATOM 2539 O O . ILE B 1 66 ? -20.844 -14.594 -2.178 1 96.19 66 ILE B O 1
ATOM 2543 N N . GLY B 1 67 ? -20.594 -16.625 -3.178 1 97.06 67 GLY B N 1
ATOM 2544 C CA . GLY B 1 67 ? -19.703 -16.109 -4.203 1 97.06 67 GLY B CA 1
ATOM 2545 C C . GLY B 1 67 ? -20.328 -15.031 -5.059 1 97.06 67 GLY B C 1
ATOM 2546 O O . GLY B 1 67 ? -19.703 -14.016 -5.344 1 97.06 67 GLY B O 1
ATOM 2547 N N . ILE B 1 68 ? -21.578 -15.242 -5.426 1 97.56 68 ILE B N 1
ATOM 2548 C CA . ILE B 1 68 ? -22.281 -14.281 -6.266 1 97.56 68 ILE B CA 1
ATOM 2549 C C . ILE B 1 68 ? -22.516 -12.992 -5.488 1 97.56 68 ILE B C 1
ATOM 2551 O O . ILE B 1 68 ? -22.359 -11.898 -6.035 1 97.56 68 ILE B O 1
ATOM 2555 N N . PHE B 1 69 ? -22.859 -13.117 -4.262 1 97.88 69 PHE B N 1
ATOM 2556 C CA . PHE B 1 69 ? -23.094 -11.938 -3.439 1 97.88 69 PHE B CA 1
ATOM 2557 C C . PHE B 1 69 ? -21.797 -11.133 -3.275 1 97.88 69 PHE B C 1
ATOM 2559 O O . PHE B 1 69 ? -21.812 -9.914 -3.408 1 97.88 69 PHE B O 1
ATOM 2566 N N . ILE B 1 70 ? -20.75 -11.836 -2.947 1 98.31 70 ILE B N 1
ATOM 2567 C CA . ILE B 1 70 ? -19.469 -11.18 -2.754 1 98.31 70 ILE B CA 1
ATOM 2568 C C . ILE B 1 70 ? -19.047 -10.461 -4.035 1 98.31 70 ILE B C 1
ATOM 2570 O O . ILE B 1 70 ? -18.594 -9.312 -3.994 1 98.31 70 ILE B O 1
ATOM 2574 N N . LEU B 1 71 ? -19.219 -11.156 -5.164 1 98.5 71 LEU B N 1
ATOM 2575 C CA . LEU B 1 71 ? -18.875 -10.562 -6.449 1 98.5 71 LEU B CA 1
ATOM 2576 C C . LEU B 1 71 ? -19.703 -9.305 -6.699 1 98.5 71 LEU B C 1
ATOM 2578 O O . LEU B 1 71 ? -19.172 -8.273 -7.113 1 98.5 71 LEU B O 1
ATOM 2582 N N . TYR B 1 72 ? -20.953 -9.398 -6.418 1 98.38 72 TYR B N 1
ATOM 2583 C CA . TYR B 1 72 ? -21.844 -8.242 -6.562 1 98.38 72 TYR B CA 1
ATOM 2584 C C . TYR B 1 72 ? -21.375 -7.09 -5.68 1 98.38 72 TYR B C 1
ATOM 2586 O O . TYR B 1 72 ? -21.297 -5.945 -6.133 1 98.38 72 TYR B O 1
ATOM 2594 N N . ALA B 1 73 ? -21.141 -7.398 -4.457 1 98.56 73 ALA B N 1
ATOM 2595 C CA . ALA B 1 73 ? -20.75 -6.379 -3.484 1 98.56 73 ALA B CA 1
ATOM 2596 C C . ALA B 1 73 ? -19.453 -5.688 -3.902 1 98.56 73 ALA B C 1
ATOM 2598 O O . ALA B 1 73 ? -19.328 -4.465 -3.793 1 98.56 73 ALA B O 1
ATOM 2599 N N . ILE B 1 74 ? -18.484 -6.469 -4.402 1 98.69 74 ILE B N 1
ATOM 2600 C CA . ILE B 1 74 ? -17.188 -5.938 -4.828 1 98.69 74 ILE B CA 1
ATOM 2601 C C . ILE B 1 74 ? -17.391 -5.02 -6.031 1 98.69 74 ILE B C 1
ATOM 2603 O O . ILE B 1 74 ? -16.953 -3.863 -6.02 1 98.69 74 ILE B O 1
ATOM 2607 N N . VAL B 1 75 ? -18.078 -5.504 -7.035 1 98.62 75 VAL B N 1
ATOM 2608 C CA . VAL B 1 75 ? -18.219 -4.777 -8.289 1 98.62 75 VAL B CA 1
ATOM 2609 C C . VAL B 1 75 ? -19.094 -3.543 -8.078 1 98.62 75 VAL B C 1
ATOM 2611 O O . VAL B 1 75 ? -18.797 -2.463 -8.586 1 98.62 75 VAL B O 1
ATOM 2614 N N . PHE B 1 76 ? -20.109 -3.674 -7.32 1 98.5 76 PHE B N 1
ATOM 2615 C CA . PHE B 1 76 ? -21 -2.551 -7.047 1 98.5 76 PHE B CA 1
ATOM 2616 C C . PHE B 1 76 ? -20.266 -1.442 -6.309 1 98.5 76 PHE B C 1
ATOM 2618 O O . PHE B 1 76 ? -20.281 -0.283 -6.727 1 98.5 76 PHE B O 1
ATOM 2625 N N . SER B 1 77 ? -19.641 -1.817 -5.219 1 98.38 77 SER B N 1
ATOM 2626 C CA . SER B 1 77 ? -18.984 -0.821 -4.383 1 98.38 77 SER B CA 1
ATOM 2627 C C . SER B 1 77 ? -17.828 -0.145 -5.129 1 98.38 77 SER B C 1
ATOM 2629 O O . SER B 1 77 ? -17.656 1.07 -5.027 1 98.38 77 SER B O 1
ATOM 2631 N N . TYR B 1 78 ? -17.094 -0.94 -5.875 1 98.5 78 TYR B N 1
ATOM 2632 C CA . TYR B 1 78 ? -16 -0.366 -6.652 1 98.5 78 TYR B CA 1
ATOM 2633 C C . TYR B 1 78 ? -16.531 0.584 -7.719 1 98.5 78 TYR B C 1
ATOM 2635 O O . TYR B 1 78 ? -16.047 1.709 -7.855 1 98.5 78 TYR B O 1
ATOM 2643 N N . THR B 1 79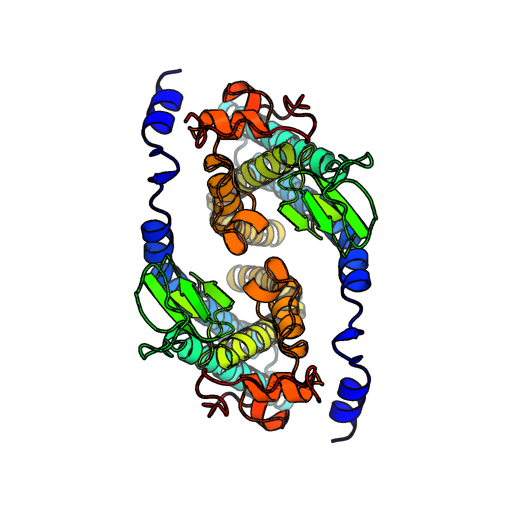 ? -17.516 0.158 -8.453 1 98.31 79 THR B N 1
ATOM 2644 C CA . THR B 1 79 ? -18.078 0.962 -9.531 1 98.31 79 THR B CA 1
ATOM 2645 C C . THR B 1 79 ? -18.703 2.244 -8.992 1 98.31 79 THR B C 1
ATOM 2647 O O . THR B 1 79 ? -18.516 3.32 -9.562 1 98.31 79 THR B O 1
ATOM 2650 N N . LYS B 1 80 ? -19.359 2.123 -7.883 1 98.25 80 LYS B N 1
ATOM 2651 C CA . LYS B 1 80 ? -19.938 3.316 -7.262 1 98.25 80 LYS B CA 1
ATOM 2652 C C . LYS B 1 80 ? -18.828 4.262 -6.777 1 98.25 80 LYS B C 1
ATOM 2654 O O . LYS B 1 80 ? -18.984 5.484 -6.855 1 98.25 80 LYS B O 1
ATOM 2659 N N . CYS B 1 81 ? -17.766 3.68 -6.301 1 97.75 81 CYS B N 1
ATOM 2660 C CA . CYS B 1 81 ? -16.672 4.484 -5.785 1 97.75 81 CYS B CA 1
ATOM 2661 C C . CYS B 1 81 ? -16.016 5.293 -6.902 1 97.75 81 CYS B C 1
ATOM 2663 O O . CYS B 1 81 ? -15.703 6.469 -6.715 1 97.75 81 CYS B O 1
ATOM 2665 N N . ILE B 1 82 ? -15.844 4.68 -8.086 1 97.62 82 ILE B N 1
ATOM 2666 C CA . ILE B 1 82 ? -15.102 5.34 -9.156 1 97.62 82 ILE B CA 1
ATOM 2667 C C . ILE B 1 82 ? -16.031 6.293 -9.914 1 97.62 82 ILE B C 1
ATOM 2669 O O . ILE B 1 82 ? -15.57 7.27 -10.508 1 97.62 82 ILE B O 1
ATOM 2673 N N . THR B 1 83 ? -17.375 6.109 -9.844 1 97.25 83 THR B N 1
ATOM 2674 C CA . THR B 1 83 ? -18.266 6.906 -10.664 1 97.25 83 THR B CA 1
ATOM 2675 C C . THR B 1 83 ? -18.891 8.031 -9.844 1 97.25 83 THR B C 1
ATOM 2677 O O . THR B 1 83 ? -19.438 8.992 -10.398 1 97.25 83 THR B O 1
ATOM 2680 N N . THR B 1 84 ? -18.875 7.918 -8.562 1 97.31 84 THR B N 1
ATOM 2681 C CA . THR B 1 84 ? -19.438 8.953 -7.711 1 97.31 84 THR B CA 1
ATOM 2682 C C . THR B 1 84 ? -18.438 10.078 -7.473 1 97.31 84 THR B C 1
ATOM 2684 O O . THR B 1 84 ? -17.297 9.82 -7.062 1 97.31 84 THR B O 1
ATOM 2687 N N . GLN B 1 85 ? -18.875 11.25 -7.742 1 96.19 85 GLN B N 1
ATOM 2688 C CA . GLN B 1 85 ? -18.031 12.391 -7.41 1 96.19 85 GLN B CA 1
ATOM 2689 C C . GLN B 1 85 ? -17.906 12.57 -5.898 1 96.19 85 GLN B C 1
ATOM 2691 O O . GLN B 1 85 ? -18.891 12.406 -5.168 1 96.19 85 GLN B O 1
ATOM 2696 N N . PRO B 1 86 ? -16.734 12.852 -5.43 1 96.69 86 PRO B N 1
ATOM 2697 C CA . PRO B 1 86 ? -16.531 12.906 -3.979 1 96.69 86 PRO B CA 1
ATOM 2698 C C . PRO B 1 86 ? -17.25 14.078 -3.322 1 96.69 86 PRO B C 1
ATOM 2700 O O . PRO B 1 86 ? -17.547 14.039 -2.127 1 96.69 86 PRO B O 1
ATOM 2703 N N . GLY B 1 87 ? -17.578 15.117 -3.977 1 94.75 87 GLY B N 1
ATOM 2704 C CA . GLY B 1 87 ? -18.141 16.359 -3.469 1 94.75 87 GLY B CA 1
ATOM 2705 C C . GLY B 1 87 ? -17.156 17.516 -3.496 1 94.75 87 GLY B C 1
ATOM 2706 O O . GLY B 1 87 ? -15.977 17.344 -3.174 1 94.75 87 GLY B O 1
ATOM 2707 N N . SER B 1 88 ? -17.609 18.609 -3.955 1 94.12 88 SER B N 1
ATOM 2708 C CA . SER B 1 88 ? -16.797 19.828 -4.008 1 94.12 88 SER B CA 1
ATOM 2709 C C . SER B 1 88 ? -17.531 21.016 -3.367 1 94.12 88 SER B C 1
ATOM 2711 O O . SER B 1 88 ? -18.75 21.156 -3.525 1 94.12 88 SER B O 1
ATOM 2713 N N . PRO B 1 89 ? -16.734 21.703 -2.598 1 92.25 89 PRO B N 1
ATOM 2714 C CA . PRO B 1 89 ? -17.391 22.891 -2.055 1 92.25 89 PRO B CA 1
ATOM 2715 C C . PRO B 1 89 ? -17.719 23.922 -3.129 1 92.25 89 PRO B C 1
ATOM 2717 O O . PRO B 1 89 ? -17.156 23.875 -4.227 1 92.25 89 PRO B O 1
ATOM 2720 N N . SER B 1 90 ? -18.75 24.5 -2.707 1 84.31 90 SER B N 1
ATOM 2721 C CA . SER B 1 90 ? -19.172 25.625 -3.531 1 84.31 90 SER B CA 1
ATOM 2722 C C . SER B 1 90 ? -19.422 26.875 -2.684 1 84.31 90 SER B C 1
ATOM 2724 O O . SER B 1 90 ? -19.344 26.812 -1.454 1 84.31 90 SER B O 1
ATOM 2726 N N . GLY B 1 91 ? -19.438 27.938 -3.174 1 85.44 91 GLY B N 1
ATOM 2727 C CA . GLY B 1 91 ? -19.766 29.156 -2.443 1 85.44 91 GLY B CA 1
ATOM 2728 C C . GLY B 1 91 ? -18.578 30.094 -2.307 1 85.44 91 GLY B C 1
ATOM 2729 O O . GLY B 1 91 ? -17.516 29.844 -2.896 1 85.44 91 GLY B O 1
ATOM 2730 N N . THR B 1 92 ? -18.828 31.141 -1.574 1 86.19 92 THR B N 1
ATOM 2731 C CA . THR B 1 92 ? -17.828 32.188 -1.49 1 86.19 92 THR B CA 1
ATOM 2732 C C . THR B 1 92 ? -17.531 32.531 -0.034 1 86.19 92 THR B C 1
ATOM 2734 O O . THR B 1 92 ? -16.812 33.5 0.245 1 86.19 92 THR B O 1
ATOM 2737 N N . ASN B 1 93 ? -18.062 31.656 0.831 1 86.94 93 ASN B N 1
ATOM 2738 C CA . ASN B 1 93 ? -17.812 31.922 2.24 1 86.94 93 ASN B CA 1
ATOM 2739 C C . ASN B 1 93 ? -16.359 31.641 2.617 1 86.94 93 ASN B C 1
ATOM 2741 O O . ASN B 1 93 ? -15.781 30.656 2.141 1 86.94 93 ASN B O 1
ATOM 2745 N N . GLU B 1 94 ? -15.828 32.406 3.561 1 88.12 94 GLU B N 1
ATOM 2746 C CA . GLU B 1 94 ? -14.484 32.188 4.07 1 88.12 94 GLU B CA 1
ATOM 2747 C C . GLU B 1 94 ? -14.453 30.969 5.012 1 88.12 94 GLU B C 1
ATOM 2749 O O . GLU B 1 94 ? -15.453 30.656 5.66 1 88.12 94 GLU B O 1
ATOM 2754 N N . PRO B 1 95 ? -13.438 30.297 5.035 1 90.19 95 PRO B N 1
ATOM 2755 C CA . PRO B 1 95 ? -12.188 30.562 4.324 1 90.19 95 PRO B CA 1
ATOM 2756 C C . PRO B 1 95 ? -12.227 30.109 2.865 1 90.19 95 PRO B C 1
ATOM 2758 O O . PRO B 1 95 ? -12.969 29.188 2.523 1 90.19 95 PRO B O 1
ATOM 2761 N N . LEU B 1 96 ? -11.359 30.859 2.037 1 92.56 96 LEU B N 1
ATOM 2762 C CA . LEU B 1 96 ? -11.289 30.531 0.615 1 92.56 96 LEU B CA 1
ATOM 2763 C C . LEU B 1 96 ? -10.016 29.75 0.297 1 92.56 96 LEU B C 1
ATOM 2765 O O . LEU B 1 96 ? -8.969 30 0.896 1 92.56 96 LEU B O 1
ATOM 2769 N N . CYS B 1 97 ? -10.141 28.812 -0.555 1 90.06 97 CYS B N 1
ATOM 2770 C CA . CYS B 1 97 ? -8.969 28.125 -1.068 1 90.06 97 CYS B CA 1
ATOM 2771 C C . CYS B 1 97 ? -8.078 29.062 -1.869 1 90.06 97 CYS B C 1
ATOM 2773 O O . CYS B 1 97 ? -8.57 29.812 -2.719 1 90.06 97 CYS B O 1
ATOM 2775 N N . ASN B 1 98 ? -6.898 29.078 -1.645 1 87.81 98 ASN B N 1
ATOM 2776 C CA . ASN B 1 98 ? -5.953 29.969 -2.307 1 87.81 98 ASN B CA 1
ATOM 2777 C C . ASN B 1 98 ? -5.816 29.641 -3.791 1 87.81 98 ASN B C 1
ATOM 2779 O O . ASN B 1 98 ? -5.477 30.5 -4.598 1 87.81 98 ASN B O 1
ATOM 2783 N N . LYS B 1 99 ? -6.109 28.438 -4.137 1 87.69 99 LYS B N 1
ATOM 2784 C CA . LYS B 1 99 ? -5.938 28 -5.516 1 87.69 99 LYS B CA 1
ATOM 2785 C C . LYS B 1 99 ? -7.234 28.125 -6.305 1 87.69 99 LYS B C 1
ATOM 2787 O O . LYS B 1 99 ? -7.242 28.688 -7.41 1 87.69 99 LYS B O 1
ATOM 2792 N N . CYS B 1 100 ? -8.344 27.672 -5.762 1 89.31 100 CYS B N 1
ATOM 2793 C CA . CYS B 1 100 ? -9.625 27.625 -6.453 1 89.31 100 CYS B CA 1
ATOM 2794 C C . CYS B 1 100 ? -10.422 28.906 -6.215 1 89.31 100 CYS B C 1
ATOM 2796 O O . CYS B 1 100 ? -11.367 29.203 -6.941 1 89.31 100 CYS B O 1
ATOM 2798 N N . LYS B 1 101 ? -10.094 29.578 -5.184 1 91.75 101 LYS B N 1
ATOM 2799 C CA . LYS B 1 101 ? -10.789 30.797 -4.789 1 91.75 101 LYS B CA 1
ATOM 2800 C C . LYS B 1 101 ? -12.258 30.516 -4.465 1 91.75 101 LYS B C 1
ATOM 2802 O O . LYS B 1 101 ? -13.133 31.328 -4.758 1 91.75 101 LYS B O 1
ATOM 2807 N N . VAL B 1 102 ? -12.562 29.328 -3.977 1 91.25 102 VAL B N 1
ATOM 2808 C CA . VAL B 1 102 ? -13.875 28.922 -3.498 1 91.25 102 VAL B CA 1
ATOM 2809 C C . VAL B 1 102 ? -13.82 28.641 -1.999 1 91.25 102 VAL B C 1
ATOM 2811 O O . VAL B 1 102 ? -12.734 28.531 -1.425 1 91.25 102 VAL B O 1
ATOM 2814 N N . SER B 1 103 ? -15.07 28.656 -1.438 1 91.12 103 SER B N 1
ATOM 2815 C CA . SER B 1 103 ? -15.156 28.344 -0.014 1 91.12 103 SER B CA 1
ATOM 2816 C C . SER B 1 103 ? -14.477 27.031 0.308 1 91.12 103 SER B C 1
ATOM 2818 O O . SER B 1 103 ? -14.602 26.062 -0.447 1 91.12 103 SER B O 1
ATOM 2820 N N . LYS B 1 104 ? -13.758 26.984 1.3 1 90 104 LYS B N 1
ATOM 2821 C CA . LYS B 1 104 ? -13.094 25.781 1.777 1 90 104 LYS B CA 1
ATOM 2822 C C . LYS B 1 104 ? -13.539 25.438 3.197 1 90 104 LYS B C 1
ATOM 2824 O O . LYS B 1 104 ? -12.82 25.719 4.16 1 90 104 LYS B O 1
ATOM 2829 N N . PRO B 1 105 ? -14.766 24.844 3.301 1 88.94 105 PRO B N 1
ATOM 2830 C CA . PRO B 1 105 ? -15.234 24.469 4.637 1 88.94 105 PRO B CA 1
ATOM 2831 C C . PRO B 1 105 ? -14.297 23.5 5.34 1 88.94 105 PRO B C 1
ATOM 2833 O O . PRO B 1 105 ? -13.352 22.984 4.723 1 88.94 105 PRO B O 1
ATOM 2836 N N . SER B 1 106 ? -14.594 23.281 6.625 1 87.81 106 SER B N 1
ATOM 2837 C CA . SER B 1 106 ? -13.789 22.359 7.414 1 87.81 106 SER B CA 1
ATOM 2838 C C . SER B 1 106 ? -13.727 20.984 6.754 1 87.81 106 SER B C 1
ATOM 2840 O O . SER B 1 106 ? -14.688 20.547 6.129 1 87.81 106 SER B O 1
ATOM 2842 N N . ARG B 1 107 ? -12.57 20.359 6.793 1 90.75 107 ARG B N 1
ATOM 2843 C CA . ARG B 1 107 ? -12.289 19 6.359 1 90.75 107 ARG B CA 1
ATOM 2844 C C . ARG B 1 107 ? -12.133 18.938 4.844 1 90.75 107 ARG B C 1
ATOM 2846 O O . ARG B 1 107 ? -12.062 17.844 4.273 1 90.75 107 ARG B O 1
ATOM 2853 N N . SER B 1 108 ? -12.188 20.078 4.191 1 91.44 108 SER B N 1
ATOM 2854 C CA . SER B 1 108 ? -11.969 20.109 2.748 1 91.44 108 SER B CA 1
ATOM 2855 C C . SER B 1 108 ? -10.508 20.391 2.416 1 91.44 108 SER B C 1
ATOM 2857 O O . SER B 1 108 ? -9.836 21.141 3.133 1 91.44 108 SER B O 1
ATOM 2859 N N . HIS B 1 109 ? -10.102 19.859 1.32 1 90.38 109 HIS B N 1
ATOM 2860 C CA . HIS B 1 109 ? -8.734 20.078 0.855 1 90.38 109 HIS B CA 1
ATOM 2861 C C . HIS B 1 109 ? -8.672 20.141 -0.667 1 90.38 109 HIS B C 1
ATOM 2863 O O . HIS B 1 109 ? -9.5 19.547 -1.354 1 90.38 109 HIS B O 1
ATOM 2869 N N . HIS B 1 110 ? -7.742 21 -1.149 1 90.31 110 HIS B N 1
ATOM 2870 C CA . HIS B 1 110 ? -7.5 21.078 -2.586 1 90.31 110 HIS B CA 1
ATOM 2871 C C . HIS B 1 110 ? -6.633 19.922 -3.064 1 90.31 110 HIS B C 1
ATOM 2873 O O . HIS B 1 110 ? -5.57 19.656 -2.496 1 90.31 110 HIS B O 1
ATOM 2879 N N . CYS B 1 111 ? -7.086 19.203 -3.994 1 88.75 111 CYS B N 1
ATOM 2880 C CA . CYS B 1 111 ? -6.316 18.125 -4.605 1 88.75 111 CYS B CA 1
ATOM 2881 C C . CYS B 1 111 ? -5.516 18.641 -5.797 1 88.75 111 CYS B C 1
ATOM 2883 O O . CYS B 1 111 ? -6.086 19.125 -6.777 1 88.75 111 CYS B O 1
ATOM 2885 N N . SER B 1 112 ? -4.297 18.484 -5.785 1 84.12 112 SER B N 1
ATOM 2886 C CA . SER B 1 112 ? -3.426 18.984 -6.844 1 84.12 112 SER B CA 1
ATOM 2887 C C . SER B 1 112 ? -3.553 18.141 -8.109 1 84.12 112 SER B C 1
ATOM 2889 O O . SER B 1 112 ? -3.271 18.625 -9.211 1 84.12 112 SER B O 1
ATOM 2891 N N . VAL B 1 113 ? -3.955 16.891 -7.941 1 85.19 113 VAL B N 1
ATOM 2892 C CA . VAL B 1 113 ? -4.094 16.016 -9.102 1 85.19 113 VAL B CA 1
ATOM 2893 C C . VAL B 1 113 ? -5.348 16.391 -9.883 1 85.19 113 VAL B C 1
ATOM 2895 O O . VAL B 1 113 ? -5.305 16.516 -11.109 1 85.19 113 VAL B O 1
ATOM 2898 N N . CYS B 1 114 ? -6.391 16.609 -9.18 1 90.69 114 CYS B N 1
ATOM 2899 C CA . CYS B 1 114 ? -7.66 16.922 -9.82 1 90.69 114 CYS B CA 1
ATOM 2900 C C . CYS B 1 114 ? -7.824 18.438 -9.984 1 90.69 114 CYS B C 1
ATOM 2902 O O . CYS B 1 114 ? -8.695 18.891 -10.727 1 90.69 114 CYS B O 1
ATOM 2904 N N . ASP B 1 115 ? -7.062 19.156 -9.352 1 91.44 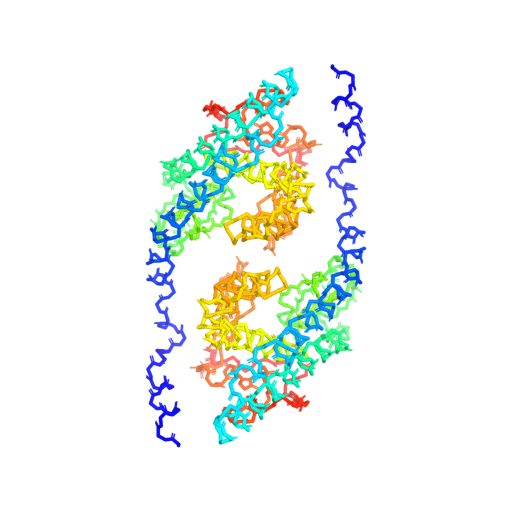115 ASP B N 1
ATOM 2905 C CA . ASP B 1 115 ? -7.086 20.625 -9.367 1 91.44 115 ASP B CA 1
ATOM 2906 C C . ASP B 1 115 ? -8.453 21.156 -8.945 1 91.44 115 ASP B C 1
ATOM 2908 O O . ASP B 1 115 ? -9.055 21.969 -9.648 1 91.44 115 ASP B O 1
ATOM 2912 N N . LYS B 1 116 ? -8.906 20.672 -7.855 1 93.94 116 LYS B N 1
ATOM 2913 C CA . LYS B 1 116 ? -10.156 21.125 -7.258 1 93.94 116 LYS B CA 1
ATOM 2914 C C . LYS B 1 116 ? -10.211 20.797 -5.77 1 93.94 116 LYS B C 1
ATOM 2916 O O . LYS B 1 116 ? -9.508 19.891 -5.305 1 93.94 116 LYS B O 1
ATOM 2921 N N . CYS B 1 117 ? -11.023 21.578 -5.074 1 94 117 CYS B N 1
ATOM 2922 C CA . CYS B 1 117 ? -11.242 21.297 -3.658 1 94 117 CYS B CA 1
ATOM 2923 C C . CYS B 1 117 ? -12.242 20.156 -3.479 1 94 117 CYS B C 1
ATOM 2925 O O . CYS B 1 117 ? -13.219 20.062 -4.219 1 94 117 CYS B O 1
ATOM 2927 N N . VAL B 1 118 ? -11.992 19.344 -2.547 1 95.69 118 VAL B N 1
ATOM 2928 C CA . VAL B 1 118 ? -12.82 18.156 -2.281 1 95.69 118 VAL B CA 1
ATOM 2929 C C . VAL B 1 118 ? -13.32 18.203 -0.839 1 95.69 118 VAL B C 1
ATOM 2931 O O . VAL B 1 118 ? -12.539 18.422 0.088 1 95.69 118 VAL B O 1
ATOM 2934 N N . LEU B 1 119 ? -14.641 18.016 -0.659 1 94.5 119 LEU B N 1
ATOM 2935 C CA . LEU B 1 119 ? -15.25 17.984 0.667 1 94.5 119 LEU B CA 1
ATOM 2936 C C . LEU B 1 119 ? -14.82 16.75 1.436 1 94.5 119 LEU B C 1
ATOM 2938 O O . LEU B 1 119 ? -14.938 15.625 0.928 1 94.5 119 LEU B O 1
ATOM 2942 N N . LYS B 1 120 ? -14.32 16.938 2.67 1 93.75 120 LYS B N 1
ATOM 2943 C CA . LYS B 1 120 ? -13.875 15.836 3.521 1 93.75 120 LYS B CA 1
ATOM 2944 C C . LYS B 1 120 ? -12.906 14.93 2.779 1 93.75 120 LYS B C 1
ATOM 2946 O O . LYS B 1 120 ? -13.094 13.711 2.734 1 93.75 120 LYS B O 1
ATOM 2951 N N . MET B 1 121 ? -11.969 15.555 2.152 1 94.12 121 MET B N 1
ATOM 2952 C CA . MET B 1 121 ? -11.047 14.805 1.308 1 94.12 121 MET B CA 1
ATOM 2953 C C . MET B 1 121 ? -10.195 13.852 2.141 1 94.12 121 MET B C 1
ATOM 2955 O O . MET B 1 121 ? -9.617 14.25 3.154 1 94.12 121 MET B O 1
ATOM 2959 N N . ASP B 1 122 ? -10.258 12.664 1.727 1 93.5 122 ASP B N 1
ATOM 2960 C CA . ASP B 1 122 ? -9.344 11.703 2.338 1 93.5 122 ASP B CA 1
ATOM 2961 C C . ASP B 1 122 ? -8.008 11.672 1.602 1 93.5 122 ASP B C 1
ATOM 2963 O O . ASP B 1 122 ? -6.957 11.906 2.201 1 93.5 122 ASP B O 1
ATOM 2967 N N . HIS B 1 123 ? -7.969 11.273 0.36 1 89.75 123 HIS B N 1
ATOM 2968 C CA . HIS B 1 123 ? -6.805 11.289 -0.515 1 89.75 123 HIS B CA 1
ATOM 2969 C C . HIS B 1 123 ? -7.195 11.016 -1.963 1 89.75 123 HIS B C 1
ATOM 2971 O O . HIS B 1 123 ? -8.328 10.617 -2.238 1 89.75 123 HIS B O 1
ATOM 2977 N N . HIS B 1 124 ? -6.34 11.422 -2.83 1 90.12 124 HIS B N 1
ATOM 2978 C CA . HIS B 1 124 ? -6.512 10.984 -4.211 1 90.12 124 HIS B CA 1
ATOM 2979 C C . HIS B 1 124 ? -5.996 9.562 -4.398 1 90.12 124 HIS B C 1
ATOM 2981 O O . HIS B 1 124 ? -4.895 9.227 -3.949 1 90.12 124 HIS B O 1
ATOM 2987 N N . CYS B 1 125 ? -6.715 8.734 -5.023 1 91.19 125 CYS B N 1
ATOM 2988 C CA . CYS B 1 125 ? -6.348 7.34 -5.234 1 91.19 125 CYS B CA 1
ATOM 2989 C C . CYS B 1 125 ? -6.297 7.008 -6.723 1 91.19 125 CYS B C 1
ATOM 2991 O O . CYS B 1 125 ? -7.324 7.012 -7.398 1 91.19 125 CYS B O 1
ATOM 2993 N N . PRO B 1 126 ? -5.137 6.602 -7.215 1 87 126 PRO B N 1
ATOM 2994 C CA . PRO B 1 126 ? -5.043 6.25 -8.633 1 87 126 PRO B CA 1
ATOM 2995 C C . PRO B 1 126 ? -5.816 4.98 -8.977 1 87 126 PRO B C 1
ATOM 2997 O O . PRO B 1 126 ? -6.266 4.816 -10.117 1 87 126 PRO B O 1
ATOM 3000 N N . TRP B 1 127 ? -6.004 4.145 -7.953 1 90.5 127 TRP B N 1
ATOM 3001 C CA . TRP B 1 127 ? -6.691 2.883 -8.188 1 90.5 127 TRP B CA 1
ATOM 3002 C C . TRP B 1 127 ? -8.164 3.117 -8.508 1 90.5 127 TRP B C 1
ATOM 3004 O O . TRP B 1 127 ? -8.844 2.23 -9.039 1 90.5 127 TRP B O 1
ATOM 3014 N N . ILE B 1 128 ? -8.672 4.254 -8.094 1 94.81 128 ILE B N 1
ATOM 3015 C CA . ILE B 1 128 ? -10.062 4.535 -8.398 1 94.81 128 ILE B CA 1
ATOM 3016 C C . ILE B 1 128 ? -10.156 5.758 -9.312 1 94.81 128 ILE B C 1
ATOM 3018 O O . ILE B 1 128 ? -11.258 6.211 -9.641 1 94.81 128 ILE B O 1
ATOM 3022 N N . ASN B 1 129 ? -9.023 6.289 -9.75 1 93.88 129 ASN B N 1
ATOM 3023 C CA . ASN B 1 129 ? -8.961 7.473 -10.602 1 93.88 129 ASN B CA 1
ATOM 3024 C C . ASN B 1 129 ? -9.906 8.562 -10.109 1 93.88 129 ASN B C 1
ATOM 3026 O O . ASN B 1 129 ? -10.688 9.109 -10.891 1 93.88 129 ASN B O 1
ATOM 3030 N N . ASN B 1 130 ? -9.836 8.805 -8.82 1 94.94 130 ASN B N 1
ATOM 3031 C CA . ASN B 1 130 ? -10.742 9.727 -8.133 1 94.94 130 ASN B CA 1
ATOM 3032 C C . ASN B 1 130 ? -10.227 10.078 -6.742 1 94.94 130 ASN B C 1
ATOM 3034 O O . ASN B 1 130 ? -9.328 9.422 -6.219 1 94.94 130 ASN B O 1
ATOM 3038 N N . CYS B 1 131 ? -10.648 11.203 -6.25 1 95.31 131 CYS B N 1
ATOM 3039 C CA . CYS B 1 131 ? -10.445 11.477 -4.832 1 95.31 131 CYS B CA 1
ATOM 3040 C C . CYS B 1 131 ? -11.5 10.766 -3.986 1 95.31 131 CYS B C 1
ATOM 3042 O O . CYS B 1 131 ? -12.633 10.578 -4.426 1 95.31 131 CYS B O 1
ATOM 3044 N N . LEU B 1 132 ? -11.031 10.359 -2.867 1 97.12 132 LEU B N 1
ATOM 3045 C CA . LEU B 1 132 ? -11.969 9.914 -1.838 1 97.12 132 LEU B CA 1
ATOM 3046 C C . LEU B 1 132 ? -12.438 11.086 -0.982 1 97.12 132 LEU B C 1
ATOM 3048 O O . LEU B 1 132 ? -11.625 11.773 -0.367 1 97.12 132 LEU B O 1
ATOM 3052 N N . GLY B 1 133 ? -13.742 11.336 -1 1 96.75 133 GLY B N 1
ATOM 3053 C CA . GLY B 1 133 ? -14.328 12.438 -0.253 1 96.75 133 GLY B CA 1
ATOM 3054 C C . GLY B 1 133 ? -15.664 12.078 0.378 1 96.75 133 GLY B C 1
ATOM 3055 O O . GLY B 1 133 ? -15.953 10.906 0.611 1 96.75 133 GLY B O 1
ATOM 3056 N N . MET B 1 134 ? -16.422 13.055 0.579 1 95.75 134 MET B N 1
ATOM 3057 C CA . MET B 1 134 ? -17.625 12.953 1.382 1 95.75 134 MET B CA 1
ATOM 3058 C C . MET B 1 134 ? -18.594 11.945 0.768 1 95.75 134 MET B C 1
ATOM 3060 O O . MET B 1 134 ? -19.156 11.102 1.472 1 95.75 134 MET B O 1
ATOM 3064 N N . ARG B 1 135 ? -18.766 11.914 -0.469 1 96.69 135 ARG B N 1
ATOM 3065 C CA . ARG B 1 135 ? -19.891 11.227 -1.081 1 96.69 135 ARG B CA 1
ATOM 3066 C C . ARG B 1 135 ? -19.516 9.797 -1.47 1 96.69 135 ARG B C 1
ATOM 3068 O O . ARG B 1 135 ? -20.391 8.953 -1.661 1 96.69 135 ARG B O 1
ATOM 3075 N N . ASN B 1 136 ? -18.266 9.539 -1.65 1 97.5 136 ASN B N 1
ATOM 3076 C CA . ASN B 1 136 ? -17.922 8.203 -2.133 1 97.5 136 ASN B CA 1
ATOM 3077 C C . ASN B 1 136 ? -17.094 7.434 -1.109 1 97.5 136 ASN B C 1
ATOM 3079 O O . ASN B 1 136 ? -16.688 6.301 -1.363 1 97.5 136 ASN B O 1
ATOM 3083 N N . HIS B 1 137 ? -16.891 8.016 0.031 1 97.38 137 HIS B N 1
ATOM 3084 C CA . HIS B 1 137 ? -16.125 7.379 1.098 1 97.38 137 HIS B CA 1
ATOM 3085 C C . HIS B 1 137 ? -16.766 6.059 1.52 1 97.38 137 HIS B C 1
ATOM 3087 O O . HIS B 1 137 ? -16.062 5.074 1.767 1 97.38 137 HIS B O 1
ATOM 3093 N N . CYS B 1 138 ? -18.078 6.035 1.586 1 97.19 138 CYS B N 1
ATOM 3094 C CA . CYS B 1 138 ? -18.797 4.844 2.004 1 97.19 138 CYS B CA 1
ATOM 3095 C C . CYS B 1 138 ? -18.562 3.689 1.037 1 97.19 138 CYS B C 1
ATOM 3097 O O . CYS B 1 138 ? -18.344 2.555 1.46 1 97.19 138 CYS B O 1
ATOM 3099 N N . TYR B 1 139 ? -18.516 3.971 -0.192 1 98 139 TYR B N 1
ATOM 3100 C CA . TYR B 1 139 ? -18.328 2.936 -1.2 1 98 139 TYR B CA 1
ATOM 3101 C C . TYR B 1 139 ? -16.906 2.385 -1.157 1 98 139 TYR B C 1
ATOM 3103 O O . TYR B 1 139 ? -16.688 1.192 -1.381 1 98 139 TYR B O 1
ATOM 3111 N N . PHE B 1 140 ? -16 3.262 -0.89 1 98.31 140 PHE B N 1
ATOM 3112 C CA . PHE B 1 140 ? -14.617 2.832 -0.78 1 98.31 140 PHE B CA 1
ATOM 3113 C C . PHE B 1 140 ? -14.445 1.846 0.37 1 98.31 140 PHE B C 1
ATOM 3115 O O . PHE B 1 140 ? -13.812 0.802 0.21 1 98.31 140 PHE B O 1
ATOM 3122 N N . LEU B 1 141 ? -15.023 2.154 1.477 1 97.69 141 LEU B N 1
ATOM 3123 C CA . LEU B 1 141 ? -14.93 1.289 2.646 1 97.69 141 LEU B CA 1
ATOM 3124 C C . LEU B 1 141 ? -15.586 -0.062 2.377 1 97.69 141 LEU B C 1
ATOM 3126 O O . LEU B 1 141 ? -15.039 -1.105 2.738 1 97.69 141 LEU B O 1
ATOM 3130 N N . LEU B 1 142 ? -16.719 -0.001 1.787 1 98 142 LEU B N 1
ATOM 3131 C CA . LEU B 1 142 ? -17.406 -1.242 1.459 1 98 142 LEU B CA 1
ATOM 3132 C C . LEU B 1 142 ? -16.609 -2.072 0.468 1 98 142 LEU B C 1
ATOM 3134 O O . LEU B 1 142 ? -16.516 -3.295 0.596 1 98 142 LEU B O 1
ATOM 3138 N N . PHE B 1 143 ? -16.078 -1.378 -0.478 1 98.31 143 PHE B N 1
ATOM 3139 C CA . PHE B 1 143 ? -15.234 -2.037 -1.469 1 98.31 143 PHE B CA 1
ATOM 3140 C C . PHE B 1 143 ? -14.078 -2.77 -0.797 1 98.31 143 PHE B C 1
ATOM 3142 O O . PHE B 1 143 ? -13.844 -3.951 -1.062 1 98.31 143 PHE B O 1
ATOM 3149 N N . LEU B 1 144 ? -13.352 -2.084 0.06 1 97.88 144 LEU B N 1
ATOM 3150 C CA . LEU B 1 144 ? -12.227 -2.689 0.756 1 97.88 144 LEU B CA 1
ATOM 3151 C C . LEU B 1 144 ? -12.672 -3.898 1.57 1 97.88 144 LEU B C 1
ATOM 3153 O O . LEU B 1 144 ? -11.992 -4.93 1.585 1 97.88 144 LEU B O 1
ATOM 3157 N N . LEU B 1 145 ? -13.789 -3.787 2.203 1 97.88 145 LEU B N 1
ATOM 3158 C CA . LEU B 1 145 ? -14.297 -4.852 3.061 1 97.88 145 LEU B CA 1
ATOM 3159 C C . LEU B 1 145 ? -14.633 -6.094 2.24 1 97.88 145 LEU B C 1
ATOM 3161 O O . LEU B 1 145 ? -14.148 -7.188 2.533 1 97.88 145 LEU B O 1
ATOM 3165 N N . TYR B 1 146 ? -15.375 -5.898 1.258 1 98.5 146 TYR B N 1
ATOM 3166 C CA . TYR B 1 146 ? -15.852 -7.051 0.5 1 98.5 146 TYR B CA 1
ATOM 3167 C C . TYR B 1 146 ? -14.742 -7.629 -0.373 1 98.5 146 TYR B C 1
ATOM 3169 O O . TYR B 1 146 ? -14.703 -8.836 -0.617 1 98.5 146 TYR B O 1
ATOM 3177 N N . LEU B 1 147 ? -13.852 -6.77 -0.854 1 98.56 147 LEU B N 1
ATOM 3178 C CA . LEU B 1 147 ? -12.703 -7.305 -1.578 1 98.56 147 LEU B CA 1
ATOM 3179 C C . LEU B 1 147 ? -11.883 -8.227 -0.687 1 98.56 147 LEU B C 1
ATOM 3181 O O . LEU B 1 147 ? -11.453 -9.297 -1.125 1 98.56 147 LEU B O 1
ATOM 3185 N N . ASP B 1 148 ? -11.688 -7.781 0.497 1 98.06 148 ASP B N 1
ATOM 3186 C CA . ASP B 1 148 ? -10.938 -8.617 1.427 1 98.06 148 ASP B CA 1
ATOM 3187 C C . ASP B 1 148 ? -11.688 -9.914 1.735 1 98.06 148 ASP B C 1
ATOM 3189 O O . ASP B 1 148 ? -11.102 -11 1.712 1 98.06 148 ASP B O 1
ATOM 3193 N N . ILE B 1 149 ? -12.953 -9.82 2.018 1 98.12 149 ILE B N 1
ATOM 3194 C CA . ILE B 1 149 ? -13.773 -10.992 2.275 1 98.12 149 ILE B CA 1
ATOM 3195 C C . ILE B 1 149 ? -13.711 -11.938 1.074 1 98.12 149 ILE B C 1
ATOM 3197 O O . ILE B 1 149 ? -13.609 -13.156 1.236 1 98.12 149 ILE B O 1
ATOM 3201 N N . GLY B 1 150 ? -13.789 -11.336 -0.07 1 98.56 150 GLY B N 1
ATOM 3202 C CA . GLY B 1 150 ? -13.727 -12.133 -1.284 1 98.56 150 GLY B CA 1
ATOM 3203 C C . GLY B 1 150 ? -12.406 -12.859 -1.45 1 98.56 150 GLY B C 1
ATOM 3204 O O . GLY B 1 150 ? -12.383 -14.055 -1.77 1 98.56 150 GLY B O 1
ATOM 3205 N N . CYS B 1 151 ? -11.305 -12.141 -1.273 1 98.12 151 CYS B N 1
ATOM 3206 C CA . CYS B 1 151 ? -9.984 -12.758 -1.383 1 98.12 151 CYS B CA 1
ATOM 3207 C C . CYS B 1 151 ? -9.805 -13.844 -0.335 1 98.12 151 CYS B C 1
ATOM 3209 O O . CYS B 1 151 ? -9.273 -14.922 -0.634 1 98.12 151 CYS B O 1
ATOM 3211 N N . PHE B 1 152 ? -10.258 -13.586 0.843 1 97.75 152 PHE B N 1
ATOM 3212 C CA . PHE B 1 152 ? -10.172 -14.57 1.914 1 97.75 152 PHE B CA 1
ATOM 3213 C C . PHE B 1 152 ? -11.023 -15.789 1.598 1 97.75 152 PHE B C 1
ATOM 3215 O O . PHE B 1 152 ? -10.586 -16.922 1.777 1 97.75 152 PHE B O 1
ATOM 3222 N N . PHE B 1 153 ? -12.211 -15.57 1.176 1 97.94 153 PHE B N 1
ATOM 3223 C CA . PHE B 1 153 ? -13.133 -16.641 0.796 1 97.94 153 PHE B CA 1
ATOM 3224 C C . PHE B 1 153 ? -12.531 -17.516 -0.291 1 97.94 153 PHE B C 1
ATOM 3226 O O . PHE B 1 153 ? -12.492 -18.734 -0.157 1 97.94 153 PHE B O 1
ATOM 3233 N N . PHE B 1 154 ? -12.016 -16.906 -1.327 1 98.31 154 PHE B N 1
ATOM 3234 C CA . PHE B 1 154 ? -11.414 -17.656 -2.432 1 98.31 154 PHE B CA 1
ATOM 3235 C C . PHE B 1 154 ? -10.242 -18.484 -1.947 1 98.31 154 PHE B C 1
ATOM 3237 O O . PHE B 1 154 ? -10.125 -19.672 -2.295 1 98.31 154 PHE B O 1
ATOM 3244 N N . THR B 1 155 ? -9.375 -17.844 -1.143 1 97.75 155 THR B N 1
ATOM 3245 C CA . THR B 1 155 ? -8.195 -18.531 -0.645 1 97.75 155 THR B CA 1
ATOM 3246 C C . THR B 1 155 ? -8.586 -19.75 0.18 1 97.75 155 THR B C 1
ATOM 3248 O O . THR B 1 155 ? -8.008 -20.828 0.009 1 97.75 155 THR B O 1
ATOM 3251 N N . THR B 1 156 ? -9.578 -19.625 0.977 1 96.31 156 THR B N 1
ATOM 3252 C CA . THR B 1 156 ? -9.984 -20.688 1.889 1 96.31 156 THR B CA 1
ATOM 3253 C C . THR B 1 156 ? -10.602 -21.844 1.12 1 96.31 156 THR B C 1
ATOM 3255 O O . THR B 1 156 ? -10.273 -23.016 1.375 1 96.31 156 THR B O 1
ATOM 3258 N N . VAL B 1 157 ? -11.406 -21.562 0.155 1 95.56 157 VAL B N 1
ATOM 3259 C CA . VAL B 1 157 ? -12.133 -22.641 -0.527 1 95.56 157 VAL B CA 1
ATOM 3260 C C . VAL B 1 157 ? -11.25 -23.25 -1.606 1 95.56 157 VAL B C 1
ATOM 3262 O O . VAL B 1 157 ? -11.492 -24.375 -2.049 1 95.56 157 VAL B O 1
ATOM 3265 N N . SER B 1 158 ? -10.266 -22.531 -2.092 1 96.44 158 SER B N 1
ATOM 3266 C CA . SER B 1 158 ? -9.398 -23.016 -3.168 1 96.44 158 SER B CA 1
ATOM 3267 C C . SER B 1 158 ? -8.234 -23.828 -2.619 1 96.44 158 SER B C 1
ATOM 3269 O O . SER B 1 158 ? -7.641 -24.625 -3.34 1 96.44 158 SER B O 1
ATOM 3271 N N . PHE B 1 159 ? -7.887 -23.609 -1.352 1 95.75 159 PHE B N 1
ATOM 3272 C CA . PHE B 1 159 ? -6.68 -24.203 -0.783 1 95.75 159 PHE B CA 1
ATOM 3273 C C . PHE B 1 159 ? -6.746 -25.734 -0.845 1 95.75 159 PHE B C 1
ATOM 3275 O O . PHE B 1 159 ? -5.82 -26.375 -1.345 1 95.75 159 PHE B O 1
ATOM 3282 N N . PRO B 1 160 ? -7.836 -26.438 -0.434 1 93.81 160 PRO B N 1
ATOM 3283 C CA . PRO B 1 160 ? -7.895 -27.891 -0.558 1 93.81 160 PRO B CA 1
ATOM 3284 C C . PRO B 1 160 ? -7.875 -28.359 -2.01 1 93.81 160 PRO B C 1
ATOM 3286 O O . PRO B 1 160 ? -7.371 -29.453 -2.303 1 93.81 160 PRO B O 1
ATOM 3289 N N . VAL B 1 161 ? -8.383 -27.562 -2.883 1 94.31 161 VAL B N 1
ATOM 3290 C CA . VAL B 1 161 ? -8.445 -27.922 -4.293 1 94.31 161 VAL B CA 1
ATOM 3291 C C . VAL B 1 161 ? -7.043 -27.969 -4.883 1 94.31 161 VAL B C 1
ATOM 3293 O O . VAL B 1 161 ? -6.688 -28.906 -5.594 1 94.31 161 VAL B O 1
ATOM 3296 N N . VAL B 1 162 ? -6.273 -26.969 -4.566 1 93.94 162 VAL B N 1
ATOM 3297 C CA . VAL B 1 162 ? -4.922 -26.875 -5.109 1 93.94 162 VAL B CA 1
ATOM 3298 C C . VAL B 1 162 ? -4.102 -28.078 -4.648 1 93.94 162 VAL B C 1
ATOM 3300 O O . VAL B 1 162 ? -3.223 -28.547 -5.375 1 93.94 162 VAL B O 1
ATOM 3303 N N . LEU B 1 163 ? -4.402 -28.656 -3.506 1 92.44 163 LEU B N 1
ATOM 3304 C CA . LEU B 1 163 ? -3.68 -29.797 -2.943 1 92.44 163 LEU B CA 1
ATOM 3305 C C . LEU B 1 163 ? -4.188 -31.109 -3.535 1 92.44 163 LEU B C 1
ATOM 3307 O O . LEU B 1 163 ? -3.512 -32.125 -3.443 1 92.44 163 LEU B O 1
ATOM 3311 N N . SER B 1 164 ? -5.355 -31.094 -4.137 1 92.12 164 SER B N 1
ATOM 3312 C CA . SER B 1 164 ? -6.031 -32.344 -4.496 1 92.12 164 SER B CA 1
ATOM 3313 C C . SER B 1 164 ? -5.977 -32.594 -6 1 92.12 164 SER B C 1
ATOM 3315 O O . SER B 1 164 ? -6.102 -33.719 -6.453 1 92.12 164 SER B O 1
ATOM 3317 N N . ILE B 1 165 ? -5.809 -31.578 -6.727 1 88.88 165 ILE B N 1
ATOM 3318 C CA . ILE B 1 165 ? -5.84 -31.734 -8.18 1 88.88 165 ILE B CA 1
ATOM 3319 C C . ILE B 1 165 ? -4.434 -31.562 -8.75 1 88.88 165 ILE B C 1
ATOM 3321 O O . ILE B 1 165 ? -3.539 -31.062 -8.062 1 88.88 165 ILE B O 1
ATOM 3325 N N . PRO B 1 166 ? -4.277 -32.094 -10 1 88.38 166 PRO B N 1
ATOM 3326 C CA . PRO B 1 166 ? -3.004 -31.781 -10.656 1 88.38 166 PRO B CA 1
ATOM 3327 C C . PRO B 1 166 ? -2.697 -30.281 -10.695 1 88.38 166 PRO B C 1
ATOM 3329 O O . PRO B 1 166 ? -3.615 -29.469 -10.742 1 88.38 166 PRO B O 1
ATOM 3332 N N . LYS B 1 167 ? -1.417 -30.031 -10.688 1 89.19 167 LYS B N 1
ATOM 3333 C CA . LYS B 1 167 ? -0.996 -28.625 -10.664 1 89.19 167 LYS B CA 1
ATOM 3334 C C . LYS B 1 167 ? -1.617 -27.844 -11.812 1 89.19 167 LYS B C 1
ATOM 3336 O O . LYS B 1 167 ? -1.463 -28.219 -12.977 1 89.19 167 LYS B O 1
ATOM 3341 N N . ASN B 1 168 ? -2.408 -26.844 -11.391 1 93.12 168 ASN B N 1
ATOM 3342 C CA . ASN B 1 168 ? -3.098 -25.922 -12.289 1 93.12 168 ASN B CA 1
ATOM 3343 C C . ASN B 1 168 ? -2.59 -24.5 -12.133 1 93.12 168 ASN B C 1
ATOM 3345 O O . ASN B 1 168 ? -2.783 -23.875 -11.078 1 93.12 168 ASN B O 1
ATOM 3349 N N . GLY B 1 169 ? -1.955 -23.953 -13.164 1 94.25 169 GLY B N 1
ATOM 3350 C CA . GLY B 1 169 ? -1.319 -22.641 -13.117 1 94.25 169 GLY B CA 1
ATOM 3351 C C . GLY B 1 169 ? -2.291 -21.516 -12.812 1 94.25 169 GLY B C 1
ATOM 3352 O O . GLY B 1 169 ? -1.953 -20.578 -12.094 1 94.25 169 GLY B O 1
ATOM 3353 N N . ILE B 1 170 ? -3.463 -21.625 -13.391 1 95.44 170 ILE B N 1
ATOM 3354 C CA . ILE B 1 170 ? -4.484 -20.609 -13.172 1 95.44 170 ILE B CA 1
ATOM 3355 C C . ILE B 1 170 ? -4.898 -20.594 -11.703 1 95.44 170 ILE B C 1
ATOM 3357 O O . ILE B 1 170 ? -4.961 -19.516 -11.086 1 95.44 170 ILE B O 1
ATOM 3361 N N . LEU B 1 171 ? -5.074 -21.734 -11.148 1 97 171 LEU B N 1
ATOM 3362 C CA . LEU B 1 171 ? -5.527 -21.859 -9.766 1 97 171 LEU B CA 1
ATOM 3363 C C . LEU B 1 171 ? -4.438 -21.422 -8.797 1 97 171 LEU B C 1
ATOM 3365 O O . LEU B 1 171 ? -4.711 -20.703 -7.832 1 97 171 LEU B O 1
ATOM 3369 N N . ILE B 1 172 ? -3.246 -21.875 -9.07 1 97 172 ILE B N 1
ATOM 3370 C CA . ILE B 1 172 ? -2.133 -21.531 -8.195 1 97 172 ILE B CA 1
ATOM 3371 C C . ILE B 1 172 ? -1.905 -20.016 -8.227 1 97 172 ILE B C 1
ATOM 3373 O O . ILE B 1 172 ? -1.693 -19.391 -7.188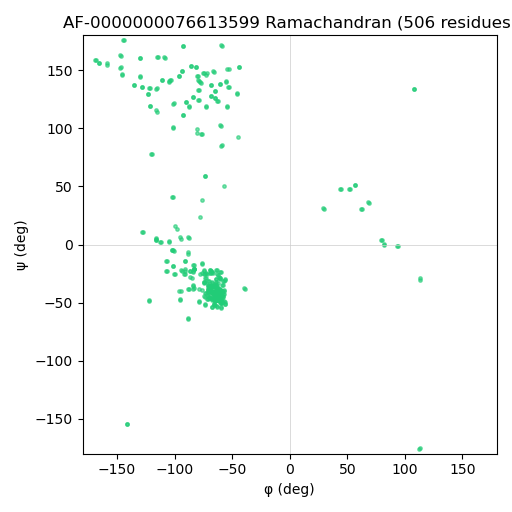 1 97 172 ILE B O 1
ATOM 3377 N N . THR B 1 173 ? -1.985 -19.438 -9.422 1 96.81 173 THR B N 1
ATOM 3378 C CA . THR B 1 173 ? -1.842 -18 -9.57 1 96.81 173 THR B CA 1
ATOM 3379 C C . THR B 1 173 ? -2.959 -17.266 -8.836 1 96.81 173 THR B C 1
ATOM 3381 O O . THR B 1 173 ? -2.701 -16.312 -8.102 1 96.81 173 THR B O 1
ATOM 3384 N N . SER B 1 174 ? -4.168 -17.734 -8.984 1 98.25 174 SER B N 1
ATOM 3385 C CA . SER B 1 174 ? -5.32 -17.109 -8.336 1 98.25 174 SER B CA 1
ATOM 3386 C C . SER B 1 174 ? -5.219 -17.203 -6.82 1 98.25 174 SER B C 1
ATOM 3388 O O . SER B 1 174 ? -5.484 -16.219 -6.117 1 98.25 174 SER B O 1
ATOM 3390 N N . LEU B 1 175 ? -4.855 -18.328 -6.375 1 97.75 175 LEU B N 1
ATOM 3391 C CA . LEU B 1 175 ? -4.711 -18.547 -4.938 1 97.75 175 LEU B CA 1
ATOM 3392 C C . LEU B 1 175 ? -3.627 -17.641 -4.363 1 97.75 175 LEU B C 1
ATOM 3394 O O . LEU B 1 175 ? -3.814 -17.031 -3.305 1 97.75 175 LEU B O 1
ATOM 3398 N N . THR B 1 176 ? -2.516 -17.531 -5.082 1 96.62 176 THR B N 1
ATOM 3399 C CA . THR B 1 176 ? -1.413 -16.688 -4.641 1 96.62 176 THR B CA 1
ATOM 3400 C C . THR B 1 176 ? -1.836 -15.227 -4.613 1 96.62 176 THR B C 1
ATOM 3402 O O . THR B 1 176 ? -1.602 -14.523 -3.625 1 96.62 176 THR B O 1
ATOM 3405 N N . LEU B 1 177 ? -2.484 -14.805 -5.66 1 96.94 177 LEU B N 1
ATOM 3406 C CA . LEU B 1 177 ? -2.957 -13.43 -5.754 1 96.94 177 LEU B CA 1
ATOM 3407 C C . LEU B 1 177 ? -3.922 -13.102 -4.617 1 96.94 177 LEU B C 1
ATOM 3409 O O . LEU B 1 177 ? -3.73 -12.125 -3.895 1 96.94 177 LEU B O 1
ATOM 3413 N N . CYS B 1 178 ? -4.887 -13.938 -4.426 1 97.94 178 CYS B N 1
ATOM 3414 C CA . CYS B 1 178 ? -5.906 -13.68 -3.416 1 97.94 178 CYS B CA 1
ATOM 3415 C C . CYS B 1 178 ? -5.324 -13.781 -2.012 1 97.94 178 CYS B C 1
ATOM 3417 O O . CYS B 1 178 ? -5.734 -13.055 -1.109 1 97.94 178 CYS B O 1
ATOM 3419 N N . GLY B 1 179 ? -4.414 -14.711 -1.84 1 95.69 179 GLY B N 1
ATOM 3420 C CA . GLY B 1 179 ? -3.742 -14.805 -0.553 1 95.69 179 GLY B CA 1
ATOM 3421 C C . GLY B 1 179 ? -2.975 -13.547 -0.189 1 95.69 179 GLY B C 1
ATOM 3422 O O . GLY B 1 179 ? -3.104 -13.039 0.925 1 95.69 179 GLY B O 1
ATOM 3423 N N . VAL B 1 180 ? -2.211 -13.07 -1.122 1 91.62 180 VAL B N 1
ATOM 3424 C CA . VAL B 1 180 ? -1.417 -11.867 -0.905 1 91.62 180 VAL B CA 1
ATOM 3425 C C . VAL B 1 180 ? -2.34 -10.672 -0.689 1 91.62 180 VAL B C 1
ATOM 3427 O O . VAL B 1 180 ? -2.154 -9.898 0.254 1 91.62 180 VAL B O 1
ATOM 3430 N N . PHE B 1 181 ? -3.332 -10.555 -1.522 1 94.19 181 PHE B N 1
ATOM 3431 C CA . PHE B 1 181 ? -4.242 -9.422 -1.433 1 94.19 181 PHE B CA 1
ATOM 3432 C C . PHE B 1 181 ? -5.023 -9.453 -0.125 1 94.19 181 PHE B C 1
ATOM 3434 O O . PHE B 1 181 ? -5.336 -8.406 0.444 1 94.19 181 PHE B O 1
ATOM 3441 N N . SER B 1 182 ? -5.367 -10.617 0.341 1 95.25 182 SER B N 1
ATOM 3442 C CA . SER B 1 182 ? -6.09 -10.727 1.604 1 95.25 182 SER B CA 1
ATOM 3443 C C . SER B 1 182 ? -5.273 -10.156 2.758 1 95.25 182 SER B C 1
ATOM 3445 O O . SER B 1 182 ? -5.797 -9.406 3.586 1 95.25 182 SER B O 1
ATOM 3447 N N . ILE B 1 183 ? -4.031 -10.43 2.76 1 87.56 183 ILE B N 1
ATOM 3448 C CA . ILE B 1 183 ? -3.158 -9.969 3.832 1 87.56 183 ILE B CA 1
ATOM 3449 C C . ILE B 1 183 ? -2.949 -8.461 3.711 1 87.56 183 ILE B C 1
ATOM 3451 O O . ILE B 1 183 ? -3.053 -7.73 4.699 1 87.56 183 ILE B O 1
ATOM 3455 N N . VAL B 1 184 ? -2.66 -8.023 2.49 1 85.69 184 VAL B N 1
ATOM 3456 C CA . VAL B 1 184 ? -2.424 -6.605 2.246 1 85.69 184 VAL B CA 1
ATOM 3457 C C . VAL B 1 184 ? -3.68 -5.805 2.588 1 85.69 184 VAL B C 1
ATOM 3459 O O . VAL B 1 184 ? -3.598 -4.75 3.221 1 85.69 184 VAL B O 1
ATOM 3462 N N . LEU B 1 185 ? -4.848 -6.316 2.232 1 91.88 185 LEU B N 1
ATOM 3463 C CA . LEU B 1 185 ? -6.109 -5.621 2.449 1 91.88 185 LEU B CA 1
ATOM 3464 C C . LEU B 1 185 ? -6.492 -5.633 3.926 1 91.88 185 LEU B C 1
ATOM 3466 O O . LEU B 1 185 ? -7.172 -4.723 4.402 1 91.88 185 LEU B O 1
ATOM 3470 N N . LEU B 1 186 ? -6.055 -6.664 4.594 1 89.38 186 LEU B N 1
ATOM 3471 C CA . LEU B 1 186 ? -6.281 -6.66 6.035 1 89.38 186 LEU B CA 1
ATOM 3472 C C . LEU B 1 186 ? -5.598 -5.461 6.688 1 89.38 186 LEU B C 1
ATOM 3474 O O . LEU B 1 186 ? -6.184 -4.805 7.551 1 89.38 186 LEU B O 1
ATOM 3478 N N . GLY B 1 187 ? -4.391 -5.188 6.281 1 83.06 187 GLY B N 1
ATOM 3479 C CA . GLY B 1 187 ? -3.691 -4.031 6.812 1 83.06 187 GLY B CA 1
ATOM 3480 C C . GLY B 1 187 ? -4.223 -2.715 6.277 1 83.06 187 GLY B C 1
ATOM 3481 O O . GLY B 1 187 ? -4.586 -1.824 7.051 1 83.06 187 GLY B O 1
ATOM 3482 N N . PHE B 1 188 ? -4.312 -2.633 4.934 1 86.44 188 PHE B N 1
ATOM 3483 C CA . PHE B 1 188 ? -4.75 -1.405 4.277 1 86.44 188 PHE B CA 1
ATOM 3484 C C . PHE B 1 188 ? -6.215 -1.126 4.578 1 86.44 188 PHE B C 1
ATOM 3486 O O . PHE B 1 188 ? -6.566 -0.032 5.023 1 86.44 188 PHE B O 1
ATOM 3493 N N . GLY B 1 189 ? -7.074 -2.127 4.301 1 91.56 189 GLY B N 1
ATOM 3494 C CA . GLY B 1 189 ? -8.492 -1.979 4.578 1 91.56 189 GLY B CA 1
ATOM 3495 C C . GLY B 1 189 ? -8.789 -1.789 6.055 1 91.56 189 GLY B C 1
ATOM 3496 O O . GLY B 1 189 ? -9.641 -0.969 6.422 1 91.56 189 GLY B O 1
ATOM 3497 N N . GLY B 1 190 ? -8.07 -2.494 6.84 1 89.38 190 GLY B N 1
ATOM 3498 C CA . GLY B 1 190 ? -8.219 -2.326 8.273 1 89.38 190 GLY B CA 1
ATOM 3499 C C . GLY B 1 190 ? -7.895 -0.922 8.75 1 89.38 190 GLY B C 1
ATOM 3500 O O . GLY B 1 190 ? -8.578 -0.38 9.617 1 89.38 190 GLY B O 1
ATOM 3501 N N . TRP B 1 191 ? -6.875 -0.329 8.156 1 84.06 191 TRP B N 1
ATOM 3502 C CA . TRP B 1 191 ? -6.484 1.033 8.5 1 84.06 191 TRP B CA 1
ATOM 3503 C C . TRP B 1 191 ? -7.586 2.023 8.141 1 84.06 191 TRP B C 1
ATOM 3505 O O . TRP B 1 191 ? -7.945 2.885 8.945 1 84.06 191 TRP B O 1
ATOM 3515 N N . HIS B 1 192 ? -8.164 1.881 6.996 1 91.75 192 HIS B N 1
ATOM 3516 C CA . HIS B 1 192 ? -9.203 2.811 6.559 1 91.75 192 HIS B CA 1
ATOM 3517 C C . HIS B 1 192 ? -10.477 2.643 7.387 1 91.75 192 HIS B C 1
ATOM 3519 O O . HIS B 1 192 ? -11.164 3.623 7.672 1 91.75 192 HIS B O 1
ATOM 3525 N N . TRP B 1 193 ? -10.789 1.44 7.723 1 92.75 193 TRP B N 1
ATOM 3526 C CA . TRP B 1 193 ? -11.93 1.224 8.609 1 92.75 193 TRP B CA 1
ATOM 3527 C C . TRP B 1 193 ? -11.648 1.765 10.008 1 92.75 193 TRP B C 1
ATOM 3529 O O . TRP B 1 193 ? -12.547 2.289 10.672 1 92.75 193 TRP B O 1
ATOM 3539 N N . PHE B 1 194 ? -10.461 1.646 10.445 1 87.69 194 PHE B N 1
ATOM 3540 C CA . PHE B 1 194 ? -10.047 2.225 11.711 1 87.69 194 PHE B CA 1
ATOM 3541 C C . PHE B 1 194 ? -10.25 3.734 11.719 1 87.69 194 PHE B C 1
ATOM 3543 O O . PHE B 1 194 ? -10.82 4.285 12.664 1 87.69 194 PHE B O 1
ATOM 3550 N N . LEU B 1 195 ? -9.789 4.375 10.68 1 89.69 195 LEU B N 1
ATOM 3551 C CA . LEU B 1 195 ? -9.984 5.816 10.547 1 89.69 195 LEU B CA 1
ATOM 3552 C C . LEU B 1 195 ? -11.469 6.164 10.523 1 89.69 195 LEU B C 1
ATOM 3554 O O . LEU B 1 195 ? -11.891 7.133 11.156 1 89.69 195 LEU B O 1
ATOM 3558 N N . ALA B 1 196 ? -12.227 5.387 9.836 1 92.5 196 ALA B N 1
ATOM 3559 C CA . ALA B 1 196 ? -13.672 5.613 9.742 1 92.5 196 ALA B CA 1
ATOM 3560 C C . ALA B 1 196 ? -14.328 5.508 11.117 1 92.5 196 ALA B C 1
ATOM 3562 O O . ALA B 1 196 ? -15.188 6.324 11.461 1 92.5 196 ALA B O 1
ATOM 3563 N N . PHE B 1 197 ? -13.945 4.57 11.898 1 90.31 197 PHE B N 1
ATOM 3564 C CA . PHE B 1 197 ? -14.484 4.383 13.242 1 90.31 197 PHE B CA 1
ATOM 3565 C C . PHE B 1 197 ? -14.156 5.582 14.125 1 90.31 197 PHE B C 1
ATOM 3567 O O . PHE B 1 197 ? -14.898 5.887 15.062 1 90.31 197 PHE B O 1
ATOM 3574 N N . ARG B 1 198 ? -13.141 6.305 13.75 1 87.62 198 ARG B N 1
ATOM 3575 C CA . ARG B 1 198 ? -12.68 7.434 14.555 1 87.62 198 ARG B CA 1
ATOM 3576 C C . ARG B 1 198 ? -13.18 8.758 13.977 1 87.62 198 ARG B C 1
ATOM 3578 O O . ARG B 1 198 ? -12.953 9.82 14.57 1 87.62 198 ARG B O 1
ATOM 3585 N N . GLY B 1 199 ? -13.758 8.68 12.93 1 90.81 199 GLY B N 1
ATOM 3586 C CA . GLY B 1 199 ? -14.273 9.891 12.297 1 90.81 199 GLY B CA 1
ATOM 3587 C C . GLY B 1 199 ? -13.172 10.805 11.789 1 90.81 199 GLY B C 1
ATOM 3588 O O . GLY B 1 199 ? -13.273 12.023 11.914 1 90.81 199 GLY B O 1
ATOM 3589 N N . THR B 1 200 ? -12.109 10.172 11.297 1 90.88 200 THR B N 1
ATOM 3590 C CA . THR B 1 200 ? -10.969 10.93 10.805 1 90.88 200 THR B CA 1
ATOM 3591 C C . THR B 1 200 ? -10.562 10.461 9.414 1 90.88 200 THR B C 1
ATOM 3593 O O . THR B 1 200 ? -10.789 9.305 9.055 1 90.88 200 THR B O 1
ATOM 3596 N N . THR B 1 201 ? -10.102 11.375 8.57 1 91.25 201 THR B N 1
ATOM 3597 C CA . THR B 1 201 ? -9.562 11.031 7.258 1 91.25 201 THR B CA 1
ATOM 3598 C C . THR B 1 201 ? -8.047 10.844 7.332 1 91.25 201 THR B C 1
ATOM 3600 O O . THR B 1 201 ? -7.43 11.148 8.352 1 91.25 201 THR B O 1
ATOM 3603 N N . THR B 1 202 ? -7.449 10.352 6.266 1 86.75 202 THR B N 1
ATOM 3604 C CA . THR B 1 202 ? -6.004 10.164 6.211 1 86.75 202 THR B CA 1
ATOM 3605 C C . THR B 1 202 ? -5.277 11.492 6.387 1 86.75 202 THR B C 1
ATOM 3607 O O . THR B 1 202 ? -4.324 11.586 7.16 1 86.75 202 THR B O 1
ATOM 3610 N N . ILE B 1 203 ? -5.75 12.508 5.707 1 85.06 203 ILE B N 1
ATOM 3611 C CA . ILE B 1 203 ? -5.137 13.828 5.797 1 85.06 203 ILE B CA 1
ATOM 3612 C C . ILE B 1 20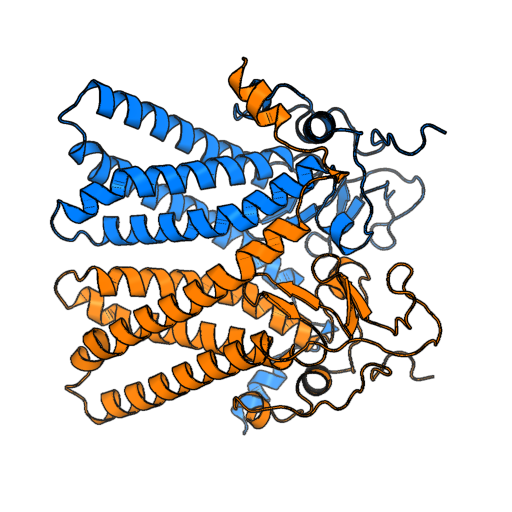3 ? -5.258 14.359 7.227 1 85.06 203 ILE B C 1
ATOM 3614 O O . ILE B 1 203 ? -4.281 14.859 7.789 1 85.06 203 ILE B O 1
ATOM 3618 N N . GLU B 1 204 ? -6.418 14.211 7.836 1 84.38 204 GLU B N 1
ATOM 3619 C CA . GLU B 1 204 ? -6.645 14.68 9.203 1 84.38 204 GLU B CA 1
ATOM 3620 C C . GLU B 1 204 ? -5.754 13.945 10.195 1 84.38 204 GLU B C 1
ATOM 3622 O O . GLU B 1 204 ? -5.27 14.531 11.164 1 84.38 204 GLU B O 1
ATOM 3627 N N . TYR B 1 205 ? -5.648 12.703 10.016 1 79.56 205 TYR B N 1
ATOM 3628 C CA . TYR B 1 205 ? -4.816 11.891 10.898 1 79.56 205 TYR B CA 1
ATOM 3629 C C . TYR B 1 205 ? -3.363 12.352 10.859 1 79.56 205 TYR B C 1
ATOM 3631 O O . TYR B 1 205 ? -2.734 12.539 11.898 1 79.56 205 TYR B O 1
ATOM 3639 N N . PHE B 1 206 ? -2.818 12.586 9.664 1 72.88 206 PHE B N 1
ATOM 3640 C CA . PHE B 1 206 ? -1.398 12.883 9.516 1 72.88 206 PHE B CA 1
ATOM 3641 C C . PHE B 1 206 ? -1.117 14.359 9.766 1 72.88 206 PHE B C 1
ATOM 3643 O O . PHE B 1 206 ? -0.069 14.711 10.312 1 72.88 206 PHE B O 1
ATOM 3650 N N . CYS B 1 207 ? -1.931 15.211 9.375 1 72.31 207 CYS B N 1
ATOM 3651 C CA . CYS B 1 207 ? -1.638 16.641 9.391 1 72.31 207 CYS B CA 1
ATOM 3652 C C . CYS B 1 207 ? -2.193 17.297 10.648 1 72.31 207 CYS B C 1
ATOM 3654 O O . CYS B 1 207 ? -1.637 18.281 11.133 1 72.31 207 CYS B O 1
ATOM 3656 N N . GLU B 1 208 ? -3.289 16.938 11.047 1 63.84 208 GLU B N 1
ATOM 3657 C CA . GLU B 1 208 ? -3.992 17.781 12.023 1 63.84 208 GLU B CA 1
ATOM 3658 C C . GLU B 1 208 ? -4.086 17.078 13.375 1 63.84 208 GLU B C 1
ATOM 3660 O O . GLU B 1 208 ? -4.465 17.703 14.375 1 63.84 208 GLU B O 1
ATOM 3665 N N . ASP B 1 209 ? -3.449 15.875 13.328 1 59.97 209 ASP B N 1
ATOM 3666 C CA . ASP B 1 209 ? -3.678 15.109 14.547 1 59.97 209 ASP B CA 1
ATOM 3667 C C . ASP B 1 209 ? -5.027 15.461 15.172 1 59.97 209 ASP B C 1
ATOM 3669 O O . ASP B 1 209 ? -5.117 15.719 16.375 1 59.97 209 ASP B O 1
ATOM 3673 N N . LYS B 1 210 ? -6.027 15.836 14.211 1 65.69 210 LYS B N 1
ATOM 3674 C CA . LYS B 1 210 ? -7.375 16.25 14.594 1 65.69 210 LYS B CA 1
ATOM 3675 C C . LYS B 1 210 ? -8.383 15.133 14.305 1 65.69 210 LYS B C 1
ATOM 3677 O O . LYS B 1 210 ? -8.18 14.32 13.406 1 65.69 210 LYS B O 1
ATOM 3682 N N . THR B 1 211 ? -9.32 14.961 15.219 1 72.38 211 THR B N 1
ATOM 3683 C CA . THR B 1 211 ? -10.438 14.055 14.992 1 72.38 211 THR B CA 1
ATOM 3684 C C . THR B 1 211 ? -11.758 14.82 14.961 1 72.38 211 THR B C 1
ATOM 3686 O O . THR B 1 211 ? -11.898 15.859 15.609 1 72.38 211 THR B O 1
ATOM 3689 N N . PHE B 1 212 ? -12.547 14.508 14 1 83.88 212 PHE B N 1
ATOM 3690 C CA . PHE B 1 212 ? -13.914 14.992 13.898 1 83.88 212 PHE B CA 1
ATOM 3691 C C . PHE B 1 212 ? -14.906 13.93 14.344 1 83.88 212 PHE B C 1
ATOM 3693 O O . PHE B 1 212 ? -15.914 13.695 13.672 1 83.88 212 PHE B O 1
ATOM 3700 N N . SER B 1 213 ? -14.523 13.273 15.391 1 86.25 213 SER B N 1
ATOM 3701 C CA . SER B 1 213 ? -15.336 12.172 15.891 1 86.25 213 SER B CA 1
ATOM 3702 C C . SER B 1 213 ? -16.734 12.656 16.281 1 86.25 213 SER B C 1
ATOM 3704 O O . SER B 1 213 ? -16.875 13.727 16.875 1 86.25 213 SER B O 1
ATOM 3706 N N . ALA B 1 214 ? -17.688 11.969 15.977 1 87.12 214 ALA B N 1
ATOM 3707 C CA . ALA B 1 214 ? -19.078 12.242 16.344 1 87.12 214 ALA B CA 1
ATOM 3708 C C . ALA B 1 214 ? -19.422 11.625 17.703 1 87.12 214 ALA B C 1
ATOM 3710 O O . ALA B 1 214 ? -20.578 11.617 18.109 1 87.12 214 ALA B O 1
ATOM 3711 N N . GLY B 1 215 ? -18.422 11.07 18.391 1 84.69 215 GLY B N 1
ATOM 3712 C CA . GLY B 1 215 ? -18.641 10.633 19.766 1 84.69 215 GLY B CA 1
ATOM 3713 C C . GLY B 1 215 ? -18.562 9.125 19.922 1 84.69 215 GLY B C 1
ATOM 3714 O O . GLY B 1 215 ? -18.328 8.633 21.031 1 84.69 215 GLY B O 1
ATOM 3715 N N . SER B 1 216 ? -18.938 8.414 18.875 1 86.69 216 SER B N 1
ATOM 3716 C CA . SER B 1 216 ? -18.844 6.957 18.891 1 86.69 216 SER B CA 1
ATOM 3717 C C . SER B 1 216 ? -18.531 6.406 17.516 1 86.69 216 SER B C 1
ATOM 3719 O O . SER B 1 216 ? -18.703 7.098 16.5 1 86.69 216 SER B O 1
ATOM 3721 N N . TRP B 1 217 ? -18.078 5.203 17.5 1 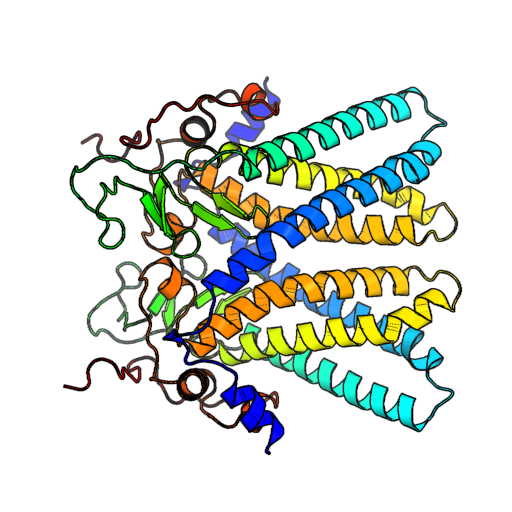87.88 217 TRP B N 1
ATOM 3722 C CA . TRP B 1 217 ? -17.766 4.594 16.219 1 87.88 217 TRP B CA 1
ATOM 3723 C C . TRP B 1 217 ? -19.016 4.461 15.352 1 87.88 217 TRP B C 1
ATOM 3725 O O . TRP B 1 217 ? -18.953 4.613 14.125 1 87.88 217 TRP B O 1
ATOM 3735 N N . ARG B 1 218 ? -20.141 4.18 15.953 1 90 218 ARG B N 1
ATOM 3736 C CA . ARG B 1 218 ? -21.391 4.047 15.211 1 90 218 ARG B CA 1
ATOM 3737 C C . ARG B 1 218 ? -21.812 5.383 14.609 1 90 218 ARG B C 1
ATOM 3739 O O . ARG B 1 218 ? -22.266 5.441 13.461 1 90 218 ARG B O 1
ATOM 3746 N N . LYS B 1 219 ? -21.625 6.363 15.391 1 90.62 219 LYS B N 1
ATOM 3747 C CA . LYS B 1 219 ? -21.984 7.691 14.914 1 90.62 219 LYS B CA 1
ATOM 3748 C C . LYS B 1 219 ? -21.047 8.156 13.805 1 90.62 219 LYS B C 1
ATOM 3750 O O . LYS B 1 219 ? -21.469 8.852 12.883 1 90.62 219 LYS B O 1
ATOM 3755 N N . ASN B 1 220 ? -19.844 7.793 13.938 1 91.94 220 ASN B N 1
ATOM 3756 C CA . ASN B 1 220 ? -18.891 8.117 12.883 1 91.94 220 ASN B CA 1
ATOM 3757 C C . ASN B 1 220 ? -19.25 7.414 11.57 1 91.94 220 ASN B C 1
ATOM 3759 O O . ASN B 1 220 ? -19.156 8.008 10.5 1 91.94 220 ASN B O 1
ATOM 3763 N N . LEU B 1 221 ? -19.703 6.156 11.68 1 93.38 221 LEU B N 1
ATOM 3764 C CA . LEU B 1 221 ? -20.141 5.441 10.484 1 93.38 221 LEU B CA 1
ATOM 3765 C C . LEU B 1 221 ? -21.406 6.07 9.914 1 93.38 221 LEU B C 1
ATOM 3767 O O . LEU B 1 221 ? -21.609 6.086 8.703 1 93.38 221 LEU B O 1
ATOM 3771 N N . GLU B 1 222 ? -22.156 6.555 10.828 1 93.5 222 GLU B N 1
ATOM 3772 C CA . GLU B 1 222 ? -23.375 7.223 10.383 1 93.5 222 GLU B CA 1
ATOM 3773 C C . GLU B 1 222 ? -23.062 8.461 9.547 1 93.5 222 GLU B C 1
ATOM 3775 O O . GLU B 1 222 ? -23.781 8.773 8.586 1 93.5 222 GLU B O 1
ATOM 3780 N N . VAL B 1 223 ? -22.062 9.156 9.898 1 92.25 223 VAL B N 1
ATOM 3781 C CA . VAL B 1 223 ? -21.625 10.328 9.148 1 92.25 223 VAL B CA 1
ATOM 3782 C C . VAL B 1 223 ? -21.203 9.906 7.742 1 92.25 223 VAL B C 1
ATOM 3784 O O . VAL B 1 223 ? -21.453 10.625 6.77 1 92.25 223 VAL B O 1
ATOM 3787 N N . ILE B 1 224 ? -20.641 8.703 7.613 1 94.75 224 ILE B N 1
ATOM 3788 C CA . ILE B 1 224 ? -20.047 8.242 6.359 1 94.75 224 ILE B CA 1
ATOM 3789 C C . ILE B 1 224 ? -21.125 7.574 5.504 1 94.75 224 ILE B C 1
ATOM 3791 O O . ILE B 1 224 ? -21.172 7.773 4.289 1 94.75 224 ILE B O 1
ATOM 3795 N N . PHE B 1 225 ? -22.031 6.824 6.16 1 95.69 225 PHE B N 1
ATOM 3796 C CA . PHE B 1 225 ? -22.953 5.98 5.406 1 95.69 225 PHE B CA 1
ATOM 3797 C C . PHE B 1 225 ? -24.359 6.559 5.43 1 95.69 225 PHE B C 1
ATOM 3799 O O . PHE B 1 225 ? -25.219 6.145 4.648 1 95.69 225 PHE B O 1
ATOM 3806 N N . GLY B 1 226 ? -24.609 7.523 6.328 1 92.56 226 GLY B N 1
ATOM 3807 C CA . GLY B 1 226 ? -25.953 8.078 6.449 1 92.56 226 GLY B CA 1
ATOM 3808 C C . GLY B 1 226 ? -26.875 7.227 7.293 1 92.56 226 GLY B C 1
ATOM 3809 O O . GLY B 1 226 ? -28.078 7.492 7.371 1 92.56 226 GLY B O 1
ATOM 3810 N N . THR B 1 227 ? -26.344 6.117 7.793 1 91.38 227 THR B N 1
ATOM 3811 C CA . THR B 1 227 ? -27.094 5.215 8.648 1 91.38 227 THR B CA 1
ATOM 3812 C C . THR B 1 227 ? -26.188 4.566 9.695 1 91.38 227 THR B C 1
ATOM 3814 O O . THR B 1 227 ? -24.984 4.438 9.477 1 91.38 227 THR B O 1
ATOM 3817 N N . SER B 1 228 ? -26.828 4.215 10.836 1 86 228 SER B N 1
ATOM 3818 C CA . SER B 1 228 ? -26.062 3.535 11.883 1 86 228 SER B CA 1
ATOM 3819 C C . SER B 1 228 ? -26.359 2.037 11.891 1 86 228 SER B C 1
ATOM 3821 O O . SER B 1 228 ? -25.766 1.289 12.672 1 86 228 SER B O 1
ATOM 3823 N N . SER B 1 229 ? -27.297 1.672 11.031 1 90.69 229 SER B N 1
ATOM 3824 C CA . SER B 1 229 ? -27.625 0.256 10.938 1 90.69 229 SER B CA 1
ATOM 3825 C C . SER B 1 229 ? -26.531 -0.535 10.25 1 90.69 229 SER B C 1
ATOM 3827 O O . SER B 1 229 ? -26.25 -0.326 9.07 1 90.69 229 SER B O 1
ATOM 3829 N N . LEU B 1 230 ? -25.984 -1.428 10.93 1 90.5 230 LEU B N 1
ATOM 3830 C CA . LEU B 1 230 ? -24.891 -2.236 10.383 1 90.5 230 LEU B CA 1
ATOM 3831 C C . LEU B 1 230 ? -25.391 -3.078 9.211 1 90.5 230 LEU B C 1
ATOM 3833 O O . LEU B 1 230 ? -24.656 -3.303 8.25 1 90.5 230 LEU B O 1
ATOM 3837 N N . THR B 1 231 ? -26.594 -3.482 9.32 1 92.5 231 THR B N 1
ATOM 3838 C CA . THR B 1 231 ? -27.172 -4.277 8.234 1 92.5 231 THR B CA 1
ATOM 3839 C C . THR B 1 231 ? -27.312 -3.436 6.969 1 92.5 231 THR B C 1
ATOM 3841 O O . THR B 1 231 ? -27 -3.898 5.871 1 92.5 231 THR B O 1
ATOM 3844 N N . LYS B 1 232 ? -27.719 -2.219 7.188 1 92.75 232 LYS B N 1
ATOM 3845 C CA . LYS B 1 232 ? -27.859 -1.339 6.031 1 92.75 232 LYS B CA 1
ATOM 3846 C C . LYS B 1 232 ? -26.5 -0.951 5.465 1 92.75 232 LYS B C 1
ATOM 3848 O O . LYS B 1 232 ? -26.344 -0.808 4.25 1 92.75 232 LYS B O 1
ATOM 3853 N N . ILE B 1 233 ? -25.547 -0.871 6.297 1 94.31 233 ILE B N 1
ATOM 3854 C CA . ILE B 1 233 ? -24.203 -0.51 5.887 1 94.31 233 ILE B CA 1
ATOM 3855 C C . ILE B 1 233 ? -23.594 -1.64 5.059 1 94.31 233 ILE B C 1
ATOM 3857 O O . ILE B 1 233 ? -22.922 -1.39 4.059 1 94.31 233 ILE B O 1
ATOM 3861 N N . LEU B 1 234 ? -23.906 -2.848 5.41 1 94.12 234 LEU B N 1
ATOM 3862 C CA . LEU B 1 234 ? -23.234 -3.99 4.805 1 94.12 234 LEU B CA 1
ATOM 3863 C C . LEU B 1 234 ? -23.938 -4.434 3.533 1 94.12 234 LEU B C 1
ATOM 3865 O O . LEU B 1 234 ? -23.422 -5.273 2.789 1 94.12 234 LEU B O 1
ATOM 3869 N N . ILE B 1 235 ? -25.109 -3.844 3.273 1 93.25 235 ILE B N 1
ATOM 3870 C CA . ILE B 1 235 ? -25.781 -4.125 2.012 1 93.25 235 ILE B CA 1
ATOM 3871 C C . ILE B 1 235 ? -25.375 -3.092 0.965 1 93.25 235 ILE B C 1
ATOM 3873 O O . ILE B 1 235 ? -25.672 -1.904 1.101 1 93.25 235 ILE B O 1
ATOM 3877 N N . PRO B 1 236 ? -24.641 -3.594 -0.005 1 93.56 236 PRO B N 1
ATOM 3878 C CA . PRO B 1 236 ? -24.188 -2.646 -1.026 1 93.56 236 PRO B CA 1
ATOM 3879 C C . PRO B 1 236 ? -25.344 -1.967 -1.754 1 93.56 236 PRO B C 1
ATOM 3881 O O . PRO B 1 236 ? -26.047 -2.611 -2.533 1 93.56 236 PRO B O 1
ATOM 3884 N N . THR B 1 237 ? -25.609 -0.793 -1.419 1 92.69 237 THR B N 1
ATOM 3885 C CA . THR B 1 237 ? -26.609 0.059 -2.047 1 92.69 237 THR B CA 1
ATOM 3886 C C . THR B 1 237 ? -26.141 1.511 -2.082 1 92.69 237 THR B C 1
ATOM 3888 O O . THR B 1 237 ? -25.016 1.812 -1.701 1 92.69 237 THR B O 1
ATOM 3891 N N . SER B 1 238 ? -26.922 2.34 -2.688 1 92.81 238 SER B N 1
ATOM 3892 C CA . SER B 1 238 ? -26.625 3.768 -2.656 1 92.81 238 SER B CA 1
ATOM 3893 C C . SER B 1 238 ? -27.016 4.387 -1.317 1 92.81 238 SER B C 1
ATOM 3895 O O . SER B 1 238 ? -28.047 4.039 -0.744 1 92.81 238 SER B O 1
ATOM 3897 N N . TYR B 1 239 ? -26.172 5.238 -0.866 1 89.69 239 TYR B N 1
ATOM 3898 C CA . TYR B 1 239 ? -26.375 5.836 0.447 1 89.69 239 TYR B CA 1
ATOM 3899 C C . TYR B 1 239 ? -26.719 7.316 0.323 1 89.69 239 TYR B C 1
ATOM 3901 O O . TYR B 1 239 ? -26.172 8.016 -0.535 1 89.69 239 TYR B O 1
ATOM 3909 N N . LYS B 1 240 ? -27.609 7.719 1.164 1 85.62 240 LYS B N 1
ATOM 3910 C CA . LYS B 1 240 ? -27.922 9.133 1.311 1 85.62 240 LYS B CA 1
ATOM 3911 C C . LYS B 1 240 ? -27.25 9.734 2.537 1 85.62 240 LYS B C 1
ATOM 3913 O O . LYS B 1 240 ? -27.469 9.273 3.662 1 85.62 240 LYS B O 1
ATOM 3918 N N . LEU B 1 241 ? -26.453 10.719 2.281 1 86.06 241 LEU B N 1
ATOM 3919 C CA . LEU B 1 241 ? -25.656 11.281 3.367 1 86.06 241 LEU B CA 1
ATOM 3920 C C . LEU B 1 241 ? -26.453 12.336 4.133 1 86.06 241 LEU B C 1
ATOM 3922 O O . LEU B 1 241 ? -27.328 12.992 3.566 1 86.06 241 LEU B O 1
ATOM 3926 N N . LEU B 1 242 ? -26.062 12.461 5.348 1 78 242 LEU B N 1
ATOM 3927 C CA . LEU B 1 242 ? -26.719 13.398 6.246 1 78 242 LEU B CA 1
ATOM 3928 C C . LEU B 1 242 ? -26.141 14.805 6.078 1 78 242 LEU B C 1
ATOM 3930 O O . LEU B 1 242 ? -26.875 15.789 6.145 1 78 242 LEU B O 1
ATOM 3934 N N . SER B 1 243 ? -24.875 14.883 5.805 1 77.5 243 SER B N 1
ATOM 3935 C CA . SER B 1 243 ? -24.188 16.172 5.738 1 77.5 243 SER B CA 1
ATOM 3936 C C . SER B 1 243 ? -24.094 16.672 4.301 1 77.5 243 SER B C 1
ATOM 3938 O O . SER B 1 243 ? -23.969 15.875 3.367 1 77.5 243 SER B O 1
ATOM 3940 N N . ASP B 1 244 ? -24.188 17.984 4.223 1 80.75 244 ASP B N 1
ATOM 3941 C CA . ASP B 1 244 ? -23.969 18.594 2.918 1 80.75 244 ASP B CA 1
ATOM 3942 C C . ASP B 1 244 ? -22.531 19.062 2.766 1 80.75 244 ASP B C 1
ATOM 3944 O O . ASP B 1 244 ? -22.172 19.703 1.775 1 80.75 244 ASP B O 1
ATOM 3948 N N . GLY B 1 245 ? -21.75 18.719 3.75 1 80.88 245 GLY B N 1
ATOM 3949 C CA . GLY B 1 245 ? -20.328 19.047 3.664 1 80.88 245 GLY B CA 1
ATOM 3950 C C . GLY B 1 245 ? -19.984 20.375 4.312 1 80.88 245 GLY B C 1
ATOM 3951 O O . GLY B 1 245 ? -18.812 20.75 4.391 1 80.88 245 GLY B O 1
ATOM 3952 N N . THR B 1 246 ? -21 21.062 4.828 1 78.69 246 THR B N 1
ATOM 3953 C CA . THR B 1 246 ? -20.766 22.359 5.434 1 78.69 246 THR B CA 1
ATOM 3954 C C . THR B 1 246 ? -20.719 22.25 6.957 1 78.69 246 THR B C 1
ATOM 3956 O O . THR B 1 246 ? -20.109 23.078 7.625 1 78.69 246 THR B O 1
ATOM 3959 N N . TYR B 1 247 ? -21.359 21.25 7.531 1 78.06 247 TYR B N 1
ATOM 3960 C CA . TYR B 1 247 ? -21.391 21.062 8.977 1 78.06 247 TYR B CA 1
ATOM 3961 C C . TYR B 1 247 ? -21.141 19.594 9.344 1 78.06 247 TYR B C 1
ATOM 3963 O O . TYR B 1 247 ? -21.625 18.688 8.664 1 78.06 247 TYR B O 1
ATOM 3971 N N . TRP B 1 248 ? -20.312 19.469 10.383 1 81.75 248 TRP B N 1
ATOM 3972 C CA . TRP B 1 248 ? -20.016 18.141 10.883 1 81.75 248 TRP B CA 1
ATOM 3973 C C . TRP B 1 248 ? -20.391 18.016 12.359 1 81.75 248 TRP B C 1
ATOM 3975 O O . TRP B 1 248 ? -20.25 18.969 13.125 1 81.75 248 TRP B O 1
ATOM 3985 N N . PRO B 1 249 ? -21.031 16.969 12.734 1 71.5 249 PRO B N 1
ATOM 3986 C CA . PRO B 1 249 ? -21.453 16.781 14.125 1 71.5 249 PRO B CA 1
ATOM 3987 C C . PRO B 1 249 ? -20.281 16.797 15.109 1 71.5 249 PRO B C 1
ATOM 3989 O O . PRO B 1 249 ? -19.203 16.281 14.797 1 71.5 249 PRO B O 1
ATOM 3992 N N . ASN B 1 250 ? -19.75 17.891 15.641 1 61.47 250 ASN B N 1
ATOM 3993 C CA . ASN B 1 250 ? -18.641 17.938 16.578 1 61.47 250 ASN B CA 1
ATOM 3994 C C . ASN B 1 250 ? -19.094 17.641 18 1 61.47 250 ASN B C 1
ATOM 3996 O O . ASN B 1 250 ? -20.125 18.141 18.453 1 61.47 250 ASN B O 1
ATOM 4000 N N . THR B 1 251 ? -19.047 16.438 18.641 1 51.28 251 THR B N 1
ATOM 4001 C CA . THR B 1 251 ? -19.297 16.422 20.078 1 51.28 251 THR B CA 1
ATOM 4002 C C . THR B 1 251 ? -18.266 17.281 20.797 1 51.28 251 THR B C 1
ATOM 4004 O O . THR B 1 251 ? -18.359 17.469 22.016 1 51.28 251 THR B O 1
ATOM 4007 N N . LEU B 1 252 ? -17.016 17.547 20.438 1 41.81 252 LEU B N 1
ATOM 4008 C CA . LEU B 1 252 ? -16.266 18.109 21.531 1 41.81 252 LEU B CA 1
ATOM 4009 C C . LEU B 1 252 ? -16.875 19.422 22 1 41.81 252 LEU B C 1
ATOM 4011 O O . LEU B 1 252 ? -16.672 19.844 23.141 1 41.81 252 LEU B O 1
ATOM 4015 N N . HIS B 1 253 ? -17.266 20.422 21.141 1 33.31 253 HIS B N 1
ATOM 4016 C CA . HIS B 1 253 ? -17.719 21.625 21.828 1 33.31 253 HIS B CA 1
ATOM 4017 C C . HIS B 1 253 ? -19.125 21.438 22.406 1 33.31 253 HIS B C 1
ATOM 4019 O O . HIS B 1 253 ? -20.125 21.703 21.734 1 33.31 253 HIS B O 1
ATOM 4025 N N . SER B 1 254 ? -19.609 20.422 22.938 1 28.53 254 SER B N 1
ATOM 4026 C CA . SER B 1 254 ? -20.594 20.797 23.938 1 28.53 254 SER B CA 1
ATOM 4027 C C . SER B 1 254 ? -20.094 21.938 24.812 1 28.53 254 SER B C 1
ATOM 4029 O O . SER B 1 254 ? -19.031 21.828 25.422 1 28.53 254 SER B O 1
ATOM 4031 N N . ILE B 1 255 ? -20.391 23.234 24.453 1 24.53 255 ILE B N 1
ATOM 4032 C CA . ILE B 1 255 ? -20.562 24.281 25.438 1 24.53 255 ILE B CA 1
ATOM 4033 C C . ILE B 1 255 ? -21.391 23.75 26.625 1 24.53 255 ILE B C 1
ATOM 4035 O O . ILE B 1 255 ? -22.453 23.172 26.422 1 24.53 255 ILE B O 1
#